Protein 6IIU (pdb70)

Organism: Homo sapiens (NCBI:txid9606)

Nearest PDB structures (foldseek):
  6iiu-assembly1_A  TM=1.002E+00  e=4.767E-64  Escherichia coli
  6iiv-assembly1_A  TM=9.973E-01  e=9.754E-60  Escherichia coli
  8xjo-assembly1_R  TM=8.765E-01  e=1.405E-29  synthetic construct
  4yay-assembly1_A  TM=6.661E-01  e=4.385E-17  Escherichia coli
  4zud-assembly1_A  TM=5.875E-01  e=6.750E-16  Escherichia coli

Solvent-accessible surface area: 21828 Å² total; per-residue (Å²): 94,104,12,41,86,8,15,71,49,3,18,76,12,16,116,65,2,110,169,10,125,70,22,72,70,0,95,80,0,0,71,96,0,81,62,6,0,80,60,0,32,91,18,89,0,52,38,23,106,89,31,61,96,123,18,114,41,9,52,104,1,84,96,0,0,77,56,0,14,33,44,0,50,95,0,28,128,42,5,97,68,46,43,48,165,40,0,32,57,13,1,92,106,1,28,104,24,36,30,49,54,0,10,98,20,0,59,2,28,17,26,65,124,31,77,89,80,54,54,67,88,39,17,44,36,208,150,13,26,65,52,18,95,82,0,28,55,6,0,99,79,0,40,73,35,23,90,75,73,134,126,10,21,0,30,7,14,0,29,0,0,0,57,4,0,38,80,3,11,72,35,20,8,76,14,38,33,45,0,9,67,23,96,4,79,9,65,68,55,40,54,2,4,187,38,2,72,100,0,0,18,18,26,0,32,22,1,1,0,4,4,32,0,11,8,15,1,1,34,33,4,69,101,28,26,42,48,44,95,92,76,65,42,84,54,34,49,145,172,3,97,64,47,0,33,127,21,71,56,48,0,85,54,29,0,67,37,19,100,139,60,55,14,95,10,1,20,4,19,3,5,4,2,0,3,2,1,1,4,57,56,101,23,5,36,52,1,0,37,68,0,6,95,51,0,23,126,7,10,33,83,5,115,117,30,1,63,73,0,46,63,34,16,79,74,20,46,114,70,78,60,6,50,13,0,66,88,54,14,46,43,0,10,0,115,80,6,11,78,145,89,70,8,104,81,41,38,46,16,158,89,3,83,141,127,15,74,3,60,128,56,40,42,20,41,124,73,20,42,87,32,96,116,68,97,58,18,75,52,29,6,36,2,4,58,6,5,20,80,19,11,32,97,5,13,59,48,1,4,76,18,0,16,115,7,8,109,114,100,106,85,13,10,46,106,12,3,64,7,58,79,98,2,9,110,72,4,14,101,65,24,120,52,1,40,108,2,16,5,60,2,0,82,9,5,17,91,87,52,35,51,41,99,154,206,85,111,118,85,110

Structure (mmCIF, N/CA/C/O backbone):
data_6IIU
#
_entry.id   6IIU
#
_cell.length_a   81.160
_cell.length_b   155.080
_cell.length_c   128.130
_cell.angle_alpha   90.00
_cell.angle_beta   90.00
_cell.angle_gamma   90.00
#
_symmetry.space_group_name_H-M   'C 2 2 21'
#
loop_
_entity.id
_entity.type
_entity.pdbx_description
1 polymer 'Soluble cytochrome b562,Thromboxane A2 receptor,Rubredoxin,Thromboxane A2 receptor'
2 non-polymer '3-[(3R)-3-[(4-fluorophenyl)sulfonylamino]-1,2,3,4-tetrahydrocarbazol-9-yl]propanoic acid'
3 non-polymer 'ZINC ION'
4 non-polymer CHOLESTEROL
5 non-polymer '(2R)-2,3-dihydroxypropyl (9Z)-octadec-9-enoate'
6 non-polymer GLYCEROL
7 water water
#
loop_
_atom_site.group_PDB
_atom_site.id
_atom_site.type_symbol
_atom_site.label_atom_id
_atom_site.label_alt_id
_atom_site.label_comp_id
_atom_site.label_asym_id
_atom_site.label_entity_id
_atom_site.label_seq_id
_atom_site.pdbx_PDB_ins_code
_atom_site.Cartn_x
_atom_site.Cartn_y
_atom_site.Cartn_z
_atom_site.occupancy
_atom_site.B_iso_or_equiv
_atom_site.auth_seq_id
_atom_site.auth_comp_id
_atom_site.auth_asym_id
_atom_site.auth_atom_id
_atom_site.pdbx_PDB_model_num
ATOM 1 N N . ALA A 1 11 ? 17.621 188.959 123.319 1.00 87.18 1001 ALA A N 1
ATOM 2 C CA . ALA A 1 11 ? 17.915 187.540 123.578 1.00 85.52 1001 ALA A CA 1
ATOM 3 C C . ALA A 1 11 ? 18.100 187.226 125.077 1.00 86.24 1001 ALA A C 1
ATOM 4 O O . ALA A 1 11 ? 18.131 188.148 125.911 1.00 86.98 1001 ALA A O 1
ATOM 6 N N . ASP A 1 12 ? 18.220 185.915 125.407 1.00 78.00 1002 ASP A N 1
ATOM 7 C CA . ASP A 1 12 ? 18.441 185.409 126.766 1.00 75.02 1002 ASP A CA 1
ATOM 8 C C . ASP A 1 12 ? 19.848 185.781 127.250 1.00 72.31 1002 ASP A C 1
ATOM 9 O O . ASP A 1 12 ? 20.759 185.929 126.418 1.00 71.54 1002 ASP A O 1
ATOM 14 N N . LEU A 1 13 ? 20.030 185.924 128.588 1.00 63.77 1003 LEU A N 1
ATOM 15 C CA . LEU A 1 13 ? 21.326 186.266 129.185 1.00 61.52 1003 LEU A CA 1
ATOM 16 C C . LEU A 1 13 ? 22.401 185.263 128.825 1.00 63.97 1003 LEU A C 1
ATOM 17 O O . LEU A 1 13 ? 23.506 185.654 128.467 1.00 63.73 1003 LEU A O 1
ATOM 22 N N . GLU A 1 14 ? 22.068 183.968 128.916 1.00 60.88 1004 GLU A N 1
ATOM 23 C CA . GLU A 1 14 ? 22.954 182.843 128.621 1.00 59.56 1004 GLU A CA 1
ATOM 24 C C . GLU A 1 14 ? 23.484 182.899 127.194 1.00 61.93 1004 GLU A C 1
ATOM 25 O O . GLU A 1 14 ? 24.665 182.659 126.966 1.00 59.60 1004 GLU A O 1
ATOM 31 N N . ASP A 1 15 ? 22.638 183.297 126.250 1.00 60.79 1005 ASP A N 1
ATOM 32 C CA . ASP A 1 15 ? 23.074 183.452 124.869 1.00 62.25 1005 ASP A CA 1
ATOM 33 C C . ASP A 1 15 ? 24.082 184.585 124.701 1.00 64.21 1005 ASP A C 1
ATOM 34 O O . ASP A 1 15 ? 25.093 184.387 124.022 1.00 62.42 1005 ASP A O 1
ATOM 39 N N . ASN A 1 16 ? 23.843 185.738 125.374 1.00 61.36 1006 ASN A N 1
ATOM 40 C CA . ASN A 1 16 ? 24.744 186.904 125.325 1.00 62.07 1006 ASN A CA 1
ATOM 41 C C . ASN A 1 16 ? 26.063 186.573 126.022 1.00 64.77 1006 ASN A C 1
ATOM 42 O O . ASN A 1 16 ? 27.132 186.946 125.536 1.00 64.56 1006 ASN A O 1
ATOM 47 N N . TRP A 1 17 ? 25.973 185.827 127.130 1.00 61.12 1007 TRP A N 1
ATOM 48 C CA . TRP A 1 17 ? 27.100 185.319 127.897 1.00 60.85 1007 TRP A CA 1
ATOM 49 C C . TRP A 1 17 ? 27.991 184.457 126.988 1.00 62.40 1007 TRP A C 1
ATOM 50 O O . TRP A 1 17 ? 29.191 184.698 126.919 1.00 61.01 1007 TRP A O 1
ATOM 61 N N . GLU A 1 18 ? 27.389 183.501 126.245 1.00 59.64 1008 GLU A N 1
ATOM 62 C CA . GLU A 1 18 ? 28.097 182.636 125.300 1.00 60.36 1008 GLU A CA 1
ATOM 63 C C . GLU A 1 18 ? 28.752 183.467 124.197 1.00 65.16 1008 GLU A C 1
ATOM 64 O O . GLU A 1 18 ? 29.955 183.309 123.977 1.00 65.15 1008 GLU A O 1
ATOM 70 N N . THR A 1 19 ? 27.983 184.400 123.566 1.00 62.40 1009 THR A N 1
ATOM 71 C CA . THR A 1 19 ? 28.481 185.336 122.547 1.00 64.35 1009 THR A CA 1
ATOM 72 C C . THR A 1 19 ? 29.718 186.067 123.091 1.00 70.78 1009 THR A C 1
ATOM 73 O O . THR A 1 19 ? 30.732 186.117 122.399 1.00 72.36 1009 THR A O 1
ATOM 77 N N . LEU A 1 20 ? 29.639 186.609 124.332 1.00 67.25 1010 LEU A N 1
ATOM 78 C CA . LEU A 1 20 ? 30.758 187.313 124.941 1.00 68.83 1010 LEU A CA 1
ATOM 79 C C . LEU A 1 20 ? 32.010 186.444 125.057 1.00 74.81 1010 LEU A C 1
ATOM 80 O O . LEU A 1 20 ? 33.071 186.864 124.577 1.00 76.15 1010 LEU A O 1
ATOM 85 N N . ASN A 1 21 ? 31.880 185.228 125.626 1.00 70.51 1011 ASN A N 1
ATOM 86 C CA . ASN A 1 21 ? 33.008 184.307 125.783 1.00 71.19 1011 ASN A CA 1
ATOM 87 C C . ASN A 1 21 ? 33.595 183.840 124.462 1.00 78.74 1011 ASN A C 1
ATOM 88 O O . ASN A 1 21 ? 34.823 183.814 124.325 1.00 79.21 1011 ASN A O 1
ATOM 93 N N . ASP A 1 22 ? 32.724 183.489 123.489 1.00 76.86 1012 ASP A N 1
ATOM 94 C CA . ASP A 1 22 ? 33.143 183.033 122.164 1.00 79.03 1012 ASP A CA 1
ATOM 95 C C . ASP A 1 22 ? 34.109 184.058 121.554 1.00 85.62 1012 ASP A C 1
ATOM 96 O O . ASP A 1 22 ? 35.207 183.695 121.132 1.00 87.20 1012 ASP A O 1
ATOM 101 N N . ASN A 1 23 ? 33.729 185.343 121.610 1.00 81.70 1013 ASN A N 1
ATOM 102 C CA . ASN A 1 23 ? 34.511 186.466 121.113 1.00 82.51 1013 ASN A CA 1
ATOM 103 C C . ASN A 1 23 ? 35.737 186.799 121.980 1.00 87.02 1013 ASN A C 1
ATOM 104 O O . ASN A 1 23 ? 36.672 187.435 121.484 1.00 88.58 1013 ASN A O 1
ATOM 109 N N . LEU A 1 24 ? 35.743 186.378 123.259 1.00 81.54 1014 LEU A N 1
ATOM 110 C CA . LEU A 1 24 ? 36.895 186.616 124.128 1.00 81.45 1014 LEU A CA 1
ATOM 111 C C . LEU A 1 24 ? 38.078 185.733 123.707 1.00 84.95 1014 LEU A C 1
ATOM 112 O O . LEU A 1 24 ? 39.208 186.228 123.621 1.00 85.45 1014 LEU A O 1
ATOM 117 N N . LYS A 1 25 ? 37.793 184.456 123.360 1.00 80.82 1015 LYS A N 1
ATOM 118 C CA . LYS A 1 25 ? 38.756 183.475 122.831 1.00 82.12 1015 LYS A CA 1
ATOM 119 C C . LYS A 1 25 ? 39.291 183.951 121.462 1.00 87.57 1015 LYS A C 1
ATOM 120 O O . LYS A 1 25 ? 40.460 183.730 121.158 1.00 88.52 1015 LYS A O 1
ATOM 126 N N . VAL A 1 26 ? 38.430 184.624 120.659 1.00 83.79 1016 VAL A N 1
ATOM 127 C CA . VAL A 1 26 ? 38.746 185.196 119.343 1.00 85.40 1016 VAL A CA 1
ATOM 128 C C . VAL A 1 26 ? 39.828 186.289 119.493 1.00 92.45 1016 VAL A C 1
ATOM 129 O O . VAL A 1 26 ? 40.833 186.231 118.780 1.00 94.59 1016 VAL A O 1
ATOM 133 N N . ILE A 1 27 ? 39.642 187.250 120.438 1.00 88.47 1017 ILE A N 1
ATOM 134 C CA . ILE A 1 27 ? 40.608 188.331 120.708 1.00 89.66 1017 ILE A CA 1
ATOM 135 C C . ILE A 1 27 ? 41.916 187.724 121.236 1.00 95.89 1017 ILE A C 1
ATOM 136 O O . ILE A 1 27 ? 42.998 188.204 120.892 1.00 97.68 1017 ILE A O 1
ATOM 141 N N . GLU A 1 28 ? 41.803 186.657 122.047 1.00 92.31 1018 GLU A N 1
ATOM 142 C CA . GLU A 1 28 ? 42.924 185.918 122.618 1.00 93.68 1018 GLU A CA 1
ATOM 143 C C . GLU A 1 28 ? 43.797 185.310 121.500 1.00 101.26 1018 GLU A C 1
ATOM 144 O O . GLU A 1 28 ? 44.995 185.590 121.471 1.00 103.48 1018 GLU A O 1
ATOM 150 N N . LYS A 1 29 ? 43.193 184.547 120.553 1.00 98.06 1019 LYS A N 1
ATOM 151 C CA . LYS A 1 29 ? 43.897 183.918 119.422 1.00 100.50 1019 LYS A CA 1
ATOM 152 C C . LYS A 1 29 ? 44.381 184.935 118.373 1.00 108.10 1019 LYS A C 1
ATOM 153 O O . LYS A 1 29 ? 45.437 184.730 117.770 1.00 110.54 1019 LYS A O 1
ATOM 159 N N . ALA A 1 30 ? 43.600 186.014 118.157 1.00 104.61 1020 ALA A N 1
ATOM 160 C CA . ALA A 1 30 ? 43.797 187.089 117.167 1.00 106.71 1020 ALA A CA 1
ATOM 161 C C . ALA A 1 30 ? 45.242 187.572 116.921 1.00 112.73 1020 ALA A C 1
ATOM 162 O O . ALA A 1 30 ? 46.050 187.654 117.849 1.00 112.96 1020 ALA A O 1
ATOM 164 N N . ASP A 1 31 ? 45.524 187.935 115.651 1.00 110.08 1021 ASP A N 1
ATOM 165 C CA . ASP A 1 31 ? 46.821 188.410 115.180 1.00 112.20 1021 ASP A CA 1
ATOM 166 C C . ASP A 1 31 ? 46.805 189.855 114.655 1.00 115.86 1021 ASP A C 1
ATOM 167 O O . ASP A 1 31 ? 47.871 190.454 114.539 1.00 117.87 1021 ASP A O 1
ATOM 172 N N . ASN A 1 32 ? 45.623 190.422 114.346 1.00 110.07 1022 ASN A N 1
ATOM 173 C CA . ASN A 1 32 ? 45.551 191.804 113.852 1.00 110.24 1022 ASN A CA 1
ATOM 174 C C . ASN A 1 32 ? 44.458 192.639 114.515 1.00 110.37 1022 ASN A C 1
ATO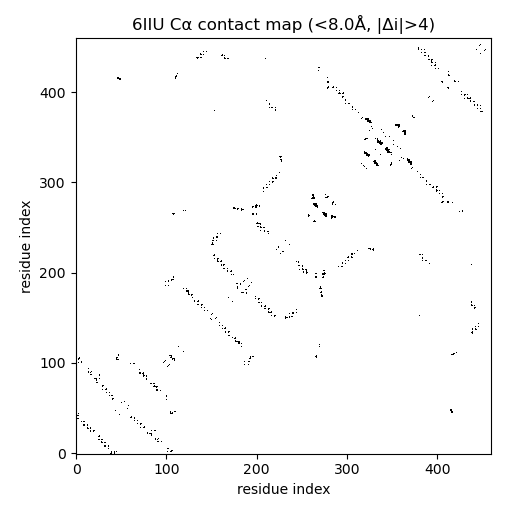M 175 O O . ASN A 1 32 ? 43.531 192.089 115.098 1.00 106.80 1022 ASN A O 1
ATOM 180 N N . ALA A 1 33 ? 44.579 193.978 114.408 1.00 108.33 1023 ALA A N 1
ATOM 181 C CA . ALA A 1 33 ? 43.646 194.966 114.958 1.00 106.10 1023 ALA A CA 1
ATOM 182 C C . ALA A 1 33 ? 42.221 194.840 114.385 1.00 109.22 1023 ALA A C 1
ATOM 183 O O . ALA A 1 33 ? 41.256 194.982 115.141 1.00 106.51 1023 ALA A O 1
ATOM 185 N N . ALA A 1 34 ? 42.097 194.557 113.061 1.00 107.21 1024 ALA A N 1
ATOM 186 C CA . ALA A 1 34 ? 40.824 194.415 112.345 1.00 106.15 1024 ALA A CA 1
ATOM 187 C C . ALA A 1 34 ? 39.984 193.237 112.827 1.00 107.48 1024 ALA A C 1
ATOM 188 O O . ALA A 1 34 ? 38.761 193.369 112.912 1.00 106.37 1024 ALA A O 1
ATOM 190 N N . GLN A 1 35 ? 40.632 192.092 113.134 1.00 102.78 1025 GLN A N 1
ATOM 191 C CA . GLN A 1 35 ? 39.955 190.886 113.611 1.00 100.70 1025 GLN A CA 1
ATOM 192 C C . GLN A 1 35 ? 39.600 190.965 115.115 1.00 101.41 1025 GLN A C 1
ATOM 193 O O . GLN A 1 35 ? 38.721 190.224 115.580 1.00 99.77 1025 GLN A O 1
ATOM 199 N N . VAL A 1 36 ? 40.294 191.863 115.860 1.00 95.99 1026 VAL A N 1
ATOM 200 C CA . VAL A 1 36 ? 40.072 192.158 117.278 1.00 92.91 1026 VAL A CA 1
ATOM 201 C C . VAL A 1 36 ? 38.889 193.135 117.337 1.00 95.71 1026 VAL A C 1
ATOM 202 O O . VAL A 1 36 ? 38.036 193.014 118.211 1.00 92.87 1026 VAL A O 1
ATOM 206 N N . LYS A 1 37 ? 38.818 194.061 116.360 1.00 95.46 1027 LYS A N 1
ATOM 207 C CA . LYS A 1 37 ? 37.752 195.056 116.201 1.00 95.18 1027 LYS A CA 1
ATOM 208 C C . LYS A 1 37 ? 36.390 194.360 115.978 1.00 99.31 1027 LYS A C 1
ATOM 209 O O . LYS A 1 37 ? 35.433 194.698 116.676 1.00 97.91 1027 LYS A O 1
ATOM 215 N N . ASP A 1 38 ? 36.312 193.382 115.038 1.00 97.28 1028 ASP A N 1
ATOM 216 C CA . ASP A 1 38 ? 35.068 192.653 114.748 1.00 97.05 1028 ASP A CA 1
ATOM 217 C C . ASP A 1 38 ? 34.567 191.883 115.968 1.00 95.90 1028 ASP A C 1
ATOM 218 O O . ASP A 1 38 ? 33.371 191.930 116.258 1.00 94.43 1028 ASP A O 1
ATOM 223 N N . ALA A 1 39 ? 35.487 191.225 116.707 1.00 89.76 1029 ALA A N 1
ATOM 224 C CA . ALA A 1 39 ? 35.179 190.497 117.945 1.00 86.31 1029 ALA A CA 1
ATOM 225 C C . ALA A 1 39 ? 34.664 191.479 119.016 1.00 88.72 1029 ALA A C 1
ATOM 226 O O . ALA A 1 39 ? 33.695 191.170 119.711 1.00 86.88 1029 ALA A O 1
ATOM 228 N N . LEU A 1 40 ? 35.277 192.678 119.100 1.00 85.60 1030 LEU A N 1
ATOM 229 C CA . LEU A 1 40 ? 34.878 193.711 120.050 1.00 84.52 1030 LEU A CA 1
ATOM 230 C C . LEU A 1 40 ? 33.549 194.358 119.697 1.00 88.02 1030 LEU A C 1
ATOM 231 O O . LEU A 1 40 ? 32.816 194.745 120.608 1.00 86.62 1030 LEU A O 1
ATOM 236 N N . THR A 1 41 ? 33.226 194.464 118.391 1.00 85.25 1031 THR A N 1
ATOM 237 C CA . THR A 1 41 ? 31.954 195.031 117.924 1.00 85.00 1031 THR A CA 1
ATOM 238 C C . THR A 1 41 ? 30.808 194.089 118.333 1.00 87.97 1031 THR A C 1
ATOM 239 O O . THR A 1 41 ? 29.790 194.565 118.842 1.00 88.34 1031 THR A O 1
ATOM 243 N N . LYS A 1 42 ? 30.996 192.763 118.136 1.00 82.32 1032 LYS A N 1
ATOM 244 C CA . LYS A 1 42 ? 30.023 191.718 118.476 1.00 80.80 1032 LYS A CA 1
ATOM 245 C C . LYS A 1 42 ? 29.744 191.717 119.975 1.00 81.89 1032 LYS A C 1
ATOM 246 O O . LYS A 1 42 ? 28.594 191.570 120.389 1.00 80.80 1032 LYS A O 1
ATOM 252 N N . MET A 1 43 ? 30.794 191.940 120.775 1.00 77.23 1033 MET A N 1
ATOM 253 C CA . MET A 1 43 ? 30.722 192.014 122.232 1.00 75.08 1033 MET A CA 1
ATOM 254 C C . MET A 1 43 ? 29.910 193.198 122.702 1.00 78.37 1033 MET A C 1
ATOM 255 O O . MET A 1 43 ? 29.150 193.046 123.652 1.00 77.49 1033 MET A O 1
ATOM 260 N N . ARG A 1 44 ? 30.045 194.370 122.032 1.00 75.73 1034 ARG A N 1
ATOM 261 C CA . 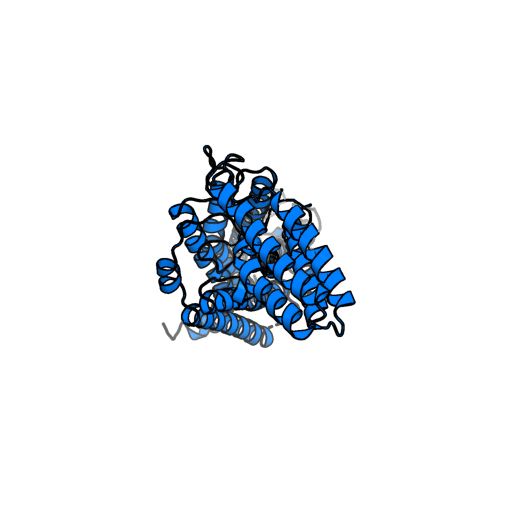ARG A 1 44 ? 29.288 195.586 122.359 1.00 74.54 1034 ARG A CA 1
ATOM 262 C C . ARG A 1 44 ? 27.795 195.376 122.095 1.00 76.39 1034 ARG A C 1
ATOM 263 O O . ARG A 1 44 ? 26.982 195.749 122.933 1.00 76.00 1034 ARG A O 1
ATOM 271 N N . ALA A 1 45 ? 27.439 194.753 120.959 1.00 71.71 1035 ALA A N 1
ATOM 272 C CA . ALA A 1 45 ? 26.047 194.462 120.635 1.00 71.28 1035 ALA A CA 1
ATOM 273 C C . ALA A 1 45 ? 25.471 193.475 121.662 1.00 72.18 1035 ALA A C 1
ATOM 274 O O . ALA A 1 45 ? 24.386 193.732 122.184 1.00 72.06 1035 ALA A O 1
ATOM 276 N N . ALA A 1 46 ? 26.238 192.410 122.015 1.00 65.96 1036 ALA A N 1
ATOM 277 C CA . ALA A 1 46 ? 25.845 191.395 123.013 1.00 63.76 1036 ALA A CA 1
ATOM 278 C C . ALA A 1 46 ? 25.661 192.012 124.413 1.00 66.84 1036 ALA A C 1
ATOM 279 O O . ALA A 1 46 ? 24.718 191.645 125.117 1.00 66.24 1036 ALA A O 1
ATOM 281 N N . ALA A 1 47 ? 26.526 192.979 124.791 1.00 62.89 1037 ALA A N 1
ATOM 282 C CA . ALA A 1 47 ? 26.436 193.684 126.070 1.00 62.61 1037 ALA A CA 1
ATOM 283 C C . ALA A 1 47 ? 25.224 194.608 126.122 1.00 67.18 1037 ALA A C 1
ATOM 284 O O . ALA A 1 47 ? 24.534 194.632 127.142 1.00 66.68 1037 ALA A O 1
ATOM 286 N N . LEU A 1 48 ? 24.936 195.333 125.014 1.00 64.97 1038 LEU A N 1
ATOM 287 C CA . LEU A 1 48 ? 23.778 196.232 124.934 1.00 65.86 1038 LEU A CA 1
ATOM 288 C C . LEU A 1 48 ? 22.505 195.417 124.913 1.00 72.31 1038 LEU A C 1
ATOM 289 O O . LEU A 1 48 ? 21.516 195.820 125.527 1.00 73.42 1038 LEU A O 1
ATOM 294 N N . ASP A 1 49 ? 22.544 194.250 124.242 1.00 69.31 1039 ASP A N 1
ATOM 295 C CA . ASP A 1 49 ? 21.438 193.297 124.183 1.00 69.92 1039 ASP A CA 1
ATOM 296 C C . ASP A 1 49 ? 21.148 192.778 125.625 1.00 71.15 1039 ASP A C 1
ATOM 297 O O . ASP A 1 49 ? 20.019 192.917 126.104 1.00 71.39 1039 ASP A O 1
ATOM 302 N N . ALA A 1 50 ? 22.186 192.262 126.328 1.00 64.99 1040 ALA A N 1
ATOM 303 C CA . ALA A 1 50 ? 22.083 191.733 127.701 1.00 63.52 1040 ALA A CA 1
ATOM 304 C C . ALA A 1 50 ? 21.582 192.768 128.722 1.00 68.43 1040 ALA A C 1
ATOM 305 O O . ALA A 1 50 ? 20.958 192.384 129.705 1.00 66.71 1040 ALA A O 1
ATOM 307 N N . GLN A 1 51 ? 21.831 194.076 128.474 1.00 67.08 1041 GLN A N 1
ATOM 308 C CA . GLN A 1 51 ? 21.411 195.185 129.340 1.00 67.96 1041 GLN A CA 1
ATOM 309 C C . GLN A 1 51 ? 19.882 195.315 129.436 1.00 76.21 1041 GLN A C 1
ATOM 310 O O . GLN A 1 51 ? 19.357 195.669 130.499 1.00 76.72 1041 GLN A O 1
ATOM 316 N N . LYS A 1 52 ? 19.182 195.004 128.328 1.00 75.63 1042 LYS A N 1
ATOM 317 C CA . LYS A 1 52 ? 17.723 195.041 128.200 1.00 77.84 1042 LYS A CA 1
ATOM 318 C C . LYS A 1 52 ? 17.045 193.842 128.868 1.00 82.32 1042 LYS A C 1
ATOM 319 O O . LYS A 1 52 ? 15.838 193.884 129.109 1.00 83.75 1042 LYS A O 1
ATOM 321 N N . ALA A 1 53 ? 17.813 192.777 129.163 1.00 77.81 1043 ALA A N 1
ATOM 322 C CA . ALA A 1 53 ? 17.309 191.548 129.787 1.00 76.51 1043 ALA A CA 1
ATOM 323 C C . ALA A 1 53 ? 16.785 191.745 131.211 1.00 80.71 1043 ALA A C 1
ATOM 324 O O . ALA A 1 53 ? 17.159 192.701 131.900 1.00 78.27 1043 ALA A O 1
ATOM 326 N N . THR A 1 54 ? 15.896 190.828 131.632 1.00 79.93 1044 THR A N 1
ATOM 327 C CA . THR A 1 54 ? 15.358 190.777 132.989 1.00 81.08 1044 THR A CA 1
ATOM 328 C C . THR A 1 54 ? 15.854 189.453 133.607 1.00 82.65 1044 THR A C 1
ATOM 329 O O . THR A 1 54 ? 15.407 188.371 133.198 1.00 81.09 1044 THR A O 1
ATOM 333 N N . PRO A 1 55 ? 16.841 189.518 134.527 1.00 78.16 1045 PRO A N 1
ATOM 334 C CA . PRO A 1 55 ? 17.336 188.277 135.134 1.00 76.38 1045 PRO A CA 1
ATOM 335 C C . PRO A 1 55 ? 16.298 187.679 136.082 1.00 80.90 1045 PRO A C 1
ATOM 336 O O . PRO A 1 55 ? 15.643 188.438 136.803 1.00 81.54 1045 PRO A O 1
ATOM 340 N N . PRO A 1 56 ? 16.100 186.333 136.069 1.00 77.19 1046 PRO A N 1
ATOM 341 C CA . PRO A 1 56 ? 15.097 185.723 136.959 1.00 77.57 1046 PRO A CA 1
ATOM 342 C C . PRO A 1 56 ? 15.237 186.070 138.442 1.00 82.58 1046 PRO A C 1
ATOM 343 O O . PRO A 1 56 ? 14.217 186.231 139.108 1.00 84.46 1046 PRO A O 1
ATOM 347 N N . LYS A 1 57 ? 16.475 186.258 138.947 1.00 77.74 1047 LYS A N 1
ATOM 348 C CA . LYS A 1 57 ? 16.685 186.602 140.356 1.00 78.31 1047 LYS A CA 1
ATOM 349 C C . LYS A 1 57 ? 16.313 188.069 140.681 1.00 86.62 1047 LYS A C 1
ATOM 350 O O . LYS A 1 57 ? 16.470 188.485 141.835 1.00 88.40 1047 LYS A O 1
ATOM 356 N N . LEU A 1 58 ? 15.782 188.827 139.679 1.00 84.11 1048 LEU A N 1
ATOM 357 C CA . LEU A 1 58 ? 15.316 190.218 139.821 1.00 85.86 1048 LEU A CA 1
ATOM 358 C C . LEU A 1 58 ? 13.888 190.403 139.231 1.00 93.64 1048 LEU A C 1
ATOM 359 O O . LEU A 1 58 ? 13.520 191.516 138.856 1.00 94.02 1048 LEU A O 1
ATOM 364 N N . GLU A 1 59 ? 13.090 189.308 139.163 1.00 92.95 1049 GLU A N 1
ATOM 365 C CA . GLU A 1 59 ? 11.725 189.291 138.617 1.00 95.39 1049 GLU A CA 1
ATOM 366 C C . GLU A 1 59 ? 10.726 190.163 139.389 1.00 104.38 1049 GLU A C 1
ATOM 367 O O . GLU A 1 59 ? 9.967 190.921 138.771 1.00 105.76 1049 GLU A O 1
ATOM 373 N N . ASP A 1 60 ? 10.715 190.046 140.732 1.00 102.93 1050 ASP A N 1
ATOM 374 C CA . ASP A 1 60 ? 9.825 190.815 141.604 1.00 106.23 1050 ASP A CA 1
ATOM 375 C C . ASP A 1 60 ? 10.185 192.313 141.675 1.00 112.68 1050 ASP A C 1
ATOM 376 O O . ASP A 1 60 ? 9.322 193.132 141.988 1.00 114.57 1050 ASP A O 1
ATOM 381 N N . LYS A 1 61 ? 11.447 192.662 141.372 1.00 108.87 1051 LYS A N 1
ATOM 382 C CA . LYS A 1 61 ? 11.958 194.029 141.377 1.00 110.26 1051 LYS A CA 1
ATOM 383 C C . LYS A 1 61 ? 11.403 194.824 140.187 1.00 117.39 1051 LYS A C 1
ATOM 384 O O . LYS A 1 61 ? 11.414 194.320 139.060 1.00 115.80 1051 LYS A O 1
ATOM 386 N N . SER A 1 62 ? 10.913 196.062 140.447 1.00 117.74 1052 SER A N 1
ATOM 387 C CA . SER A 1 62 ? 10.362 196.981 139.437 1.00 119.88 1052 SER A CA 1
ATOM 388 C C . SER A 1 62 ? 11.439 197.368 138.408 1.00 123.97 1052 SER A C 1
ATOM 389 O O . SER A 1 62 ? 12.615 197.388 138.779 1.00 122.66 1052 SER A O 1
ATOM 392 N N . PRO A 1 63 ? 11.085 197.745 137.149 1.00 121.30 1053 PRO A N 1
ATOM 393 C CA . PRO A 1 63 ? 12.131 198.116 136.171 1.00 119.87 1053 PRO A CA 1
ATOM 394 C C . PRO A 1 63 ? 13.093 199.229 136.597 1.00 124.88 1053 PRO A C 1
ATOM 395 O O . PRO A 1 63 ? 14.227 199.257 136.116 1.00 123.17 1053 PRO A O 1
ATOM 399 N N . ASP A 1 64 ? 12.649 200.123 137.511 1.00 123.63 1054 ASP A N 1
ATOM 400 C CA . ASP A 1 64 ? 13.406 201.280 138.002 1.00 123.72 1054 ASP A CA 1
ATOM 401 C C . ASP A 1 64 ? 13.915 201.136 139.463 1.00 125.44 1054 ASP A C 1
ATOM 402 O O . ASP A 1 64 ? 14.304 202.132 140.080 1.00 126.16 1054 ASP A O 1
ATOM 407 N N . SER A 1 65 ? 13.950 199.893 139.990 1.00 118.92 1055 SER A N 1
ATOM 408 C CA . SER A 1 65 ? 14.424 199.573 141.346 1.00 117.94 1055 SER A CA 1
ATOM 409 C C . SER A 1 65 ? 15.976 199.688 141.490 1.00 118.72 1055 SER A C 1
ATOM 410 O O . SER A 1 65 ? 16.657 199.701 140.458 1.00 116.73 1055 SER A O 1
ATOM 413 N N . PRO A 1 66 ? 16.561 199.760 142.730 1.00 114.13 1056 PRO A N 1
ATOM 414 C CA . PRO A 1 66 ? 18.035 199.849 142.852 1.00 111.60 1056 PRO A CA 1
ATOM 415 C C . PRO A 1 66 ? 18.776 198.663 142.234 1.00 109.19 1056 PRO A C 1
ATOM 416 O O . PRO A 1 66 ? 19.776 198.859 141.541 1.00 107.39 1056 PRO A O 1
ATOM 420 N N . GLU A 1 67 ? 18.266 197.441 142.473 1.00 102.35 1057 GLU A N 1
ATOM 421 C CA . GLU A 1 67 ? 18.806 196.187 141.955 1.00 98.69 1057 GLU A CA 1
ATOM 422 C C . GLU A 1 67 ? 18.854 196.157 140.406 1.00 97.72 1057 GLU A C 1
ATOM 423 O O . GLU A 1 67 ? 19.826 195.643 139.844 1.00 95.42 1057 GLU A O 1
ATOM 425 N N . MET A 1 68 ? 17.830 196.742 139.733 1.00 92.72 1058 MET A N 1
ATOM 426 C CA . MET A 1 68 ? 17.742 196.851 138.268 1.00 90.67 1058 MET A CA 1
ATOM 427 C C . MET A 1 68 ? 18.677 197.927 137.729 1.00 93.16 1058 MET A C 1
ATOM 428 O O . MET A 1 68 ? 19.213 197.771 136.630 1.00 91.39 1058 MET A O 1
ATOM 433 N N . LYS A 1 69 ? 18.859 199.027 138.493 1.00 90.22 1059 LYS A N 1
ATOM 434 C CA . LYS A 1 69 ? 19.762 200.122 138.128 1.00 89.31 1059 LYS A CA 1
ATOM 435 C C . LYS A 1 69 ? 21.204 199.598 138.151 1.00 87.99 1059 LYS A C 1
ATOM 436 O O . LYS A 1 69 ? 21.922 199.798 137.174 1.00 86.70 1059 LYS A O 1
ATOM 438 N N . ASP A 1 70 ? 21.595 198.867 139.226 1.00 81.81 1060 ASP A N 1
ATOM 439 C CA . ASP A 1 70 ? 22.921 198.237 139.354 1.00 79.99 1060 ASP A CA 1
ATOM 440 C C . ASP A 1 70 ? 23.145 197.170 138.248 1.00 79.02 1060 ASP A C 1
ATOM 441 O O . ASP A 1 70 ? 24.270 197.027 137.743 1.00 77.28 1060 ASP A O 1
ATOM 446 N N . PHE A 1 71 ? 22.058 196.457 137.850 1.00 72.34 1061 PHE A N 1
ATOM 447 C CA . PHE A 1 71 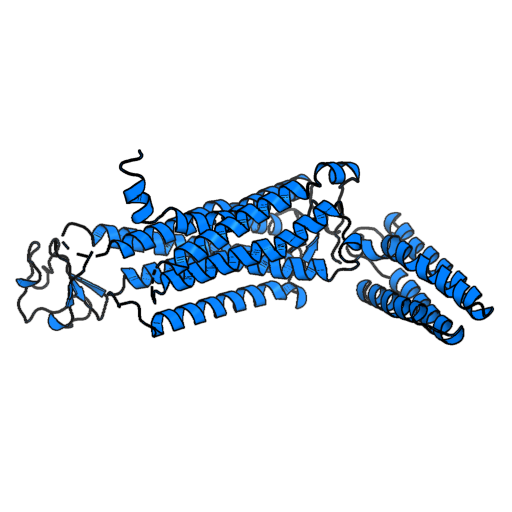? 22.104 195.467 136.787 1.00 69.55 1061 PHE A CA 1
ATOM 448 C C . PHE A 1 71 ? 22.468 196.140 135.465 1.00 71.62 1061 PHE A C 1
ATOM 449 O O . PHE A 1 71 ? 23.485 195.781 134.873 1.00 69.93 1061 PHE A O 1
ATOM 457 N N . ARG A 1 72 ? 21.666 197.136 135.030 1.00 68.95 1062 ARG A N 1
ATOM 458 C CA . ARG A 1 72 ? 21.890 197.885 133.788 1.00 68.95 1062 ARG A CA 1
ATOM 459 C C . ARG A 1 72 ? 23.206 198.658 133.818 1.00 72.29 1062 ARG A C 1
ATOM 460 O O . ARG A 1 72 ? 23.843 198.817 132.774 1.00 71.32 1062 ARG A O 1
ATOM 468 N N . HIS A 1 73 ? 23.632 199.102 135.010 1.00 70.48 1063 HIS A N 1
ATOM 469 C CA . HIS A 1 73 ? 24.887 199.830 135.153 1.00 71.60 1063 HIS A CA 1
ATOM 470 C C . HIS A 1 73 ? 26.100 198.962 134.846 1.00 73.57 1063 HIS A C 1
ATOM 471 O O . HIS A 1 73 ? 27.064 199.459 134.251 1.00 73.94 1063 HIS A O 1
ATOM 478 N N . GLY A 1 74 ? 26.031 197.684 135.236 1.00 66.88 1064 GLY A N 1
ATOM 479 C CA . GLY A 1 74 ? 27.073 196.701 134.967 1.00 64.32 1064 GLY A CA 1
ATOM 480 C C . GLY A 1 74 ? 27.435 196.619 133.497 1.00 65.14 1064 GLY A C 1
ATOM 481 O O . GLY A 1 74 ? 28.613 196.514 133.144 1.00 65.22 1064 GLY A O 1
ATOM 482 N N . PHE A 1 75 ? 26.430 196.728 132.632 1.00 60.19 1065 PHE A N 1
ATOM 483 C CA . PHE A 1 75 ? 26.634 196.702 131.191 1.00 60.11 1065 PHE A CA 1
ATOM 484 C C . PHE A 1 75 ? 27.180 198.023 130.668 1.00 67.01 1065 PHE A C 1
ATOM 485 O O . PHE A 1 75 ? 27.868 198.002 129.651 1.00 66.59 1065 PHE A O 1
ATOM 493 N N . ASP A 1 76 ? 26.966 199.158 131.389 1.00 65.16 1066 ASP A N 1
ATOM 494 C CA . ASP A 1 76 ? 27.560 200.443 130.990 1.00 65.70 1066 ASP A CA 1
ATOM 495 C C . ASP A 1 76 ? 29.058 200.332 131.247 1.00 69.58 1066 ASP A C 1
ATOM 496 O O . ASP A 1 76 ? 29.853 200.757 130.413 1.00 68.36 1066 ASP A O 1
ATOM 501 N N . ILE A 1 77 ? 29.436 199.656 132.361 1.00 67.52 1067 ILE A N 1
ATOM 502 C CA . ILE A 1 77 ? 30.834 199.392 132.730 1.00 68.03 1067 ILE A CA 1
ATOM 503 C C . ILE A 1 77 ? 31.488 198.454 131.690 1.00 71.52 1067 ILE A C 1
ATOM 504 O O . ILE A 1 77 ? 32.596 198.729 131.231 1.00 71.22 1067 ILE A O 1
ATOM 509 N N . LEU A 1 78 ? 30.767 197.397 131.276 1.00 67.99 1068 LEU A N 1
ATOM 510 C CA . LEU A 1 78 ? 31.217 196.446 130.258 1.00 67.21 1068 LEU A CA 1
ATOM 511 C C . LEU A 1 78 ? 31.379 197.132 128.892 1.00 69.82 1068 LEU A C 1
ATOM 512 O O . LEU A 1 78 ? 32.428 197.002 128.274 1.00 69.47 1068 LEU A O 1
ATOM 517 N N . VAL A 1 79 ? 30.366 197.899 128.449 1.00 66.33 1069 VAL A N 1
ATOM 518 C CA . VAL A 1 79 ? 30.394 198.644 127.180 1.00 66.71 1069 VAL A CA 1
ATOM 519 C C . VAL A 1 79 ? 31.515 199.690 127.222 1.00 73.47 1069 VAL A C 1
ATOM 520 O O . VAL A 1 79 ? 32.209 199.854 126.227 1.00 75.09 1069 VAL A O 1
ATOM 524 N N . GLY A 1 80 ? 31.731 200.315 128.381 1.00 69.52 1070 GLY A N 1
ATOM 525 C CA . GLY A 1 80 ? 32.808 201.280 128.572 1.00 69.52 1070 GLY A CA 1
ATOM 526 C C . GLY A 1 80 ? 34.170 200.618 128.450 1.00 72.43 1070 GLY A C 1
ATOM 527 O O . GLY A 1 80 ? 35.111 201.230 127.945 1.00 73.25 1070 GLY A O 1
ATOM 528 N N . GLN A 1 81 ? 34.276 199.348 128.894 1.00 66.60 1071 GLN A N 1
ATOM 529 C CA . GLN A 1 81 ? 35.506 198.565 128.817 1.00 66.32 1071 GLN A CA 1
ATOM 530 C C . GLN A 1 81 ? 35.715 198.063 127.386 1.00 72.23 1071 GLN A C 1
ATOM 531 O O . GLN A 1 81 ? 36.863 197.957 126.944 1.00 73.32 1071 GLN A O 1
ATOM 537 N N . ILE A 1 82 ? 34.602 197.771 126.663 1.00 68.30 1072 ILE A N 1
ATOM 538 C CA . ILE A 1 82 ? 34.601 197.326 125.263 1.00 68.72 1072 ILE A CA 1
ATOM 539 C C . ILE A 1 82 ? 35.054 198.491 124.398 1.00 75.95 1072 ILE A C 1
ATOM 540 O O . ILE A 1 82 ? 35.962 198.315 123.596 1.00 76.56 1072 ILE A O 1
ATOM 545 N N . ASP A 1 83 ? 34.466 199.684 124.610 1.00 75.04 1073 ASP A N 1
ATOM 546 C CA . ASP A 1 83 ? 34.807 200.937 123.926 1.00 76.86 1073 ASP A CA 1
ATOM 547 C C . ASP A 1 83 ? 36.254 201.354 124.195 1.00 84.93 1073 ASP A C 1
ATOM 548 O O . ASP A 1 83 ? 36.887 201.917 123.308 1.00 87.83 1073 ASP A O 1
ATOM 553 N N . ASP A 1 84 ? 36.786 201.057 125.391 1.00 81.78 1074 ASP A N 1
ATOM 554 C CA . ASP A 1 84 ? 38.177 201.341 125.731 1.00 83.11 1074 ASP A CA 1
ATOM 555 C C . ASP A 1 84 ? 39.123 200.428 124.953 1.00 88.87 1074 ASP A C 1
ATOM 556 O O . ASP A 1 84 ? 40.163 200.881 124.506 1.00 91.17 1074 ASP A O 1
ATOM 561 N N . ALA A 1 85 ? 38.732 199.176 124.725 1.00 85.48 1075 ALA A N 1
ATOM 562 C CA . ALA A 1 85 ? 39.507 198.216 123.937 1.00 85.98 1075 ALA A CA 1
ATOM 563 C C . ALA A 1 85 ? 39.310 198.454 122.416 1.00 90.78 1075 ALA A C 1
ATOM 564 O O . ALA A 1 85 ? 40.200 198.121 121.630 1.00 91.24 1075 ALA A O 1
ATOM 566 N N . LEU A 1 86 ? 38.138 199.016 122.015 1.00 86.88 1076 LEU A N 1
ATOM 567 C CA . LEU A 1 86 ? 37.781 199.338 120.626 1.00 87.65 1076 LEU A CA 1
ATOM 568 C C . LEU A 1 86 ? 38.593 200.524 120.150 1.00 92.01 1076 LEU A C 1
ATOM 569 O O . LEU A 1 86 ? 39.029 200.532 119.001 1.00 92.49 1076 LEU A O 1
ATOM 574 N N . LYS A 1 87 ? 38.789 201.524 121.038 1.00 88.70 1077 LYS A N 1
ATOM 575 C CA . LYS A 1 87 ? 39.614 202.713 120.809 1.00 90.06 1077 LYS A CA 1
ATOM 576 C C . LYS A 1 87 ? 41.060 202.237 120.575 1.00 98.08 1077 LYS A C 1
ATOM 577 O O . LYS A 1 87 ? 41.681 202.671 119.607 1.00 99.73 1077 LYS A O 1
ATOM 583 N N . LEU A 1 88 ? 41.551 201.293 121.416 1.00 95.80 1078 LEU A N 1
ATOM 584 C CA . LEU A 1 88 ? 42.879 200.675 121.325 1.00 97.65 1078 LEU A CA 1
ATOM 585 C C . LEU A 1 88 ? 43.077 199.905 120.023 1.00 104.47 1078 LEU A C 1
ATOM 586 O O . LEU A 1 88 ? 44.183 199.912 119.488 1.00 106.02 1078 LEU A O 1
ATOM 591 N N . ALA A 1 89 ? 42.022 199.231 119.520 1.00 102.05 1079 ALA A N 1
ATOM 592 C CA . ALA A 1 89 ? 42.096 198.466 118.270 1.00 103.90 1079 ALA A CA 1
ATOM 593 C C . ALA A 1 89 ? 42.043 199.395 117.049 1.00 110.89 1079 ALA A C 1
ATOM 594 O O . ALA A 1 89 ? 42.766 199.161 116.084 1.00 112.57 1079 ALA A O 1
ATOM 596 N N . ASN A 1 90 ? 41.216 200.464 117.109 1.00 107.85 1080 ASN A N 1
ATOM 597 C CA . ASN A 1 90 ? 41.089 201.470 116.045 1.00 109.74 1080 ASN A CA 1
ATOM 598 C C . ASN A 1 90 ? 42.311 202.406 115.963 1.00 115.80 1080 ASN A C 1
ATOM 599 O O . ASN A 1 90 ? 42.517 203.062 114.935 1.00 116.82 1080 ASN A O 1
ATOM 604 N N . GLU A 1 91 ? 43.126 202.443 117.044 1.00 111.96 1081 GLU A N 1
ATOM 605 C CA . GLU A 1 91 ? 44.385 203.184 117.132 1.00 112.70 1081 GLU A CA 1
ATOM 606 C C . GLU A 1 91 ? 45.551 202.229 116.768 1.00 117.96 1081 GLU A C 1
ATOM 607 O O . GLU A 1 91 ? 46.717 202.554 116.998 1.00 119.25 1081 GLU A O 1
ATOM 609 N N . GLY A 1 92 ? 45.202 201.062 116.211 1.00 113.83 1082 GLY A N 1
ATOM 610 C CA . GLY A 1 92 ? 46.122 200.041 115.718 1.00 114.96 1082 GLY A CA 1
ATOM 611 C C . GLY A 1 92 ? 46.885 199.196 116.715 1.00 118.75 1082 GLY A C 1
ATOM 612 O O . GLY A 1 92 ? 47.497 198.206 116.307 1.00 119.98 1082 GLY A O 1
ATOM 613 N N . LYS A 1 93 ? 46.875 199.562 118.016 1.00 114.05 1083 LYS A N 1
ATOM 614 C CA . LYS A 1 93 ? 47.581 198.806 119.065 1.00 113.77 1083 LYS A CA 1
ATOM 615 C C . LYS A 1 93 ? 46.917 197.432 119.350 1.00 115.56 1083 LYS A C 1
ATOM 616 O O . LYS A 1 93 ? 45.837 197.382 119.944 1.00 113.17 1083 LYS A O 1
ATOM 618 N N . VAL A 1 94 ? 47.573 196.328 118.907 1.00 112.91 1084 VAL A N 1
ATOM 619 C CA . VAL A 1 94 ? 47.087 194.935 119.009 1.00 111.50 1084 VAL A CA 1
ATOM 620 C C . VAL A 1 94 ? 47.149 194.367 120.442 1.00 113.37 1084 VAL A C 1
ATOM 621 O O . VAL A 1 94 ? 46.114 193.936 120.953 1.00 110.88 1084 VAL A O 1
ATOM 625 N N . LYS A 1 95 ? 48.343 194.322 121.063 1.00 111.31 1085 LYS A N 1
ATOM 626 C CA . LYS A 1 95 ? 48.522 193.766 122.416 1.00 110.53 1085 LYS A CA 1
ATOM 627 C C . LYS A 1 95 ? 47.811 194.602 123.511 1.00 111.54 1085 LYS A C 1
ATOM 628 O O . LYS A 1 95 ? 47.414 194.056 124.542 1.00 109.13 1085 LYS A O 1
ATOM 634 N N . GLU A 1 96 ? 47.629 195.911 123.260 1.00 108.06 1086 GLU A N 1
ATOM 635 C CA . GLU A 1 96 ? 46.948 196.833 124.172 1.00 106.20 1086 GLU A CA 1
ATOM 636 C C . GLU A 1 96 ? 45.438 196.536 124.236 1.00 105.85 1086 GLU A C 1
ATOM 637 O O . GLU A 1 96 ? 44.866 196.551 125.327 1.00 103.30 1086 GLU A O 1
ATOM 639 N N . ALA A 1 97 ? 44.811 196.246 123.070 1.00 101.47 1087 ALA A N 1
ATOM 640 C CA . ALA A 1 97 ? 43.390 195.899 122.956 1.00 98.98 1087 ALA A CA 1
ATOM 641 C C . ALA A 1 97 ? 43.124 194.483 123.491 1.00 101.69 1087 ALA A C 1
ATOM 642 O O . ALA A 1 97 ? 42.041 194.227 124.011 1.00 99.26 1087 ALA A O 1
ATOM 644 N N . GLN A 1 98 ? 44.121 193.580 123.398 1.00 99.43 1088 GLN A N 1
ATOM 645 C CA . GLN A 1 98 ? 44.032 192.218 123.923 1.00 98.93 1088 GLN A CA 1
ATOM 646 C C . GLN A 1 98 ? 44.126 192.238 125.452 1.00 103.68 1088 GLN A C 1
ATOM 647 O O . GLN A 1 98 ? 43.611 191.333 126.119 1.00 103.07 1088 GLN A O 1
ATOM 653 N N . ALA A 1 99 ? 44.811 193.262 126.001 1.00 101.12 1089 ALA A N 1
ATOM 654 C CA . ALA A 1 99 ? 45.003 193.454 127.438 1.00 100.28 1089 ALA A CA 1
ATOM 655 C C . ALA A 1 99 ? 43.703 193.933 128.069 1.00 100.97 1089 ALA A C 1
ATOM 656 O O . ALA A 1 99 ? 43.257 193.348 129.057 1.00 99.54 1089 ALA A O 1
ATOM 658 N N . ALA A 1 100 ? 43.079 194.965 127.464 1.00 96.77 1090 ALA A N 1
ATOM 659 C CA . ALA A 1 100 ? 41.817 195.559 127.900 1.00 95.56 1090 ALA A CA 1
ATOM 660 C C . ALA A 1 100 ? 40.637 194.602 127.730 1.00 100.13 1090 ALA A C 1
ATOM 661 O O . ALA A 1 100 ? 39.681 194.678 128.508 1.00 99.43 1090 ALA A O 1
ATOM 663 N N . ALA A 1 101 ? 40.709 193.696 126.730 1.00 96.78 1091 ALA A N 1
ATOM 664 C CA . ALA A 1 101 ? 39.677 192.700 126.476 1.00 95.34 1091 ALA A CA 1
ATOM 665 C C . ALA A 1 101 ? 39.715 191.599 127.519 1.00 99.37 1091 ALA A C 1
ATOM 666 O O . ALA A 1 101 ? 38.655 191.099 127.881 1.00 97.71 1091 ALA A O 1
ATOM 668 N N . GLU A 1 102 ? 40.922 191.227 128.014 1.00 97.65 1092 GLU A N 1
ATOM 669 C CA . GLU A 1 102 ? 41.102 190.177 129.030 1.00 97.16 1092 GLU A CA 1
ATOM 670 C C . GLU A 1 102 ? 40.566 190.607 130.406 1.00 98.08 1092 GLU A C 1
ATOM 671 O O . GLU A 1 102 ? 40.255 189.749 131.233 1.00 96.91 1092 GLU A O 1
ATOM 677 N N . GLN A 1 103 ? 40.417 191.932 130.626 1.00 93.29 1093 GLN A N 1
ATOM 678 C CA . GLN A 1 103 ? 39.838 192.509 131.846 1.00 91.68 1093 GLN A CA 1
ATOM 679 C C . GLN A 1 103 ? 38.334 192.162 131.951 1.00 92.33 1093 GLN A C 1
ATOM 680 O O . GLN A 1 103 ? 37.808 192.019 133.058 1.00 91.89 1093 GLN A O 1
ATOM 686 N N . LEU A 1 104 ? 37.667 191.979 130.789 1.00 86.14 1094 LEU A N 1
ATOM 687 C CA . LEU A 1 104 ? 36.253 191.618 130.682 1.00 83.26 1094 LEU A CA 1
ATOM 688 C C . LEU A 1 104 ? 35.962 190.221 131.209 1.00 83.78 1094 LEU A C 1
ATOM 689 O O . LEU A 1 104 ? 34.810 189.927 131.518 1.00 81.59 1094 LEU A O 1
ATOM 694 N N . LYS A 1 105 ? 36.996 189.365 131.330 1.00 79.99 1095 LYS A N 1
ATOM 695 C CA . LYS A 1 105 ? 36.844 188.018 131.876 1.00 78.75 1095 LYS A CA 1
ATOM 696 C C . LYS A 1 105 ? 36.519 188.112 133.370 1.00 81.09 1095 LYS A C 1
ATOM 697 O O . LYS A 1 105 ? 35.788 187.273 133.892 1.00 80.56 1095 LYS A O 1
ATOM 699 N N . THR A 1 106 ? 37.020 189.159 134.040 1.00 76.97 1096 THR A N 1
ATOM 700 C CA . THR A 1 106 ? 36.753 189.402 135.457 1.00 76.32 1096 THR A CA 1
ATOM 701 C C . THR A 1 106 ? 35.412 190.134 135.642 1.00 76.92 1096 THR A C 1
ATOM 702 O O . THR A 1 106 ? 34.627 189.733 136.505 1.00 77.37 1096 THR A O 1
ATOM 706 N N . THR A 1 107 ? 35.142 191.182 134.836 1.00 69.99 1097 THR A N 1
ATOM 707 C CA . THR A 1 107 ? 33.892 191.941 134.944 1.00 68.58 1097 THR A CA 1
ATOM 708 C C . THR A 1 107 ? 32.657 191.152 134.470 1.00 71.23 1097 THR A C 1
ATOM 709 O O . THR A 1 107 ? 31.579 191.376 135.019 1.00 70.78 1097 THR A O 1
ATOM 713 N N . ARG A 1 108 ? 32.812 190.188 133.524 1.00 67.34 1098 ARG A N 1
ATOM 714 C CA . ARG A 1 108 ? 31.711 189.325 133.074 1.00 65.28 1098 ARG A CA 1
ATOM 715 C C . ARG A 1 108 ? 31.211 188.484 134.244 1.00 65.44 1098 ARG A C 1
ATOM 716 O O . ARG A 1 108 ? 30.035 188.159 134.287 1.00 64.68 1098 ARG A O 1
ATOM 724 N N . ASN A 1 109 ? 32.105 188.142 135.193 1.00 60.59 1099 ASN A N 1
ATOM 725 C CA . ASN A 1 109 ? 31.748 187.384 136.388 1.00 59.88 1099 ASN A CA 1
ATOM 726 C C . ASN A 1 109 ? 30.976 188.241 137.374 1.00 62.75 1099 ASN A C 1
ATOM 727 O O . ASN A 1 109 ? 30.032 187.757 138.010 1.00 63.99 1099 ASN A O 1
ATOM 732 N N . ALA A 1 110 ? 31.356 189.512 137.489 1.00 56.70 1100 ALA A N 1
ATOM 733 C CA . ALA A 1 110 ? 30.683 190.433 138.378 1.00 56.34 1100 ALA A CA 1
ATOM 734 C C . ALA A 1 110 ? 29.305 190.830 137.868 1.00 59.59 1100 ALA A C 1
ATOM 735 O O . ALA A 1 110 ? 28.370 190.920 138.657 1.00 59.46 1100 ALA A O 1
ATOM 737 N N . TYR A 1 111 ? 29.177 191.065 136.550 1.00 55.64 1101 TYR A N 1
ATOM 738 C CA . TYR A 1 111 ? 27.972 191.609 135.943 1.00 54.96 1101 TYR A CA 1
ATOM 739 C C . TYR A 1 111 ? 27.094 190.619 135.166 1.00 57.56 1101 TYR A C 1
ATOM 740 O O . TYR A 1 111 ? 25.935 190.941 134.892 1.00 57.25 1101 TYR A O 1
ATOM 749 N N . ILE A 1 112 ? 27.614 189.467 134.762 1.00 53.24 1102 ILE A N 1
ATOM 750 C CA . ILE A 1 112 ? 26.761 188.549 133.998 1.00 52.17 1102 ILE A CA 1
ATOM 751 C C . ILE A 1 112 ? 26.565 187.257 134.704 1.00 56.60 1102 ILE A C 1
ATOM 752 O O . ILE A 1 112 ? 25.411 186.876 134.931 1.00 56.54 1102 ILE A O 1
ATOM 757 N N . GLN A 1 113 ? 27.684 186.588 135.066 1.00 54.39 1103 GLN A N 1
ATOM 758 C CA . GLN A 1 113 ? 27.709 185.263 135.689 1.00 54.05 1103 GLN A CA 1
ATOM 759 C C . GLN A 1 113 ? 26.659 185.092 136.795 1.00 59.91 1103 GLN A C 1
ATOM 760 O O . GLN A 1 113 ? 25.858 184.163 136.698 1.00 61.28 1103 GLN A O 1
ATOM 766 N N . LYS A 1 114 ? 26.614 185.984 137.795 1.00 56.64 1104 LYS A N 1
ATOM 767 C CA . LYS A 1 114 ? 25.682 185.824 138.926 1.00 56.41 1104 LYS A CA 1
ATOM 768 C C . LYS A 1 114 ? 24.213 185.911 138.561 1.00 59.89 1104 LYS A C 1
ATOM 769 O O . LYS A 1 114 ? 23.387 185.560 139.386 1.00 60.27 1104 LYS A O 1
ATOM 775 N N . TYR A 1 115 ? 23.887 186.377 137.359 1.00 56.52 1105 TYR A N 1
ATOM 776 C CA . TYR A 1 115 ? 22.502 186.566 136.907 1.00 56.72 1105 TYR A CA 1
ATOM 777 C C . TYR A 1 115 ? 22.009 185.453 136.008 1.00 61.23 1105 TYR A C 1
ATOM 778 O O . TYR A 1 115 ? 20.859 185.490 135.547 1.00 62.02 1105 TYR A O 1
ATOM 787 N N . LEU A 1 116 ? 22.871 184.451 135.784 1.00 56.89 1106 LEU A N 1
ATOM 788 C CA . LEU A 1 116 ? 22.579 183.307 134.947 1.00 56.26 1106 LEU A CA 1
ATOM 789 C C . LEU A 1 116 ? 21.497 182.406 135.574 1.00 60.59 1106 LEU A C 1
ATOM 790 O O . LEU A 1 116 ? 21.399 182.363 136.800 1.00 60.08 1106 LEU A O 1
ATOM 795 N N . PRO A 1 117 ? 20.648 181.728 134.751 1.00 57.71 10 PRO A N 1
ATOM 796 C CA . PRO A 1 117 ? 19.521 180.947 135.316 1.00 58.39 10 PRO A CA 1
ATOM 797 C C . PRO A 1 117 ? 19.822 179.953 136.481 1.00 64.79 10 PRO A C 1
ATOM 798 O O . PRO A 1 117 ? 18.901 179.702 137.250 1.00 65.24 10 PRO A O 1
ATOM 802 N N . CYS A 1 118 ? 21.071 179.447 136.657 1.00 63.17 11 CYS A N 1
ATOM 803 C CA . CYS A 1 118 ? 21.555 178.594 137.784 1.00 63.86 11 CYS A CA 1
ATOM 804 C C . CYS A 1 118 ? 21.258 179.162 139.125 1.00 60.86 11 CYS A C 1
ATOM 805 O O . CYS A 1 118 ? 21.186 178.409 140.100 1.00 57.77 11 CYS A O 1
ATOM 808 N N . PHE A 1 119 ? 21.519 180.482 139.218 1.00 54.25 12 PHE A N 1
ATOM 809 C CA . PHE A 1 119 ? 21.636 181.184 140.468 1.00 53.97 12 PHE A CA 1
ATOM 810 C C . PHE A 1 119 ? 20.391 181.879 140.884 1.00 59.55 12 PHE A C 1
ATOM 811 O O . PHE A 1 119 ? 19.917 182.815 140.221 1.00 61.00 12 PHE A O 1
ATOM 819 N N . ARG A 1 120 ? 19.867 181.414 142.013 1.00 55.52 13 ARG A N 1
ATOM 820 C CA . ARG A 1 120 ? 18.703 182.007 142.638 1.00 56.55 13 ARG A CA 1
ATOM 821 C C . ARG A 1 120 ? 19.226 182.986 143.710 1.00 63.50 13 ARG A C 1
ATOM 822 O O . ARG A 1 120 ? 20.414 182.902 144.053 1.00 61.47 13 ARG A O 1
ATOM 830 N N . PRO A 1 121 ? 18.424 183.957 144.211 1.00 64.32 14 PRO A N 1
ATOM 831 C CA . PRO A 1 121 ? 18.962 184.841 145.252 1.00 67.04 14 PRO A CA 1
ATOM 832 C C . PRO A 1 121 ? 19.106 184.097 146.594 1.00 77.59 14 PRO A C 1
ATOM 833 O O . PRO A 1 121 ? 18.283 183.240 146.917 1.00 76.43 14 PRO A O 1
ATOM 837 N N . THR A 1 122 ? 20.190 184.399 147.338 1.00 79.59 15 THR A N 1
ATOM 838 C CA . THR A 1 122 ? 20.517 183.854 148.660 1.00 82.42 15 THR A CA 1
ATOM 839 C C . THR A 1 122 ? 20.952 184.981 149.605 1.00 92.42 15 THR A C 1
ATOM 840 O O . THR A 1 122 ? 21.402 186.051 149.154 1.00 91.66 15 THR A O 1
ATOM 844 N N . ASN A 1 123 ? 20.817 184.725 150.923 1.00 93.07 16 ASN A N 1
ATOM 845 C CA . ASN A 1 123 ? 21.227 185.643 151.983 1.00 95.91 16 ASN A CA 1
ATOM 846 C C . ASN A 1 123 ? 22.397 185.003 152.767 1.00 99.09 16 ASN A C 1
ATOM 847 O O . ASN A 1 123 ? 22.468 185.089 154.005 1.00 103.03 16 ASN A O 1
ATOM 852 N N . ILE A 1 124 ? 23.311 184.343 152.019 1.00 89.13 17 ILE A N 1
ATOM 853 C CA . ILE A 1 124 ? 24.541 183.762 152.554 1.00 87.06 17 ILE A CA 1
ATOM 854 C C . ILE A 1 124 ? 25.640 184.832 152.469 1.00 88.35 17 ILE A C 1
ATOM 855 O O . ILE A 1 124 ? 25.730 185.566 151.475 1.00 86.91 17 ILE A O 1
ATOM 860 N N . THR A 1 125 ? 26.441 184.934 153.527 1.00 84.12 18 THR A N 1
ATOM 861 C CA . THR A 1 125 ? 27.538 185.886 153.612 1.00 84.26 18 THR A CA 1
ATOM 862 C C . THR A 1 125 ? 28.845 185.171 153.311 1.00 86.43 18 THR A C 1
ATOM 863 O O . THR A 1 125 ? 28.880 183.942 153.325 1.00 85.08 18 THR A O 1
ATOM 867 N N . LEU A 1 126 ? 29.921 185.936 153.039 1.00 83.61 19 LEU A N 1
ATOM 868 C CA . LEU A 1 126 ? 31.250 185.386 152.783 1.00 83.03 19 LEU A CA 1
ATOM 869 C C . LEU A 1 126 ? 31.751 184.622 154.031 1.00 87.66 19 LEU A C 1
ATOM 870 O O . LEU A 1 126 ? 32.318 183.532 153.888 1.00 87.01 19 LEU A O 1
ATOM 872 N N . GLU A 1 127 ? 31.465 185.155 155.244 1.00 85.04 20 GLU A N 1
ATOM 873 C CA . GLU A 1 127 ? 31.838 184.540 156.527 1.00 86.68 20 GLU A CA 1
ATOM 874 C C . GLU A 1 127 ? 31.156 183.198 156.746 1.00 88.39 20 GLU A C 1
ATOM 875 O O . GLU A 1 127 ? 31.848 182.251 157.113 1.00 89.33 20 GLU A O 1
ATOM 877 N N . GLU A 1 128 ? 29.816 183.098 156.500 1.00 82.28 21 GLU A N 1
ATOM 878 C CA . GLU A 1 128 ? 29.033 181.847 156.637 1.00 80.48 21 GLU A CA 1
ATOM 879 C C . GLU A 1 128 ? 29.610 180.755 155.729 1.00 81.37 21 GLU A C 1
ATOM 880 O O . GLU A 1 128 ? 29.641 179.591 156.117 1.00 80.72 21 GLU A O 1
ATOM 886 N N . ARG A 1 129 ? 30.078 181.156 154.525 1.00 75.66 22 ARG A N 1
ATOM 887 C CA . ARG A 1 129 ? 30.685 180.292 153.519 1.00 73.15 22 ARG A CA 1
ATOM 888 C C . ARG A 1 129 ? 32.006 179.716 153.996 1.00 78.85 22 ARG A C 1
ATOM 889 O O . ARG A 1 129 ? 32.236 178.529 153.802 1.00 78.66 22 ARG A O 1
ATOM 897 N N . ARG A 1 130 ? 32.871 180.546 154.607 1.00 77.33 23 ARG A N 1
ATOM 898 C CA . ARG A 1 130 ? 34.179 180.132 155.113 1.00 79.43 23 ARG A CA 1
ATOM 899 C C . ARG A 1 130 ? 34.011 179.109 156.236 1.00 86.12 23 ARG A C 1
ATOM 900 O O . ARG A 1 130 ? 34.822 178.186 156.346 1.00 86.68 23 ARG A O 1
ATOM 902 N N . LEU A 1 131 ? 32.925 179.247 157.029 1.00 83.97 24 LEU A N 1
ATOM 903 C CA . LEU A 1 131 ? 32.586 178.350 158.133 1.00 85.98 24 LEU A CA 1
ATOM 904 C C . LEU A 1 131 ? 32.098 176.984 157.657 1.00 87.71 24 LEU A C 1
ATOM 905 O O . LEU A 1 131 ? 32.548 175.976 158.213 1.00 89.25 24 LEU A O 1
ATOM 907 N N . ILE A 1 132 ? 31.179 176.944 156.648 1.00 80.01 25 ILE A N 1
ATOM 908 C CA . ILE A 1 132 ? 30.608 175.704 156.094 1.00 76.94 25 ILE A CA 1
ATOM 909 C C . ILE A 1 132 ? 31.640 174.950 155.253 1.00 78.69 25 ILE A C 1
ATOM 910 O O . ILE A 1 132 ? 31.634 173.709 155.266 1.00 77.86 25 ILE A O 1
ATOM 915 N N . ALA A 1 133 ? 32.463 175.685 154.462 1.00 73.87 26 ALA A N 1
ATOM 916 C CA . ALA A 1 133 ? 33.466 175.091 153.563 1.00 72.93 26 ALA A CA 1
ATOM 917 C C . ALA A 1 133 ? 34.427 174.146 154.284 1.00 80.31 26 ALA A C 1
ATOM 918 O O . ALA A 1 133 ? 35.238 174.589 155.109 1.00 83.76 26 ALA A O 1
ATOM 920 N N . SER A 1 134 ? 34.281 172.836 154.008 1.00 75.14 27 SER A N 1
ATOM 921 C CA . SER A 1 134 ? 35.096 171.767 154.588 1.00 76.85 27 SER A CA 1
ATOM 922 C C . SER A 1 134 ? 35.403 170.688 153.518 1.00 76.35 27 SER A C 1
ATOM 923 O O . SER A 1 134 ? 34.787 169.613 153.514 1.00 71.99 27 SER A O 1
ATOM 926 N N . PRO A 1 135 ? 36.344 170.989 152.580 1.00 72.35 28 PRO A N 1
ATOM 927 C CA . PRO A 1 135 ? 36.653 170.021 151.507 1.00 71.38 28 PRO A CA 1
ATOM 928 C C . PRO A 1 135 ? 37.247 168.690 151.975 1.00 78.69 28 PRO A C 1
ATOM 929 O O . PRO A 1 135 ? 36.987 167.658 151.358 1.00 76.96 28 PRO A O 1
ATOM 933 N N . TRP A 1 136 ? 38.029 168.710 153.062 1.00 80.34 29 TRP A N 1
ATOM 934 C CA . TRP A 1 136 ? 38.661 167.511 153.604 1.00 83.20 29 TRP A CA 1
ATOM 935 C C . TRP A 1 136 ? 37.683 166.572 154.265 1.00 88.36 29 TRP A C 1
ATOM 936 O O . TRP A 1 136 ? 37.856 165.370 154.130 1.00 88.58 29 TRP A O 1
ATOM 947 N N . PHE A 1 137 ? 36.650 167.105 154.944 1.00 85.93 30 PHE A N 1
ATOM 948 C CA . PHE A 1 137 ? 35.601 166.328 155.605 1.00 86.19 30 PHE A CA 1
ATOM 949 C C . PHE A 1 137 ? 34.797 165.580 154.541 1.00 87.02 30 PHE A C 1
ATOM 950 O O . PHE A 1 137 ? 34.560 164.372 154.675 1.00 87.36 30 PHE A O 1
ATOM 958 N N . ALA A 1 138 ? 34.392 166.310 153.488 1.00 80.10 31 ALA A N 1
ATOM 959 C CA . ALA A 1 138 ? 33.610 165.812 152.362 1.00 76.62 31 ALA A CA 1
ATOM 960 C C . ALA A 1 138 ? 34.352 164.720 151.592 1.00 79.56 31 ALA A C 1
ATOM 961 O O . ALA A 1 138 ? 33.776 163.647 151.381 1.00 78.74 31 ALA A O 1
ATOM 963 N N . ALA A 1 139 ? 35.642 164.964 151.236 1.00 75.27 32 ALA A N 1
ATOM 964 C CA . ALA A 1 139 ? 36.492 164.010 150.516 1.00 74.37 32 ALA A CA 1
ATOM 965 C C . ALA A 1 139 ? 36.644 162.699 151.279 1.00 77.48 32 ALA A C 1
ATOM 966 O O . ALA A 1 139 ? 36.382 161.635 150.721 1.00 76.70 32 ALA A O 1
ATOM 968 N N . SER A 1 140 ? 36.988 162.782 152.569 1.00 74.80 33 SER A N 1
ATOM 969 C CA . SER A 1 140 ? 37.153 161.640 153.469 1.00 75.61 33 SER A CA 1
ATOM 970 C C . SER A 1 140 ? 35.877 160.787 153.479 1.00 80.40 33 SER A C 1
ATOM 971 O O . SER A 1 140 ? 35.918 159.555 153.339 1.00 79.29 33 SER A O 1
ATOM 974 N N . PHE A 1 141 ? 34.744 161.477 153.598 1.00 78.14 34 PHE A N 1
ATOM 975 C CA . PHE A 1 141 ? 33.422 160.896 153.624 1.00 77.63 34 PHE A CA 1
ATOM 976 C C . PHE A 1 141 ? 33.034 160.178 152.292 1.00 78.70 34 PHE A C 1
ATOM 977 O O . PHE A 1 141 ? 32.323 159.175 152.347 1.00 78.11 34 PHE A O 1
ATOM 985 N N . CYS A 1 142 ? 33.530 160.665 151.124 1.00 72.68 35 CYS A N 1
ATOM 986 C CA . CYS A 1 142 ? 33.317 160.058 149.807 1.00 70.30 35 CYS A CA 1
ATOM 987 C C . CYS A 1 142 ? 34.171 158.830 149.692 1.00 74.08 35 CYS A C 1
ATOM 988 O O . CYS A 1 142 ? 33.707 157.799 149.196 1.00 71.90 35 CYS A O 1
ATOM 991 N N . VAL A 1 143 ? 35.433 158.944 150.146 1.00 72.86 36 VAL A N 1
ATOM 992 C CA . VAL A 1 143 ? 36.402 157.853 150.138 1.00 74.29 36 VAL A CA 1
ATOM 993 C C . VAL A 1 143 ? 35.836 156.645 150.907 1.00 79.47 36 VAL A C 1
ATOM 994 O O . VAL A 1 143 ? 35.888 155.528 150.391 1.00 79.46 36 VAL A O 1
ATOM 998 N N . VAL A 1 144 ? 35.209 156.896 152.082 1.00 75.80 37 VAL A N 1
ATOM 999 C CA . VAL A 1 144 ? 34.561 155.878 152.924 1.00 75.05 37 VAL A CA 1
ATOM 1000 C C . VAL A 1 144 ? 33.426 155.188 152.138 1.00 76.03 37 VAL A C 1
ATOM 1001 O O . VAL A 1 144 ? 33.294 153.964 152.198 1.00 76.11 37 VAL A O 1
ATOM 1005 N N . GLY A 1 145 ? 32.648 155.982 151.401 1.00 69.11 38 GLY A N 1
ATOM 1006 C CA . GLY A 1 145 ? 31.537 155.491 150.594 1.00 65.86 38 GLY A CA 1
ATOM 1007 C C . GLY A 1 145 ? 31.977 154.646 149.415 1.00 66.50 38 GLY A C 1
ATOM 1008 O O . GLY A 1 145 ? 31.355 153.629 149.116 1.00 64.85 38 GLY A O 1
ATOM 1009 N N . LEU A 1 146 ? 33.052 155.072 148.741 1.00 62.57 39 LEU A N 1
ATOM 1010 C CA . LEU A 1 146 ? 33.648 154.396 147.590 1.00 60.95 39 LEU A CA 1
ATOM 1011 C C . LEU A 1 146 ? 34.318 153.105 148.044 1.00 63.96 39 LEU A C 1
ATOM 1012 O O . LEU A 1 146 ? 34.095 152.076 147.419 1.00 64.04 39 LEU A O 1
ATOM 1017 N N . ALA A 1 147 ? 35.093 153.149 149.149 1.00 60.68 40 ALA A N 1
ATOM 1018 C CA . ALA A 1 147 ? 35.741 151.983 149.756 1.00 62.17 40 ALA A CA 1
ATOM 1019 C C . ALA A 1 147 ? 34.692 150.926 150.146 1.00 67.42 40 ALA A C 1
ATOM 1020 O O . ALA A 1 147 ? 34.909 149.744 149.890 1.00 68.74 40 ALA A O 1
ATOM 1022 N N . SER A 1 148 ? 33.541 151.351 150.715 1.00 63.85 41 SER A N 1
ATOM 1023 C CA . SER A 1 148 ? 32.434 150.465 151.095 1.00 63.61 41 SER A CA 1
ATOM 1024 C C . SER A 1 148 ? 31.845 149.759 149.870 1.00 68.77 41 SER A C 1
ATOM 1025 O O . SER A 1 148 ? 31.610 148.542 149.892 1.00 69.05 41 SER A O 1
ATOM 1028 N N . ASN A 1 149 ? 31.636 150.521 148.794 1.00 64.10 42 ASN A N 1
ATOM 1029 C CA . ASN A 1 149 ? 31.093 149.967 147.565 1.00 62.16 42 ASN A CA 1
ATOM 1030 C C . ASN A 1 149 ? 32.120 149.066 146.845 1.00 67.99 42 ASN A C 1
ATOM 1031 O O . ASN A 1 149 ? 31.729 148.018 146.324 1.00 66.58 42 ASN A O 1
ATOM 1036 N N . LEU A 1 150 ? 33.436 149.410 146.909 1.00 66.41 43 LEU A N 1
ATOM 1037 C CA . LEU A 1 150 ? 34.478 148.556 146.333 1.00 68.44 43 LEU A CA 1
ATOM 1038 C C . LEU A 1 150 ? 34.567 147.237 147.107 1.00 71.70 43 LEU A C 1
ATOM 1039 O O . LEU A 1 150 ? 34.715 146.185 146.488 1.00 71.20 43 LEU A O 1
ATOM 1044 N N . LEU A 1 151 ? 34.389 147.295 148.444 1.00 67.74 44 LEU A N 1
ATOM 1045 C CA . LEU A 1 151 ? 34.373 146.124 149.318 1.00 68.71 44 LEU A CA 1
ATOM 1046 C C . LEU A 1 151 ? 33.186 145.210 148.962 1.00 72.25 44 LEU A C 1
ATOM 1047 O O . LEU A 1 151 ? 33.388 144.007 148.818 1.00 72.18 44 LEU A O 1
ATOM 1052 N N . ALA A 1 152 ? 31.971 145.778 148.772 1.00 66.94 45 ALA A N 1
ATOM 1053 C CA . ALA A 1 152 ? 30.805 144.968 148.423 1.00 65.24 45 ALA A CA 1
ATOM 1054 C C . ALA A 1 152 ? 31.043 144.250 147.092 1.00 71.82 45 ALA A C 1
ATOM 1055 O O . ALA A 1 152 ? 30.881 143.033 147.026 1.00 71.30 45 ALA A O 1
ATOM 1057 N N . LEU A 1 153 ? 31.525 144.985 146.066 1.00 70.50 46 LEU A N 1
ATOM 1058 C CA . LEU A 1 153 ? 31.844 144.429 144.743 1.00 71.05 46 LEU A CA 1
ATOM 1059 C C . LEU A 1 153 ? 32.879 143.312 144.838 1.00 77.45 46 LEU A C 1
ATOM 1060 O O . LEU A 1 153 ? 32.738 142.294 144.160 1.00 77.52 46 LEU A O 1
ATOM 1065 N N . SER A 1 154 ? 33.878 143.483 145.717 1.00 75.84 47 SER A N 1
ATOM 1066 C CA . SER A 1 154 ? 34.923 142.496 145.957 1.00 78.66 47 SER A CA 1
ATOM 1067 C C . SER A 1 154 ? 34.341 141.203 146.571 1.00 83.96 47 SER A C 1
ATOM 1068 O O . SER A 1 154 ? 34.592 140.123 146.039 1.00 84.62 47 SER A O 1
ATOM 1071 N N . VAL A 1 155 ? 33.530 141.312 147.647 1.00 80.62 48 VAL A N 1
ATOM 1072 C CA . VAL A 1 155 ? 32.908 140.148 148.295 1.00 81.21 48 VAL A CA 1
ATOM 1073 C C . VAL A 1 155 ? 31.780 139.544 147.391 1.00 85.20 48 VAL A C 1
ATOM 1074 O O . VAL A 1 155 ? 31.428 138.380 147.548 1.00 85.14 48 VAL A O 1
ATOM 1078 N N . LEU A 1 156 ? 31.269 140.314 146.418 1.00 82.03 49 LEU A N 1
ATOM 1079 C CA . LEU A 1 156 ? 30.259 139.845 145.464 1.00 80.58 49 LEU A CA 1
ATOM 1080 C C . LEU A 1 156 ? 30.948 139.050 144.350 1.00 88.38 49 LEU A C 1
ATOM 1081 O O . LEU A 1 156 ? 30.352 138.129 143.794 1.00 87.66 49 LEU A O 1
ATOM 1086 N N . ALA A 1 157 ? 32.213 139.395 144.049 1.00 88.72 50 ALA A N 1
ATOM 1087 C CA . ALA A 1 157 ? 33.025 138.725 143.034 1.00 90.99 50 ALA A CA 1
ATOM 1088 C C . ALA A 1 157 ? 33.400 137.316 143.488 1.00 99.23 50 ALA A C 1
ATOM 1089 O O . ALA A 1 157 ? 33.434 136.401 142.665 1.00 100.32 50 ALA A O 1
ATOM 1091 N N . GLY A 1 158 ? 33.624 137.152 144.793 1.00 97.69 51 GLY A N 1
ATOM 1092 C CA . GLY A 1 158 ? 33.938 135.870 145.415 1.00 99.65 51 GLY A CA 1
ATOM 1093 C C . GLY A 1 158 ? 32.716 135.125 145.924 1.00 103.11 51 GLY A C 1
ATOM 1094 O O . GLY A 1 158 ? 32.825 134.324 146.857 1.00 104.49 51 GLY A O 1
ATOM 1095 N N . ALA A 1 159 ? 31.542 135.374 145.309 1.00 97.49 52 ALA A N 1
ATOM 1096 C CA . ALA A 1 159 ? 30.273 134.736 145.669 1.00 130.74 52 ALA A CA 1
ATOM 1097 C C . ALA A 1 159 ? 29.467 134.387 144.422 1.00 159.03 52 ALA A C 1
ATOM 1098 O O . ALA A 1 159 ? 29.968 133.695 143.538 1.00 122.94 52 ALA A O 1
ATOM 1100 N N . THR A 1 166 ? 25.376 132.304 141.505 1.00 104.17 59 THR A N 1
ATOM 1101 C CA . THR A 1 166 ? 26.323 132.851 140.531 1.00 104.58 59 THR A CA 1
ATOM 1102 C C . THR A 1 166 ? 25.533 133.675 139.499 1.00 103.99 59 THR A C 1
ATOM 1103 O O . THR A 1 166 ? 25.710 134.895 139.420 1.00 103.26 59 THR A O 1
ATOM 1107 N N . ARG A 1 167 ? 24.628 132.997 138.749 1.00 97.06 60 ARG A N 1
ATOM 1108 C CA . ARG A 1 167 ? 23.749 133.552 137.708 1.00 93.68 60 ARG A CA 1
ATOM 1109 C C . ARG A 1 167 ? 22.378 134.033 138.282 1.00 90.41 60 ARG A C 1
ATOM 1110 O O . ARG A 1 167 ? 21.379 134.106 137.550 1.00 89.98 60 ARG A O 1
ATOM 1118 N N . SER A 1 168 ? 22.345 134.370 139.592 1.00 80.94 61 SER A N 1
ATOM 1119 C CA . SER A 1 168 ? 21.146 134.835 140.296 1.00 76.15 61 SER A CA 1
ATOM 1120 C C . SER A 1 168 ? 20.700 136.230 139.845 1.00 72.61 61 SER A C 1
ATOM 1121 O O . SER A 1 168 ? 21.535 137.100 139.598 1.00 72.80 61 SER A O 1
ATOM 1124 N N . SER A 1 169 ? 19.376 136.428 139.765 1.00 63.17 62 SER A N 1
ATOM 1125 C CA . SER A 1 169 ? 18.723 137.674 139.410 1.00 60.72 62 SER A CA 1
ATOM 1126 C C . SER A 1 169 ? 18.876 138.695 140.537 1.00 63.51 62 SER A C 1
ATOM 1127 O O . SER A 1 169 ? 19.081 139.874 140.266 1.00 63.94 62 SER A O 1
ATOM 1130 N N . PHE A 1 170 ? 18.796 138.236 141.793 1.00 57.41 63 PHE A N 1
ATOM 1131 C CA . PHE A 1 170 ? 18.905 139.063 142.982 1.00 55.52 63 PHE A CA 1
ATOM 1132 C C . PHE A 1 170 ? 20.290 139.696 143.059 1.00 59.31 63 PHE A C 1
ATOM 1133 O O . PHE A 1 170 ? 20.405 140.894 143.360 1.00 56.51 63 PHE A O 1
ATOM 1141 N N . LEU A 1 171 ? 21.346 138.885 142.808 1.00 57.16 64 LEU A N 1
ATOM 1142 C CA . LEU A 1 171 ? 22.707 139.415 142.847 1.00 57.71 64 LEU A CA 1
ATOM 1143 C C . LEU A 1 171 ? 22.978 140.346 141.683 1.00 62.66 64 LEU A C 1
ATOM 1144 O O . LEU A 1 171 ? 23.813 141.243 141.806 1.00 63.21 64 LEU A O 1
ATOM 1149 N N . THR A 1 172 ? 22.236 140.168 140.567 1.00 58.48 65 THR A N 1
ATOM 1150 C CA . THR A 1 172 ? 22.358 141.033 139.400 1.00 57.11 65 THR A CA 1
ATOM 1151 C C . THR A 1 172 ? 21.874 142.429 139.779 1.00 56.74 65 THR A C 1
ATOM 1152 O O . THR A 1 172 ? 22.601 143.392 139.558 1.00 56.81 65 THR A O 1
ATOM 1156 N N . PHE A 1 173 ? 20.679 142.522 140.395 1.00 50.38 66 PHE A N 1
ATOM 1157 C CA . PHE A 1 173 ? 20.105 143.785 140.864 1.00 49.08 66 PHE A CA 1
ATOM 1158 C C . PHE A 1 173 ? 20.991 144.435 141.931 1.00 56.56 66 PHE A C 1
ATOM 1159 O O . PHE A 1 173 ? 21.281 145.636 141.845 1.00 56.34 66 PHE A O 1
ATOM 1167 N N . LEU A 1 174 ? 21.482 143.615 142.874 1.00 54.89 67 LEU A N 1
ATOM 1168 C CA . LEU A 1 174 ? 22.403 144.008 143.936 1.00 55.68 67 LEU A CA 1
ATOM 1169 C C . LEU A 1 174 ? 23.710 144.578 143.355 1.00 59.19 67 LEU A C 1
ATOM 1170 O O . LEU A 1 174 ? 24.171 145.609 143.836 1.00 59.01 67 LEU A O 1
ATOM 1175 N N . CYS A 1 175 ? 24.251 143.959 142.285 1.00 56.46 68 CYS A N 1
ATOM 1176 C CA . CYS A 1 175 ? 25.455 144.424 141.582 1.00 57.96 68 CYS A CA 1
ATOM 1177 C C . CYS A 1 175 ? 25.183 145.779 140.868 1.00 60.22 68 CYS A C 1
ATOM 1178 O O . CYS A 1 175 ? 26.045 146.672 140.856 1.00 59.93 68 CYS A O 1
ATOM 1181 N N . GLY A 1 176 ? 23.967 145.923 140.329 1.00 54.35 69 GLY A N 1
ATOM 1182 C CA . GLY A 1 176 ? 23.503 147.166 139.730 1.00 53.02 69 GLY A CA 1
ATOM 1183 C C . GLY A 1 176 ? 23.482 148.299 140.749 1.00 55.16 69 GLY A C 1
ATOM 1184 O O . GLY A 1 176 ? 23.953 149.401 140.462 1.00 53.37 69 GLY A O 1
ATOM 1185 N N . LEU A 1 177 ? 22.977 148.003 141.970 1.00 52.25 70 LEU A N 1
ATOM 1186 C CA . LEU A 1 177 ? 22.824 148.921 143.111 1.00 52.28 70 LEU A CA 1
ATOM 1187 C C . LEU A 1 177 ? 24.159 149.391 143.637 1.00 58.46 70 LEU A C 1
ATOM 1188 O O . LEU A 1 177 ? 24.314 150.578 143.886 1.00 58.52 70 LEU A O 1
ATOM 1193 N N . VAL A 1 178 ? 25.135 148.479 143.762 1.00 55.92 71 VAL A N 1
ATOM 1194 C CA . VAL A 1 178 ? 26.472 148.807 144.250 1.00 55.65 71 VAL A CA 1
ATOM 1195 C C . VAL A 1 178 ? 27.240 149.665 143.239 1.00 58.08 71 VAL A C 1
ATOM 1196 O O . VAL A 1 178 ? 27.896 150.624 143.648 1.00 58.36 71 VAL A O 1
ATOM 1200 N N . LEU A 1 179 ? 27.143 149.342 141.933 1.00 54.41 72 LEU A N 1
ATOM 1201 C CA . LEU A 1 179 ? 27.785 150.111 140.857 1.00 54.67 72 LEU A CA 1
ATOM 1202 C C . LEU A 1 179 ? 27.180 151.505 140.747 1.00 54.12 72 LEU A C 1
ATOM 1203 O O . LEU A 1 179 ? 27.919 152.458 140.522 1.00 53.27 72 LEU A O 1
ATOM 1208 N N . THR A 1 180 ? 25.844 151.622 140.928 1.00 48.72 73 THR A N 1
ATOM 1209 C CA . THR A 1 180 ? 25.140 152.897 140.932 1.00 47.89 73 THR A CA 1
ATOM 1210 C C . THR A 1 180 ? 25.575 153.747 142.134 1.00 53.75 73 THR A C 1
ATOM 1211 O O . THR A 1 180 ? 25.915 154.918 141.937 1.00 54.16 73 THR A O 1
ATOM 1215 N N . ASP A 1 181 ? 25.615 153.163 143.356 1.00 50.93 74 ASP A N 1
ATOM 1216 C CA . ASP A 1 181 ? 26.053 153.875 144.568 1.00 52.35 74 ASP A CA 1
ATOM 1217 C C . ASP A 1 181 ? 27.494 154.347 144.450 1.00 58.84 74 ASP A C 1
ATOM 1218 O O . ASP A 1 181 ? 27.753 155.521 144.709 1.00 60.42 74 ASP A O 1
ATOM 1223 N N . PHE A 1 182 ? 28.415 153.459 144.004 1.00 54.87 75 PHE A N 1
ATOM 1224 C CA . PHE A 1 182 ? 29.827 153.788 143.796 1.00 55.24 75 PHE A CA 1
ATOM 1225 C C . PHE A 1 182 ? 29.947 154.974 142.853 1.00 59.82 75 PHE A C 1
ATOM 1226 O O . PHE A 1 182 ? 30.511 155.988 143.235 1.00 60.36 75 PHE A O 1
ATOM 1234 N N . LEU A 1 183 ? 29.395 154.859 141.638 1.00 57.07 76 LEU A N 1
ATOM 1235 C CA . LEU A 1 183 ? 29.457 155.912 140.625 1.00 56.91 76 LEU A CA 1
ATOM 1236 C C . LEU A 1 183 ? 28.826 157.208 141.038 1.00 58.81 76 LEU A C 1
ATOM 1237 O O . LEU A 1 183 ? 29.373 158.258 140.727 1.00 58.85 76 LEU A O 1
ATOM 1242 N N . GLY A 1 184 ? 27.704 157.123 141.745 1.00 54.23 77 GLY A N 1
ATOM 1243 C CA . GLY A 1 184 ? 26.988 158.280 142.262 1.00 52.94 77 GLY A CA 1
ATOM 1244 C C . GLY A 1 184 ? 27.890 159.109 143.138 1.00 57.82 77 GLY A C 1
ATOM 1245 O O . GLY A 1 184 ? 28.130 160.284 142.847 1.00 56.62 77 GLY A O 1
ATOM 1246 N N . LEU A 1 185 ? 28.469 158.454 144.165 1.00 55.63 78 LEU A N 1
ATOM 1247 C CA . LEU A 1 185 ? 29.399 159.083 145.107 1.00 57.07 78 LEU A CA 1
ATOM 1248 C C . LEU A 1 185 ? 30.610 159.708 144.414 1.00 60.27 78 LEU A C 1
ATOM 1249 O O . LEU A 1 185 ? 30.995 160.806 144.769 1.00 59.84 78 LEU A O 1
ATOM 1254 N N . LEU A 1 186 ? 31.169 159.034 143.406 1.00 57.09 79 LEU A N 1
ATOM 1255 C CA . LEU A 1 186 ? 32.326 159.504 142.656 1.00 57.70 79 LEU A CA 1
ATOM 1256 C C . LEU A 1 186 ? 32.035 160.748 141.818 1.00 61.29 79 LEU A C 1
ATOM 1257 O O . LEU A 1 186 ? 32.773 161.724 141.927 1.00 63.30 79 LEU A O 1
ATOM 1262 N N . VAL A 1 187 ? 30.955 160.740 141.023 1.00 55.19 80 VAL A N 1
ATOM 1263 C CA . VAL A 1 187 ? 30.594 161.866 140.152 1.00 53.73 80 VAL A CA 1
ATOM 1264 C C . VAL A 1 187 ? 30.148 163.104 140.959 1.00 57.33 80 VAL A C 1
ATOM 1265 O O . VAL A 1 187 ? 30.801 164.146 140.860 1.00 57.33 80 VAL A O 1
ATOM 1269 N N . THR A 1 188 ? 29.056 162.978 141.753 1.00 52.45 81 THR A N 1
ATOM 1270 C CA . THR A 1 188 ? 28.501 164.032 142.602 1.00 51.28 81 THR A CA 1
ATOM 1271 C C . THR A 1 188 ? 29.452 164.426 143.748 1.00 58.87 81 THR A C 1
ATOM 1272 O O . THR A 1 188 ? 29.501 165.592 144.117 1.00 60.37 81 THR A O 1
ATOM 1276 N N . GLY A 1 189 ? 30.174 163.459 144.310 1.00 56.68 82 GLY A N 1
ATOM 1277 C CA . GLY A 1 189 ? 31.116 163.691 145.399 1.00 57.62 82 GLY A CA 1
ATOM 1278 C C . GLY A 1 189 ? 32.251 164.606 144.997 1.00 63.19 82 GLY A C 1
ATOM 1279 O O . GLY A 1 189 ? 32.604 165.509 145.760 1.00 64.32 82 GLY A O 1
ATOM 1280 N N . THR A 1 190 ? 32.808 164.403 143.785 1.00 59.64 83 THR A N 1
ATOM 1281 C CA . THR A 1 190 ? 33.911 165.227 143.265 1.00 60.77 83 THR A CA 1
ATOM 1282 C C . THR A 1 190 ? 33.458 166.650 142.933 1.00 62.29 83 THR A C 1
ATOM 1283 O O . THR A 1 190 ? 34.287 167.555 142.957 1.00 64.28 83 THR A O 1
ATOM 1287 N N . ILE A 1 191 ? 32.158 166.862 142.659 1.00 53.77 84 ILE A N 1
ATOM 1288 C CA . ILE A 1 191 ? 31.636 168.206 142.402 1.00 51.36 84 ILE A CA 1
ATOM 1289 C C . ILE A 1 191 ? 31.457 168.908 143.742 1.00 55.33 84 ILE A C 1
ATOM 1290 O O . ILE A 1 191 ? 31.854 170.063 143.888 1.00 57.95 84 ILE A O 1
ATOM 1295 N N . VAL A 1 192 ? 30.907 168.196 144.723 1.00 49.03 85 VAL A N 1
ATOM 1296 C CA . VAL A 1 192 ? 30.708 168.673 146.083 1.00 49.29 85 VAL A CA 1
ATOM 1297 C C . VAL A 1 192 ? 32.060 169.101 146.710 1.00 59.11 85 VAL A C 1
ATOM 1298 O O . VAL A 1 192 ? 32.182 170.230 147.173 1.00 60.29 85 VAL A O 1
ATOM 1302 N N . VAL A 1 193 ? 33.080 168.227 146.649 1.00 58.98 86 VAL A N 1
ATOM 1303 C CA . VAL A 1 193 ? 34.430 168.470 147.181 1.00 60.96 86 VAL A CA 1
ATOM 1304 C C . VAL A 1 193 ? 35.083 169.664 146.480 1.00 65.58 86 VAL A C 1
ATOM 1305 O O . VAL A 1 193 ? 35.660 170.518 147.169 1.00 67.52 86 VAL A O 1
ATOM 1309 N N . SER A 1 194 ? 34.951 169.756 145.128 1.00 59.17 87 SER A N 1
ATOM 1310 C CA . SER A 1 194 ? 35.521 170.888 144.384 1.00 58.93 87 SER A CA 1
ATOM 1311 C C . SER A 1 194 ? 34.910 172.218 144.841 1.00 61.01 87 SER A C 1
ATOM 1312 O O . SER A 1 194 ? 35.650 173.172 145.052 1.00 61.45 87 SER A O 1
ATOM 1315 N N . GLN A 1 195 ? 33.569 172.253 145.032 1.00 55.33 88 GLN A N 1
ATOM 1316 C CA . GLN A 1 195 ? 32.845 173.438 145.470 1.00 54.92 88 GLN A CA 1
ATOM 1317 C C . GLN A 1 195 ? 33.192 173.877 146.867 1.00 62.50 88 GLN A C 1
ATOM 1318 O O . GLN A 1 195 ? 33.208 175.078 147.103 1.00 64.26 88 GLN A O 1
ATOM 1324 N N . HIS A 1 196 ? 33.491 172.934 147.789 1.00 59.43 89 HIS A N 1
ATOM 1325 C CA . HIS A 1 196 ? 33.901 173.252 149.163 1.00 61.19 89 HIS A CA 1
ATOM 1326 C C . HIS A 1 196 ? 35.310 173.840 149.114 1.00 68.91 89 HIS A C 1
ATOM 1327 O O . HIS A 1 196 ? 35.550 174.888 149.715 1.00 70.70 89 HIS A O 1
ATOM 1334 N N . ALA A 1 197 ? 36.209 173.216 148.310 1.00 65.77 90 ALA A N 1
ATOM 1335 C CA . ALA A 1 197 ? 37.591 173.660 148.080 1.00 66.44 90 ALA A CA 1
ATOM 1336 C C . ALA A 1 197 ? 37.663 175.033 147.400 1.00 69.34 90 ALA A C 1
ATOM 1337 O O . ALA A 1 197 ? 38.674 175.724 147.527 1.00 71.23 90 ALA A O 1
ATOM 1339 N N . ALA A 1 198 ? 36.596 175.437 146.694 1.00 63.85 91 ALA A N 1
ATOM 1340 C CA . ALA A 1 198 ? 36.535 176.734 146.014 1.00 62.84 91 ALA A CA 1
ATOM 1341 C C . ALA A 1 198 ? 35.702 177.757 146.793 1.00 68.65 91 ALA A C 1
ATOM 1342 O O . ALA A 1 198 ? 35.410 178.842 146.273 1.00 69.05 91 ALA A O 1
ATOM 1344 N N . LEU A 1 199 ? 35.321 177.420 148.039 1.00 65.71 92 LEU A N 1
ATOM 1345 C CA . LEU A 1 199 ? 34.507 178.277 148.912 1.00 66.00 92 LEU A CA 1
ATOM 1346 C C . LEU A 1 199 ? 33.161 178.673 148.272 1.00 71.10 92 LEU A C 1
ATOM 1347 O O . LEU A 1 199 ? 32.671 179.788 148.460 1.00 71.11 92 LEU A O 1
ATOM 1352 N N . PHE A 1 200 ? 32.581 177.729 147.510 1.00 67.41 93 PHE A N 1
ATOM 1353 C CA . PHE A 1 200 ? 31.284 177.786 146.849 1.00 66.78 93 PHE A CA 1
ATOM 1354 C C . PHE A 1 200 ? 31.197 178.848 145.743 1.00 73.92 93 PHE A C 1
ATOM 1355 O O . PHE A 1 200 ? 30.084 179.187 145.324 1.00 74.77 93 PHE A O 1
ATOM 1363 N N . GLU A 1 201 ? 32.360 179.313 145.219 1.00 70.83 94 GLU A N 1
ATOM 1364 C CA . GLU A 1 201 ? 32.425 180.261 144.097 1.00 69.33 94 GLU A CA 1
ATOM 1365 C C . GLU A 1 201 ? 32.413 179.429 142.801 1.00 71.87 94 GLU A C 1
ATOM 1366 O O . GLU A 1 201 ? 33.479 179.037 142.324 1.00 71.23 94 GLU A O 1
ATOM 1372 N N . TRP A 1 202 ? 31.203 179.141 142.255 1.00 68.04 95 TRP A N 1
ATOM 1373 C CA . TRP A 1 202 ? 30.992 178.319 141.056 1.00 68.00 95 TRP A CA 1
ATOM 1374 C C . TRP A 1 202 ? 31.882 178.684 139.864 1.00 72.58 95 TRP A C 1
ATOM 1375 O O . TRP A 1 202 ? 32.384 177.769 139.206 1.00 73.01 95 TRP A O 1
ATOM 1386 N N . HIS A 1 203 ? 32.097 179.998 139.595 1.00 67.68 96 HIS A N 1
ATOM 1387 C CA . HIS A 1 203 ? 32.935 180.468 138.476 1.00 67.23 96 HIS A CA 1
ATOM 1388 C C . HIS A 1 203 ? 34.391 179.954 138.547 1.00 72.86 96 HIS A C 1
ATOM 1389 O O . HIS A 1 203 ? 35.034 179.815 137.501 1.00 73.56 96 HIS A O 1
ATOM 1396 N N . ALA A 1 204 ? 34.899 179.674 139.778 1.00 69.14 97 ALA A N 1
ATOM 1397 C CA . ALA A 1 204 ? 36.252 179.168 140.020 1.00 70.02 97 ALA A CA 1
ATOM 1398 C C . ALA A 1 204 ? 36.379 177.740 139.493 1.00 75.73 97 ALA A C 1
ATOM 1399 O O . ALA A 1 204 ? 37.416 177.391 138.927 1.00 78.07 97 ALA A O 1
ATOM 1401 N N . VAL A 1 205 ? 35.319 176.925 139.670 1.00 69.78 98 VAL A N 1
ATOM 1402 C CA . VAL A 1 205 ? 35.254 175.539 139.208 1.00 68.53 98 VAL A CA 1
ATOM 1403 C C . VAL A 1 205 ? 34.872 175.535 137.710 1.00 73.46 98 VAL A C 1
ATOM 1404 O O . VAL A 1 205 ? 35.672 175.095 136.880 1.00 73.99 98 VAL A O 1
ATOM 1408 N N . ASP A 1 206 ? 33.676 176.064 137.369 1.00 69.76 99 ASP A N 1
ATOM 1409 C CA . ASP A 1 206 ? 33.201 176.160 135.989 1.00 69.60 99 ASP A CA 1
ATOM 1410 C C . ASP A 1 206 ? 32.428 177.471 135.772 1.00 72.60 99 ASP A C 1
ATOM 1411 O O . ASP A 1 206 ? 31.335 177.615 136.324 1.00 71.27 99 ASP A O 1
ATOM 1416 N N . PRO A 1 207 ? 32.941 178.441 134.973 1.00 69.74 100 PRO A N 1
ATOM 1417 C CA . PRO A 1 207 ? 32.154 179.667 134.728 1.00 68.55 100 PRO A CA 1
ATOM 1418 C C . PRO A 1 207 ? 30.970 179.310 133.834 1.00 68.84 100 PRO A C 1
ATOM 1419 O O . PRO A 1 207 ? 31.086 178.439 132.972 1.00 70.02 100 PRO A O 1
ATOM 1423 N N . GLY A 1 208 ? 29.824 179.894 134.131 1.00 62.72 101 GLY A N 1
ATOM 1424 C CA . GLY A 1 208 ? 28.584 179.614 133.427 1.00 62.25 101 GLY A CA 1
ATOM 1425 C C . GLY A 1 208 ? 27.654 178.667 134.156 1.00 67.92 101 GLY A C 1
ATOM 1426 O O . GLY A 1 208 ? 27.736 178.503 135.378 1.00 68.52 101 GLY A O 1
ATOM 1427 N N . CYS A 1 209 ? 26.803 177.989 133.395 1.00 65.09 102 CYS A N 1
ATOM 1428 C CA . CYS A 1 209 ? 25.773 177.142 133.959 1.00 65.19 102 CYS A CA 1
ATOM 1429 C C . CYS A 1 209 ? 25.830 175.624 133.636 1.00 63.64 102 CYS A C 1
ATOM 1430 O O . CYS A 1 209 ? 25.040 174.877 134.220 1.00 61.95 102 CYS A O 1
ATOM 1433 N N . ARG A 1 210 ? 26.756 175.181 132.756 1.00 57.71 103 ARG A N 1
ATOM 1434 C CA . ARG A 1 210 ? 26.897 173.804 132.282 1.00 56.31 103 ARG A CA 1
ATOM 1435 C C . ARG A 1 210 ? 27.111 172.783 133.398 1.00 60.13 103 ARG A C 1
ATOM 1436 O O . ARG A 1 210 ? 26.396 171.780 133.430 1.00 59.99 103 ARG A O 1
ATOM 1444 N N . LEU A 1 211 ? 28.091 173.016 134.296 1.00 55.53 104 LEU A N 1
ATOM 1445 C CA . LEU A 1 211 ? 28.391 172.089 135.390 1.00 54.37 104 LEU A CA 1
ATOM 1446 C C . LEU A 1 211 ? 27.227 171.921 136.332 1.00 57.82 104 LEU A C 1
ATOM 1447 O O . LEU A 1 211 ? 26.952 170.792 136.745 1.00 57.98 104 LEU A O 1
ATOM 1452 N N . CYS A 1 212 ? 26.522 173.023 136.638 1.00 54.04 105 CYS A N 1
ATOM 1453 C CA . CYS A 1 212 ? 25.335 172.988 137.465 1.00 54.08 105 CYS A CA 1
ATOM 1454 C C . CYS A 1 212 ? 24.266 172.075 136.893 1.00 54.26 105 CYS A C 1
ATOM 1455 O O . CYS A 1 212 ? 23.708 171.266 137.626 1.00 53.34 105 CYS A O 1
ATOM 1458 N N . ARG A 1 213 ? 23.964 172.212 135.590 1.00 50.64 106 ARG A N 1
ATOM 1459 C CA . ARG A 1 213 ? 22.951 171.388 134.922 1.00 49.30 106 ARG A CA 1
ATOM 1460 C C . ARG A 1 213 ? 23.369 169.961 134.829 1.00 50.96 106 ARG A C 1
ATOM 1461 O O . ARG A 1 213 ? 22.526 169.086 135.002 1.00 51.88 106 ARG A O 1
ATOM 1469 N N . PHE A 1 214 ? 24.675 169.704 134.630 1.00 45.64 107 PHE A N 1
ATOM 1470 C CA . PHE A 1 214 ? 25.197 168.337 134.595 1.00 44.60 107 PHE A CA 1
ATOM 1471 C C . PHE A 1 214 ? 24.965 167.716 136.004 1.00 51.78 107 PHE A C 1
ATOM 1472 O O . PHE A 1 214 ? 24.401 166.629 136.106 1.00 51.25 107 PHE A O 1
ATOM 1480 N N . MET A 1 215 ? 25.341 168.458 137.067 1.00 51.19 108 MET A N 1
ATOM 1481 C CA . MET A 1 215 ? 25.180 168.103 138.481 1.00 52.57 108 MET A CA 1
ATOM 1482 C C . MET A 1 215 ? 23.723 167.715 138.765 1.00 54.56 108 MET A C 1
ATOM 1483 O O . MET A 1 215 ? 23.498 166.637 139.291 1.00 55.47 108 MET A O 1
ATOM 1488 N N . GLY A 1 216 ? 22.762 168.532 138.334 1.00 48.54 109 GLY A N 1
ATOM 1489 C CA . GLY A 1 216 ? 21.338 168.283 138.535 1.00 46.93 109 GLY A CA 1
ATOM 1490 C C . GLY A 1 216 ? 20.849 166.989 137.917 1.00 49.17 109 GLY A C 1
ATOM 1491 O O . GLY A 1 216 ? 20.242 166.173 138.608 1.00 48.38 109 GLY A O 1
ATOM 1492 N N . VAL A 1 217 ? 21.145 166.769 136.621 1.00 46.22 110 VAL A N 1
ATOM 1493 C CA . VAL A 1 217 ? 20.795 165.544 135.866 1.00 45.86 110 VAL A CA 1
ATOM 1494 C C . VAL A 1 217 ? 21.286 164.297 136.614 1.00 50.31 110 VAL A C 1
ATOM 1495 O O . VAL A 1 217 ? 20.521 163.352 136.892 1.00 50.11 110 VAL A O 1
ATOM 1499 N N . VAL A 1 218 ? 22.559 164.354 136.997 1.00 47.42 111 VAL A N 1
ATOM 1500 C CA . VAL A 1 218 ? 23.314 163.292 137.665 1.00 46.76 111 VAL A CA 1
ATOM 1501 C C . VAL A 1 218 ? 22.839 163.099 139.125 1.00 51.35 111 VAL A C 1
ATOM 1502 O O . VAL A 1 218 ? 22.868 161.975 139.610 1.00 53.91 111 VAL A O 1
ATOM 1506 N N . MET A 1 219 ? 22.292 164.142 139.766 1.00 46.57 112 MET A N 1
ATOM 1507 C CA . MET A 1 219 ? 21.720 164.058 141.111 1.00 46.49 112 MET A CA 1
ATOM 1508 C C . MET A 1 219 ? 20.400 163.259 141.068 1.00 51.28 112 MET A C 1
ATOM 1509 O O . MET A 1 219 ? 20.133 162.452 141.971 1.00 50.44 112 MET A O 1
ATOM 1514 N N . ILE A 1 220 ? 19.553 163.534 140.037 1.00 48.23 113 ILE A N 1
ATOM 1515 C CA . ILE A 1 220 ? 18.257 162.869 139.828 1.00 47.39 113 ILE A CA 1
ATOM 1516 C C . ILE A 1 220 ? 18.541 161.405 139.458 1.00 52.64 113 ILE A C 1
ATOM 1517 O O . ILE A 1 220 ? 17.988 160.502 140.075 1.00 51.32 113 ILE A O 1
ATOM 1522 N N . PHE A 1 221 ? 19.432 161.189 138.463 1.00 49.57 114 PHE A N 1
ATOM 1523 C CA . PHE A 1 221 ? 19.832 159.871 137.999 1.00 48.11 114 PHE A CA 1
ATOM 1524 C C . PHE A 1 221 ? 20.254 158.963 139.173 1.00 54.57 114 PHE A C 1
ATOM 1525 O O . PHE A 1 221 ? 19.667 157.894 139.351 1.00 53.76 114 PHE A O 1
ATOM 1533 N N . PHE A 1 222 ? 21.237 159.416 139.990 1.00 52.34 115 PHE A N 1
ATOM 1534 C CA . PHE A 1 222 ? 21.775 158.673 141.143 1.00 51.59 115 PHE A CA 1
ATOM 1535 C C . PHE A 1 222 ? 20.890 158.761 142.413 1.00 57.47 115 PHE A C 1
ATOM 1536 O O . PHE A 1 222 ? 21.230 158.205 143.459 1.00 59.20 115 PHE A O 1
ATOM 1544 N N . GLY A 1 223 ? 19.766 159.444 142.303 1.00 53.69 116 GLY A N 1
ATOM 1545 C CA . GLY A 1 223 ? 18.806 159.567 143.386 1.00 54.55 116 GLY A CA 1
ATOM 1546 C C . GLY A 1 223 ? 17.679 158.582 143.159 1.00 60.62 116 GLY A C 1
ATOM 1547 O O . GLY A 1 223 ? 17.299 157.815 144.050 1.00 60.84 116 GLY A O 1
ATOM 1548 N N . LEU A 1 224 ? 17.193 158.551 141.932 1.00 57.32 117 LEU A N 1
ATOM 1549 C CA . LEU A 1 224 ? 16.131 157.667 141.553 1.00 58.00 117 LEU A CA 1
ATOM 1550 C C . LEU A 1 224 ? 16.604 156.220 141.306 1.00 61.53 117 LEU A C 1
ATOM 1551 O O . LEU A 1 224 ? 15.908 155.289 141.719 1.00 62.19 117 LEU A O 1
ATOM 1556 N N . SER A 1 225 ? 17.782 156.024 140.662 1.00 55.55 118 SER A N 1
ATOM 1557 C CA . SER A 1 225 ? 18.301 154.685 140.348 1.00 53.61 118 SER A CA 1
ATOM 1558 C C . SER A 1 225 ? 18.415 153.728 141.543 1.00 57.78 118 SER A C 1
ATOM 1559 O O . SER A 1 225 ? 17.936 152.602 141.399 1.00 55.25 118 SER A O 1
ATOM 1562 N N . PRO A 1 226 ? 19.037 154.099 142.708 1.00 55.52 119 PRO A N 1
ATOM 1563 C CA . PRO A 1 226 ? 19.124 153.126 143.820 1.00 55.22 119 PRO A CA 1
ATOM 1564 C C . PRO A 1 226 ? 17.733 152.729 144.333 1.00 57.98 119 PRO A C 1
ATOM 1565 O O . PRO A 1 226 ? 17.500 151.561 144.642 1.00 58.84 119 PRO A O 1
ATOM 1569 N N . LEU A 1 227 ? 16.793 153.695 144.347 1.00 52.18 120 LEU A N 1
ATOM 1570 C CA . LEU A 1 227 ? 15.415 153.494 144.778 1.00 51.38 120 LEU A CA 1
ATOM 1571 C C . LEU A 1 227 ? 14.650 152.543 143.840 1.00 56.54 120 LEU A C 1
ATOM 1572 O O . LEU A 1 227 ? 14.045 151.558 144.291 1.00 56.58 120 LEU A O 1
ATOM 1577 N N . LEU A 1 228 ? 14.748 152.795 142.537 1.00 52.15 121 LEU A N 1
ATOM 1578 C CA . LEU A 1 228 ? 14.125 151.929 141.548 1.00 51.35 121 LEU A CA 1
ATOM 1579 C C . LEU A 1 228 ? 14.739 150.522 141.581 1.00 55.79 121 LEU A C 1
ATOM 1580 O O . LEU A 1 228 ? 13.991 149.551 141.473 1.00 57.07 121 LEU A O 1
ATOM 1585 N N . LEU A 1 229 ? 16.078 150.413 141.804 1.00 49.92 122 LEU A N 1
ATOM 1586 C CA . LEU A 1 229 ? 16.779 149.130 141.890 1.00 49.20 122 LEU A CA 1
ATOM 1587 C C . LEU A 1 229 ? 16.390 148.350 143.150 1.00 55.42 122 LEU A C 1
ATOM 1588 O O . LEU A 1 229 ? 16.351 147.116 143.117 1.00 52.55 122 LEU A O 1
ATOM 1593 N N . GLY A 1 230 ? 16.074 149.083 144.230 1.00 54.28 123 GLY A N 1
ATOM 1594 C CA . GLY A 1 230 ? 15.587 148.497 145.473 1.00 54.62 123 GLY A CA 1
ATOM 1595 C C . GLY A 1 230 ? 14.216 147.864 145.284 1.00 58.86 123 GLY A C 1
ATOM 1596 O O . GLY A 1 230 ? 13.950 146.784 145.809 1.00 60.23 123 GLY A O 1
ATOM 1597 N N . ALA A 1 231 ? 13.342 148.522 144.506 1.00 54.94 124 ALA A N 1
ATOM 1598 C CA . ALA A 1 231 ? 12.007 148.035 144.159 1.00 54.67 124 ALA A CA 1
ATOM 1599 C C . ALA A 1 231 ? 12.142 146.820 143.230 1.00 58.58 124 ALA A C 1
ATOM 1600 O O . ALA A 1 231 ? 11.346 145.877 143.339 1.00 58.57 124 ALA A O 1
ATOM 1602 N N . ALA A 1 232 ? 13.155 146.835 142.326 1.00 53.60 125 ALA A N 1
ATOM 1603 C CA . ALA A 1 232 ? 13.408 145.717 141.420 1.00 53.16 125 ALA A CA 1
ATOM 1604 C C . ALA A 1 232 ? 13.771 144.449 142.250 1.00 58.42 125 ALA A C 1
ATOM 1605 O O . ALA A 1 232 ? 13.271 143.360 141.945 1.00 58.06 125 ALA A O 1
ATOM 1607 N N . MET A 1 233 ? 14.591 144.620 143.325 1.00 55.28 126 MET A N 1
ATOM 1608 C CA . MET A 1 233 ? 15.017 143.569 144.253 1.00 57.07 126 MET A CA 1
ATOM 1609 C C . MET A 1 233 ? 13.842 142.978 145.028 1.00 61.45 126 MET A C 1
ATOM 1610 O O . MET A 1 233 ? 13.773 141.761 145.177 1.00 63.21 126 MET A O 1
ATOM 1615 N N . ALA A 1 234 ? 12.927 143.832 145.530 1.00 56.07 127 ALA A N 1
ATOM 1616 C CA . ALA A 1 234 ? 11.720 143.404 146.235 1.00 55.31 127 ALA A CA 1
ATOM 1617 C C . ALA A 1 234 ? 10.806 142.573 145.298 1.00 59.94 127 ALA A C 1
ATOM 1618 O O . ALA A 1 234 ? 10.230 141.572 145.739 1.00 62.12 127 ALA A O 1
ATOM 1620 N N . SER A 1 235 ? 10.730 142.967 144.001 1.00 54.53 128 SER A N 1
ATOM 1621 C CA . SER A 1 235 ? 9.960 142.312 142.927 1.00 53.61 128 SER A CA 1
ATOM 1622 C C . SER A 1 235 ? 10.514 140.930 142.597 1.00 57.74 128 SER A C 1
ATOM 1623 O O . SER A 1 235 ? 9.736 139.985 142.454 1.00 57.64 128 SER A O 1
ATOM 1626 N N . GLU A 1 236 ? 11.854 140.807 142.496 1.00 54.93 129 GLU A N 1
ATOM 1627 C CA . GLU A 1 236 ? 12.539 139.536 142.237 1.00 55.29 129 GLU A CA 1
ATOM 1628 C C . GLU A 1 236 ? 12.237 138.557 143.386 1.00 60.74 129 GLU A C 1
ATOM 1629 O O . GLU A 1 236 ? 11.894 137.412 143.110 1.00 61.21 129 GLU A O 1
ATOM 1635 N N . ARG A 1 237 ? 12.337 139.025 144.659 1.00 57.89 130 ARG A N 1
ATOM 1636 C CA . ARG A 1 237 ? 12.040 138.246 145.868 1.00 58.49 130 ARG A CA 1
ATOM 1637 C C . ARG A 1 237 ? 10.601 137.758 145.868 1.00 63.37 130 ARG A C 1
ATOM 1638 O O . ARG A 1 237 ? 10.374 136.569 146.064 1.00 64.54 130 ARG A O 1
ATOM 1646 N N . TYR A 1 238 ? 9.639 138.673 145.634 1.00 59.02 131 TYR A N 1
ATOM 1647 C CA . TYR A 1 238 ? 8.225 138.372 145.595 1.00 59.47 131 TYR A CA 1
ATOM 1648 C C . TYR A 1 238 ? 7.923 137.303 144.543 1.00 65.99 131 TYR A C 1
ATOM 1649 O O . TYR A 1 238 ? 7.374 136.270 144.901 1.00 66.78 131 TYR A O 1
ATOM 1658 N N . LEU A 1 239 ? 8.324 137.506 143.270 1.00 63.04 132 LEU A N 1
ATOM 1659 C CA . LEU A 1 239 ? 8.078 136.518 142.211 1.00 62.34 132 LEU A CA 1
ATOM 1660 C C . LEU A 1 239 ? 8.795 135.220 142.492 1.00 66.93 132 LEU A C 1
ATOM 1661 O O . LEU A 1 239 ? 8.200 134.164 142.319 1.00 67.71 132 LEU A O 1
ATOM 1666 N N . GLY A 1 240 ? 10.032 135.309 142.981 1.00 63.20 133 GLY A N 1
ATOM 1667 C CA . GLY A 1 240 ? 10.872 134.161 143.314 1.00 62.95 133 GLY A CA 1
ATOM 1668 C C . GLY A 1 240 ? 10.354 133.279 144.430 1.00 68.49 133 GLY A C 1
ATOM 1669 O O . GLY A 1 240 ? 10.464 132.057 144.339 1.00 69.68 133 GLY A O 1
ATOM 1670 N N . ILE A 1 241 ? 9.806 133.885 145.498 1.00 65.78 134 ILE A N 1
ATOM 1671 C CA . ILE A 1 241 ? 9.265 133.186 146.679 1.00 66.54 134 ILE A CA 1
ATOM 1672 C C . ILE A 1 241 ? 7.812 132.734 146.463 1.00 73.72 134 ILE A C 1
ATOM 1673 O O . ILE A 1 241 ? 7.445 131.624 146.873 1.00 73.23 134 ILE A O 1
ATOM 1678 N N . THR A 1 242 ? 6.983 133.595 145.837 1.00 71.90 135 THR A N 1
ATOM 1679 C CA . THR A 1 242 ? 5.578 133.266 145.634 1.00 72.75 135 THR A CA 1
ATOM 1680 C C . THR A 1 242 ? 5.394 132.270 144.503 1.00 80.27 135 THR A C 1
ATOM 1681 O O . THR A 1 242 ? 4.651 131.317 144.682 1.00 82.24 135 THR A O 1
ATOM 1685 N N . ARG A 1 243 ? 6.045 132.466 143.353 1.00 78.48 136 ARG A N 1
ATOM 1686 C CA . ARG A 1 243 ? 5.915 131.505 142.254 1.00 79.91 136 ARG A CA 1
ATOM 1687 C C . ARG A 1 243 ? 6.872 130.315 142.503 1.00 88.43 136 ARG A C 1
ATOM 1688 O O . ARG A 1 243 ? 7.810 130.472 143.289 1.00 86.39 136 ARG A O 1
ATOM 1690 N N . PRO A 1 244 ? 6.653 129.098 141.922 1.00 91.43 137 PRO A N 1
ATOM 1691 C CA . PRO A 1 244 ? 7.583 127.979 142.211 1.00 93.05 137 PRO A CA 1
ATOM 1692 C C . PRO A 1 244 ? 9.058 128.289 141.912 1.00 99.63 137 PRO A C 1
ATOM 1693 O O . PRO A 1 244 ? 9.374 129.255 141.197 1.00 99.39 137 PRO A O 1
ATOM 1697 N N . PHE A 1 245 ? 9.959 127.489 142.496 1.00 97.32 138 PHE A N 1
ATOM 1698 C CA . PHE A 1 245 ? 11.390 127.685 142.320 1.00 97.56 138 PHE A CA 1
ATOM 1699 C C . PHE A 1 245 ? 11.873 127.414 140.892 1.00 102.11 138 PHE A C 1
ATOM 1700 O O . PHE A 1 245 ? 11.308 126.584 140.171 1.00 101.59 138 PHE A O 1
ATOM 1708 N N . SER A 1 246 ? 12.894 128.184 140.485 1.00 99.31 139 SER A N 1
ATOM 1709 C CA . SER A 1 246 ? 13.606 128.072 139.217 1.00 99.96 139 SER A CA 1
ATOM 1710 C C . SER A 1 246 ? 15.082 128.328 139.516 1.00 102.94 139 SER A C 1
ATOM 1711 O O . SER A 1 246 ? 15.426 129.367 140.101 1.00 101.55 139 SER A O 1
ATOM 1714 N N . ARG A 1 247 ? 15.940 127.337 139.183 1.00 99.66 140 ARG A N 1
ATOM 1715 C CA . ARG A 1 247 ? 17.393 127.401 139.384 1.00 99.05 140 ARG A CA 1
ATOM 1716 C C . ARG A 1 247 ? 17.989 128.597 138.597 1.00 99.33 140 ARG A C 1
ATOM 1717 O O . ARG A 1 247 ? 17.694 128.725 137.398 1.00 98.55 140 ARG A O 1
ATOM 1719 N N . PRO A 1 248 ? 18.756 129.509 139.265 1.00 92.77 141 PRO A N 1
ATOM 1720 C CA . PRO A 1 248 ? 19.336 130.661 138.552 1.00 90.97 141 PRO A CA 1
ATOM 1721 C C . PRO A 1 248 ? 19.910 130.292 137.182 1.00 91.13 141 PRO A C 1
ATOM 1722 O O . PRO A 1 248 ? 20.891 129.551 137.063 1.00 93.45 141 PRO A O 1
ATOM 1726 N N . ALA A 1 249 ? 19.203 130.747 136.144 1.00 80.47 142 ALA A N 1
ATOM 1727 C CA . ALA A 1 249 ? 19.507 130.493 134.755 1.00 77.18 142 ALA A CA 1
ATOM 1728 C C . ALA A 1 249 ? 20.238 131.694 134.140 1.00 75.36 142 ALA A C 1
ATOM 1729 O O . ALA A 1 249 ? 20.190 132.805 134.673 1.00 73.61 142 ALA A O 1
ATOM 1731 N N . VAL A 1 250 ? 20.935 131.454 133.023 1.00 68.65 143 VAL A N 1
ATOM 1732 C CA . VAL A 1 250 ? 21.678 132.457 132.261 1.00 66.41 143 VAL A CA 1
ATOM 1733 C C . VAL A 1 250 ? 20.693 133.492 131.681 1.00 64.83 143 VAL A C 1
ATOM 1734 O O . VAL A 1 250 ? 21.022 134.676 131.595 1.00 63.18 143 VAL A O 1
ATOM 1738 N N . ALA A 1 251 ? 19.472 133.026 131.333 1.00 59.24 144 ALA A N 1
ATOM 1739 C CA . ALA A 1 251 ? 18.361 133.802 130.787 1.00 57.57 144 ALA A CA 1
ATOM 1740 C C . ALA A 1 251 ? 17.794 134.758 131.834 1.00 60.28 144 ALA A C 1
ATOM 1741 O O . ALA A 1 251 ? 17.505 135.919 131.521 1.00 60.03 144 ALA A O 1
ATOM 1743 N N . SER A 1 252 ? 17.661 134.275 133.078 1.00 55.85 145 SER A N 1
ATOM 1744 C CA . SER A 1 252 ? 17.149 135.078 134.178 1.00 54.24 145 SER A CA 1
ATOM 1745 C C . SER A 1 252 ? 18.142 136.208 134.543 1.00 56.24 145 SER A C 1
ATOM 1746 O O . SER A 1 252 ? 17.703 137.321 134.855 1.00 54.85 145 SER A O 1
ATOM 1749 N N . GLN A 1 253 ? 19.470 135.924 134.454 1.00 52.00 146 GLN A N 1
ATOM 1750 C CA . GLN A 1 253 ? 20.544 136.870 134.735 1.00 51.72 146 GLN A CA 1
ATOM 1751 C C . GLN A 1 253 ? 20.563 137.943 133.617 1.00 56.85 146 GLN A C 1
ATOM 1752 O O . GLN A 1 253 ? 20.696 139.146 133.894 1.00 55.78 146 GLN A O 1
ATOM 1758 N N . ARG A 1 254 ? 20.362 137.490 132.372 1.00 52.76 147 ARG A N 1
ATOM 1759 C CA . ARG A 1 254 ? 20.267 138.294 131.159 1.00 51.94 147 ARG A CA 1
ATOM 1760 C C . ARG A 1 254 ? 19.072 139.248 131.310 1.00 54.59 147 ARG A C 1
ATOM 1761 O O . ARG A 1 254 ? 19.253 140.463 131.214 1.00 54.31 147 ARG A O 1
ATOM 1769 N N . ARG A 1 255 ? 17.880 138.703 131.651 1.00 50.75 148 ARG A N 1
ATOM 1770 C CA . ARG A 1 255 ? 16.647 139.460 131.904 1.00 49.98 148 ARG A CA 1
ATOM 1771 C C . ARG A 1 255 ? 16.828 140.504 133.013 1.00 52.10 148 ARG A C 1
ATOM 1772 O O . ARG A 1 255 ? 16.363 141.627 132.862 1.00 50.67 148 ARG A O 1
ATOM 1780 N N . ALA A 1 256 ? 17.528 140.149 134.101 1.00 49.91 149 ALA A N 1
ATOM 1781 C CA . ALA A 1 256 ? 17.795 141.052 135.229 1.00 48.75 149 ALA A CA 1
ATOM 1782 C C . ALA A 1 256 ? 18.726 142.198 134.822 1.00 53.29 149 ALA A C 1
ATOM 1783 O O . ALA A 1 256 ? 18.454 143.343 135.176 1.00 53.57 149 ALA A O 1
ATOM 1785 N N . TRP A 1 257 ? 19.759 141.920 134.007 1.00 49.70 150 TRP A N 1
ATOM 1786 C CA . TRP A 1 257 ? 20.655 142.968 133.514 1.00 49.40 150 TRP A CA 1
ATOM 1787 C C . TRP A 1 257 ? 19.947 143.921 132.527 1.00 52.54 150 TRP A C 1
ATOM 1788 O O . TRP A 1 257 ? 20.192 145.123 132.559 1.00 51.13 150 TRP A O 1
ATOM 1799 N N . ALA A 1 258 ? 19.064 143.390 131.670 1.00 50.18 151 ALA A N 1
ATOM 1800 C CA . ALA A 1 258 ? 18.275 144.182 130.728 1.00 49.82 151 ALA A CA 1
ATOM 1801 C C . ALA A 1 258 ? 17.387 145.154 131.539 1.00 54.04 151 ALA A C 1
ATOM 1802 O O . ALA A 1 258 ? 17.345 146.356 131.233 1.00 55.25 151 ALA A O 1
ATOM 1804 N N . THR A 1 259 ? 16.785 144.658 132.636 1.00 48.47 152 THR A N 1
ATOM 1805 C CA . THR A 1 259 ? 15.946 145.443 133.553 1.00 47.78 152 THR A CA 1
ATOM 1806 C C . THR A 1 259 ? 16.735 146.581 134.230 1.00 53.01 152 THR A C 1
ATOM 1807 O O . THR A 1 259 ? 16.188 147.665 134.375 1.00 54.11 152 THR A O 1
ATOM 1811 N N . VAL A 1 260 ? 17.994 146.331 134.670 1.00 48.77 153 VAL A N 1
ATOM 1812 C CA . VAL A 1 260 ? 18.874 147.340 135.294 1.00 47.05 153 VAL A CA 1
ATOM 1813 C C . VAL A 1 260 ? 19.146 148.471 134.268 1.00 51.55 153 VAL A C 1
ATOM 1814 O O . VAL A 1 260 ? 19.199 149.633 134.646 1.00 50.15 153 VAL A O 1
ATOM 1818 N N . GLY A 1 261 ? 19.307 148.100 132.996 1.00 49.59 154 GLY A N 1
ATOM 1819 C CA . GLY A 1 261 ? 19.523 149.026 131.893 1.00 49.83 154 GLY A CA 1
ATOM 1820 C C . GLY A 1 261 ? 18.297 149.887 131.635 1.00 53.82 154 GLY A C 1
ATOM 1821 O O . GLY A 1 261 ? 18.437 151.083 131.380 1.00 53.01 154 GLY A O 1
ATOM 1822 N N . LEU A 1 262 ? 17.080 149.287 131.728 1.00 50.49 155 LEU A N 1
ATOM 1823 C CA . LEU A 1 262 ? 15.807 149.995 131.545 1.00 49.17 155 LEU A CA 1
ATOM 1824 C C . LEU A 1 262 ? 15.610 150.949 132.706 1.00 50.59 155 LEU A C 1
ATOM 1825 O O . LEU A 1 262 ? 15.204 152.090 132.484 1.00 50.27 155 LEU A O 1
ATOM 1830 N N . VAL A 1 263 ? 15.974 150.519 133.929 1.00 45.29 156 VAL A N 1
ATOM 1831 C CA . VAL A 1 263 ? 15.917 151.385 135.110 1.00 44.62 156 VAL A CA 1
ATOM 1832 C C . VAL A 1 263 ? 16.858 152.601 134.935 1.00 50.89 156 VAL A C 1
ATOM 1833 O O . VAL A 1 263 ? 16.411 153.736 135.122 1.00 53.01 156 VAL A O 1
ATOM 1837 N N . TRP A 1 264 ? 18.121 152.370 134.526 1.00 46.78 157 TRP A N 1
ATOM 1838 C CA . TRP A 1 264 ? 19.087 153.444 134.285 1.00 47.38 157 TRP A CA 1
ATOM 1839 C C . TRP A 1 264 ? 18.600 154.437 133.205 1.00 51.36 157 TRP A C 1
ATOM 1840 O O . TRP A 1 264 ? 18.730 155.634 133.398 1.00 49.92 157 TRP A O 1
ATOM 1851 N N . ALA A 1 265 ? 18.009 153.925 132.107 1.00 49.55 158 ALA A N 1
ATOM 1852 C CA . ALA A 1 265 ? 17.467 154.702 130.990 1.00 49.87 158 ALA A CA 1
ATOM 1853 C C . ALA A 1 265 ? 16.281 155.549 131.456 1.00 55.93 158 ALA A C 1
ATOM 1854 O O . ALA A 1 265 ? 16.166 156.702 131.045 1.00 57.87 158 ALA A O 1
ATOM 1856 N N . ALA A 1 266 ? 15.433 154.999 132.340 1.00 50.83 159 ALA A N 1
ATOM 1857 C CA . ALA A 1 266 ? 14.272 155.695 132.874 1.00 50.04 159 ALA A CA 1
ATOM 1858 C C . ALA A 1 266 ? 14.740 156.816 133.819 1.00 54.74 159 ALA A C 1
ATOM 1859 O O . ALA A 1 266 ? 14.184 157.921 133.788 1.00 54.80 159 ALA A O 1
ATOM 1861 N N . ALA A 1 267 ? 15.761 156.528 134.655 1.00 50.92 160 ALA A N 1
ATOM 1862 C CA . ALA A 1 267 ? 16.310 157.508 135.601 1.00 49.87 160 ALA A CA 1
ATOM 1863 C C . ALA A 1 267 ? 17.018 158.652 134.829 1.00 53.59 160 ALA A C 1
ATOM 1864 O O . ALA A 1 267 ? 16.853 159.812 135.182 1.00 50.68 160 ALA A O 1
ATOM 1866 N N . LEU A 1 268 ? 17.738 158.321 133.737 1.00 52.38 161 LEU A N 1
ATOM 1867 C CA . LEU A 1 268 ? 18.387 159.308 132.881 1.00 53.05 161 LEU A CA 1
ATOM 1868 C C . LEU A 1 268 ? 17.322 160.201 132.185 1.00 55.82 161 LEU A C 1
ATOM 1869 O O . LEU A 1 268 ? 17.398 161.419 132.326 1.00 55.99 161 LEU A O 1
ATOM 1874 N N . ALA A 1 269 ? 16.300 159.595 131.518 1.00 50.84 162 ALA A N 1
ATOM 1875 C CA . ALA A 1 269 ? 15.199 160.311 130.849 1.00 50.89 162 ALA A CA 1
ATOM 1876 C C . ALA A 1 269 ? 14.528 161.323 131.776 1.00 55.48 162 ALA A C 1
ATOM 1877 O O . ALA A 1 269 ? 14.249 162.463 131.381 1.00 55.58 162 ALA A O 1
ATOM 1879 N N . LEU A 1 270 ? 14.304 160.909 133.019 1.00 52.06 163 LEU A N 1
ATOM 1880 C CA . LEU A 1 270 ? 13.712 161.734 134.050 1.00 52.51 163 LEU A CA 1
ATOM 1881 C C . LEU A 1 270 ? 14.580 162.951 134.381 1.00 55.27 163 LEU A C 1
ATOM 1882 O O . LEU A 1 270 ? 14.030 164.054 134.477 1.00 57.71 163 LEU A O 1
ATOM 1887 N N . GLY A 1 271 ? 15.908 162.750 134.499 1.00 46.61 164 GLY A N 1
ATOM 1888 C CA . GLY A 1 271 ? 16.884 163.795 134.780 1.00 45.04 164 GLY A CA 1
ATOM 1889 C C . GLY A 1 271 ? 17.013 164.832 133.669 1.00 49.43 164 GLY A C 1
ATOM 1890 O O . GLY A 1 271 ? 17.459 165.949 133.907 1.00 49.39 164 GLY A O 1
ATOM 1891 N N . LEU A 1 272 ? 16.636 164.467 132.445 1.00 44.77 165 LEU A N 1
ATOM 1892 C CA . LEU A 1 272 ? 16.708 165.305 131.262 1.00 44.08 165 LEU A CA 1
ATOM 1893 C C . LEU A 1 272 ? 15.467 166.173 131.131 1.00 52.94 165 LEU A C 1
ATOM 1894 O O . LEU A 1 272 ? 15.487 167.099 130.323 1.00 54.62 165 LEU A O 1
ATOM 1899 N N . LEU A 1 273 ? 14.386 165.905 131.915 1.00 50.11 166 LEU A N 1
ATOM 1900 C CA . LEU A 1 273 ? 13.167 166.729 131.829 1.00 50.45 166 LEU A CA 1
ATOM 1901 C C . LEU A 1 273 ? 13.441 168.248 131.944 1.00 54.13 166 LEU A C 1
ATOM 1902 O O . LEU A 1 273 ? 12.928 168.937 131.074 1.00 55.39 166 LEU A O 1
ATOM 1907 N N . PRO A 1 274 ? 14.283 168.817 132.867 1.00 48.50 167 PRO A N 1
ATOM 1908 C CA . PRO A 1 274 ? 14.491 170.289 132.858 1.00 48.16 167 PRO A CA 1
ATOM 1909 C C . PRO A 1 274 ? 15.141 170.825 131.592 1.00 55.67 167 PRO A C 1
ATOM 1910 O O . PRO A 1 274 ? 14.897 171.976 131.223 1.00 59.37 167 PRO A O 1
ATOM 1914 N N . LEU A 1 275 ? 15.897 169.979 130.879 1.00 50.98 168 LEU A N 1
ATOM 1915 C CA . LEU A 1 275 ? 16.541 170.347 129.615 1.00 50.08 168 LEU A CA 1
ATOM 1916 C C . LEU A 1 275 ? 15.510 170.429 128.520 1.00 55.33 168 LEU A C 1
ATOM 1917 O O . LEU A 1 275 ? 15.699 171.131 127.546 1.00 54.81 168 LEU A O 1
ATOM 1922 N N . LEU A 1 276 ? 14.408 169.712 128.695 1.00 56.30 169 LEU A N 1
ATOM 1923 C CA . LEU A 1 276 ? 13.262 169.694 127.801 1.00 59.04 169 LEU A CA 1
ATOM 1924 C C . LEU A 1 276 ? 12.240 170.750 128.228 1.00 66.15 169 LEU A C 1
ATOM 1925 O O . LEU A 1 276 ? 11.280 170.982 127.502 1.00 68.69 169 LEU A O 1
ATOM 1930 N N . GLY A 1 277 ? 12.462 171.383 129.381 1.00 62.34 170 GLY A N 1
ATOM 1931 C CA . GLY A 1 277 ? 11.599 172.441 129.885 1.00 63.63 170 GLY A CA 1
ATOM 1932 C C . GLY A 1 277 ? 10.554 172.063 130.915 1.00 68.24 170 GLY A C 1
ATOM 1933 O O . GLY A 1 277 ? 9.535 172.755 131.046 1.00 70.67 170 GLY A O 1
ATOM 1934 N N . VAL A 1 278 ? 10.779 170.975 131.645 1.00 61.49 171 VAL A N 1
ATOM 1935 C CA . VAL A 1 278 ? 9.893 170.579 132.726 1.00 61.27 171 VAL A CA 1
ATOM 1936 C C . VAL A 1 278 ? 10.805 170.606 133.939 1.00 62.69 171 VAL A C 1
ATOM 1937 O O . VAL A 1 278 ? 11.592 169.684 134.142 1.00 62.54 171 VAL A O 1
ATOM 1941 N N . GLY A 1 279 ? 10.734 171.689 134.696 1.00 56.68 172 GLY A N 1
ATOM 1942 C CA . GLY A 1 279 ? 11.571 171.867 135.870 1.00 54.36 172 GLY A CA 1
ATOM 1943 C C . GLY A 1 279 ? 12.801 172.675 135.531 1.00 55.56 172 GLY A C 1
ATOM 1944 O O . GLY A 1 279 ? 12.934 173.173 134.405 1.00 56.28 172 GLY A O 1
ATOM 1945 N N . ARG A 1 280 ? 13.705 172.819 136.507 1.00 49.18 173 ARG A N 1
ATOM 1946 C CA . ARG A 1 280 ? 14.929 173.603 136.339 1.00 48.04 173 ARG A CA 1
ATOM 1947 C C . ARG A 1 280 ? 15.900 173.303 137.433 1.00 52.02 173 ARG A C 1
ATOM 1948 O O . ARG A 1 280 ? 15.508 173.128 138.582 1.00 53.76 173 ARG A O 1
ATOM 1956 N N . TYR A 1 281 ? 17.170 173.230 137.067 1.00 47.11 174 TYR A N 1
ATOM 1957 C CA . TYR A 1 281 ? 18.255 172.970 137.980 1.00 45.56 174 TYR A CA 1
ATOM 1958 C C . TYR A 1 281 ? 18.890 174.278 138.405 1.00 50.80 174 TYR A C 1
ATOM 1959 O O . TYR A 1 281 ? 19.256 175.109 137.570 1.00 51.63 174 TYR A O 1
ATOM 1968 N N . THR A 1 282 ? 18.988 174.469 139.717 1.00 47.06 175 THR A N 1
ATOM 1969 C CA . THR A 1 282 ? 19.614 175.640 140.306 1.00 46.70 175 THR A CA 1
ATOM 1970 C C . THR A 1 282 ? 20.541 175.186 141.407 1.00 49.50 175 THR A C 1
ATOM 1971 O O . THR A 1 282 ? 20.330 174.119 141.988 1.00 47.50 175 THR A O 1
ATOM 1975 N N . VAL A 1 283 ? 21.550 176.021 141.703 1.00 47.72 176 VAL A N 1
ATOM 1976 C CA . VAL A 1 283 ? 22.522 175.895 142.802 1.00 47.69 176 VAL A CA 1
ATOM 1977 C C . VAL A 1 283 ? 21.729 175.982 144.123 1.00 54.15 176 VAL A C 1
ATOM 1978 O O . VAL A 1 283 ? 20.751 176.727 144.221 1.00 55.17 176 VAL A O 1
ATOM 1982 N N . GLN A 1 284 ? 22.103 175.162 145.093 1.00 50.96 177 GLN A N 1
ATOM 1983 C CA . GLN A 1 284 ? 21.396 175.035 146.352 1.00 51.83 177 GLN A CA 1
ATOM 1984 C C . GLN A 1 284 ? 22.338 175.324 147.495 1.00 56.14 177 GLN A C 1
ATOM 1985 O O . GLN A 1 284 ? 23.519 175.023 147.395 1.00 54.39 177 GLN A O 1
ATOM 1991 N N . TYR A 1 285 ? 21.807 175.839 148.605 1.00 55.21 178 TYR A N 1
ATOM 1992 C CA . TYR A 1 285 ? 22.603 176.117 149.800 1.00 57.68 178 TYR A CA 1
ATOM 1993 C C . TYR A 1 285 ? 23.296 174.795 150.259 1.00 62.19 178 TYR A C 1
ATOM 1994 O O . TYR A 1 285 ? 22.644 173.752 150.233 1.00 61.12 178 TYR A O 1
ATOM 2003 N N . PRO A 1 286 ? 24.608 174.792 150.601 1.00 60.35 179 PRO A N 1
ATOM 2004 C CA . PRO A 1 286 ? 25.526 175.953 150.751 1.00 61.49 179 PRO A CA 1
ATOM 2005 C C . PRO A 1 286 ? 26.138 176.517 149.456 1.00 64.85 179 PRO A C 1
ATOM 2006 O O . PRO A 1 286 ? 26.799 177.556 149.491 1.00 67.26 179 PRO A O 1
ATOM 2010 N N . GLY A 1 287 ? 25.908 175.848 148.338 1.00 57.15 180 GLY A N 1
ATOM 2011 C CA . GLY A 1 287 ? 26.438 176.266 147.049 1.00 55.36 180 GLY A CA 1
ATOM 2012 C C . GLY A 1 287 ? 27.358 175.205 146.491 1.00 58.54 180 GLY A C 1
ATOM 2013 O O . GLY A 1 287 ? 28.156 175.480 145.590 1.00 59.74 180 GLY A O 1
ATOM 2014 N N . SER A 1 288 ? 27.234 173.981 147.031 1.00 51.56 181 SER A N 1
ATOM 2015 C CA . SER A 1 288 ? 28.031 172.815 146.678 1.00 51.17 181 SER A CA 1
ATOM 2016 C C . SER A 1 288 ? 27.291 171.858 145.751 1.00 55.10 181 SER A C 1
ATOM 2017 O O . SER A 1 288 ? 27.886 170.878 145.299 1.00 54.65 181 SER A O 1
ATOM 2020 N N . TRP A 1 289 ? 25.993 172.096 145.508 1.00 50.80 182 TRP A N 1
ATOM 2021 C CA . TRP A 1 289 ? 25.188 171.182 144.712 1.00 49.34 182 TRP A CA 1
ATOM 2022 C C . TRP A 1 289 ? 24.041 171.837 144.000 1.00 55.35 182 TRP A C 1
ATOM 2023 O O . TRP A 1 289 ? 23.501 172.849 144.459 1.00 55.45 182 TRP A O 1
ATOM 2034 N N . CYS A 1 290 ? 23.657 171.228 142.882 1.00 53.51 183 CYS A N 1
ATOM 2035 C CA . CYS A 1 290 ? 22.518 171.635 142.073 1.00 54.57 183 CYS A CA 1
ATOM 2036 C C . CYS A 1 290 ? 21.446 170.549 142.171 1.00 53.17 183 CYS A C 1
ATOM 2037 O O . CYS A 1 290 ? 21.756 169.381 142.422 1.00 51.90 183 CYS A O 1
ATOM 2040 N N . PHE A 1 291 ? 20.188 170.945 142.015 1.00 47.26 184 PHE A N 1
ATOM 2041 C CA . PHE A 1 291 ? 19.053 170.040 142.114 1.00 47.34 184 PHE A CA 1
ATOM 2042 C C . PHE A 1 291 ? 17.821 170.719 141.516 1.00 53.13 184 PHE A C 1
ATOM 2043 O O . PHE A 1 291 ? 17.905 171.889 141.116 1.00 52.72 184 PHE A O 1
ATOM 2051 N N . LEU A 1 292 ? 16.675 169.975 141.443 1.00 49.94 185 LEU A N 1
ATOM 2052 C CA . LEU A 1 292 ? 15.383 170.517 141.008 1.00 49.39 185 LEU A CA 1
ATOM 2053 C C . LEU A 1 292 ? 15.042 171.711 141.898 1.00 54.05 185 LEU A C 1
ATOM 2054 O O . LEU A 1 292 ? 15.454 171.754 143.062 1.00 55.03 185 LEU A O 1
ATOM 2059 N N . THR A 1 293 ? 14.384 172.716 141.336 1.00 51.07 186 THR A N 1
ATOM 2060 C CA . THR A 1 293 ? 14.070 173.930 142.074 1.00 51.60 186 THR A CA 1
ATOM 2061 C C . THR A 1 293 ? 12.753 173.774 142.827 1.00 58.60 186 THR A C 1
ATOM 2062 O O . THR A 1 293 ? 11.713 173.543 142.214 1.00 59.54 186 THR A O 1
ATOM 2066 N N . LEU A 1 294 ? 12.788 173.920 144.153 1.00 57.21 187 LEU A N 1
ATOM 2067 C CA . LEU A 1 294 ? 11.589 173.818 144.987 1.00 59.05 187 LEU A CA 1
ATOM 2068 C C . LEU A 1 294 ? 10.758 175.102 144.891 1.00 69.29 187 LEU A C 1
ATOM 2069 O O . LEU A 1 294 ? 10.711 175.894 145.829 1.00 71.28 187 LEU A O 1
ATOM 2074 N N . GLY A 1 295 ? 10.179 175.323 143.711 1.00 68.84 188 GLY A N 1
ATOM 2075 C CA . GLY A 1 295 ? 9.368 176.492 143.376 1.00 70.77 188 GLY A CA 1
ATOM 2076 C C . GLY A 1 295 ? 7.896 176.151 143.288 1.00 78.74 188 GLY A C 1
ATOM 2077 O O . GLY A 1 295 ? 7.510 174.991 143.470 1.00 78.41 188 GLY A O 1
ATOM 2078 N N . ALA A 1 296 ? 7.061 177.157 143.034 1.00 79.20 189 ALA A N 1
ATOM 2079 C CA . ALA A 1 296 ? 5.611 176.962 142.943 1.00 81.78 189 ALA A CA 1
ATOM 2080 C C . ALA A 1 296 ? 5.118 177.008 141.490 1.00 85.63 189 ALA A C 1
ATOM 2081 O O . ALA A 1 296 ? 3.915 176.832 141.241 1.00 87.20 189 ALA A O 1
ATOM 2083 N N . GLU A 1 297 ? 6.057 177.208 140.534 1.00 79.52 190 GLU A N 1
ATOM 2084 C CA . GLU A 1 297 ? 5.784 177.188 139.097 1.00 78.96 190 GLU A CA 1
ATOM 2085 C C . GLU A 1 297 ? 5.353 175.764 138.696 1.00 81.80 190 GLU A C 1
ATOM 2086 O O . GLU A 1 297 ? 5.825 174.779 139.286 1.00 80.10 190 GLU A O 1
ATOM 2088 N N . SER A 1 298 ? 4.426 175.676 137.719 1.00 77.80 191 SER A N 1
ATOM 2089 C CA . SER A 1 298 ? 3.850 174.459 137.150 1.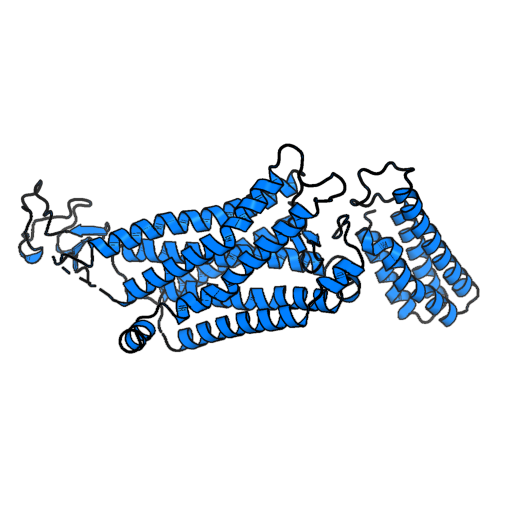00 76.35 191 SER A CA 1
ATOM 2090 C C . SER A 1 298 ? 4.899 173.343 136.977 1.00 74.11 191 SER A C 1
ATOM 2091 O O . SER A 1 298 ? 4.708 172.245 137.488 1.00 74.26 191 SER A O 1
ATOM 2094 N N . GLY A 1 299 ? 6.007 173.669 136.315 1.00 66.26 192 GLY A N 1
ATOM 2095 C CA . GLY A 1 299 ? 7.126 172.776 136.036 1.00 63.24 192 GLY A CA 1
ATOM 2096 C C . GLY A 1 299 ? 7.888 172.310 137.259 1.00 66.69 192 GLY A C 1
ATOM 2097 O O . GLY A 1 299 ? 8.314 171.148 137.301 1.00 67.25 192 GLY A O 1
ATOM 2098 N N . ASP A 1 300 ? 8.059 173.206 138.266 1.00 61.20 193 ASP A N 1
ATOM 2099 C CA . ASP A 1 300 ? 8.716 172.912 139.549 1.00 59.01 193 ASP A CA 1
ATOM 2100 C C . ASP A 1 300 ? 7.850 171.952 140.359 1.00 61.30 193 ASP A C 1
ATOM 2101 O O . ASP A 1 300 ? 8.370 171.022 140.966 1.00 59.91 193 ASP A O 1
ATOM 2106 N N . VAL A 1 301 ? 6.524 172.162 140.336 1.00 58.89 194 VAL A N 1
ATOM 2107 C CA . VAL A 1 301 ? 5.557 171.311 141.029 1.00 59.07 194 VAL A CA 1
ATOM 2108 C C . VAL A 1 301 ? 5.538 169.922 140.362 1.00 63.96 194 VAL A C 1
ATOM 2109 O O . VAL A 1 301 ? 5.748 168.922 141.047 1.00 63.87 194 VAL A O 1
ATOM 2113 N N . ALA A 1 302 ? 5.344 169.871 139.030 1.00 59.98 195 ALA A N 1
ATOM 2114 C CA . ALA A 1 302 ? 5.295 168.628 138.259 1.00 58.54 195 ALA A CA 1
ATOM 2115 C C . ALA A 1 302 ? 6.574 167.766 138.386 1.00 59.69 195 ALA A C 1
ATOM 2116 O O . ALA A 1 302 ? 6.485 166.557 138.596 1.00 58.67 195 ALA A O 1
ATOM 2118 N N . PHE A 1 303 ? 7.750 168.391 138.275 1.00 54.95 196 PHE A N 1
ATOM 2119 C CA . PHE A 1 303 ? 9.010 167.678 138.363 1.00 52.70 196 PHE A CA 1
ATOM 2120 C C . PHE A 1 303 ? 9.323 167.287 139.790 1.00 56.47 196 PHE A C 1
ATOM 2121 O O . PHE A 1 303 ? 9.816 166.190 140.003 1.00 56.00 196 PHE A O 1
ATOM 2129 N N . GLY A 1 304 ? 9.052 168.178 140.748 1.00 53.44 197 GLY A N 1
ATOM 2130 C CA . GLY A 1 304 ? 9.256 167.914 142.168 1.00 53.46 197 GLY A CA 1
ATOM 2131 C C . GLY A 1 304 ? 8.408 166.749 142.655 1.00 58.79 197 GLY A C 1
ATOM 2132 O O . GLY A 1 304 ? 8.895 165.897 143.394 1.00 57.85 197 GLY A O 1
ATOM 2133 N N . LEU A 1 305 ? 7.136 166.690 142.221 1.00 57.37 198 LEU A N 1
ATOM 2134 C CA . LEU A 1 305 ? 6.221 165.619 142.588 1.00 57.97 198 LEU A CA 1
ATOM 2135 C C . LEU A 1 305 ? 6.565 164.368 141.822 1.00 64.00 198 LEU A C 1
ATOM 2136 O O . LEU A 1 305 ? 6.477 163.288 142.382 1.00 63.19 198 LEU A O 1
ATOM 2141 N N . LEU A 1 306 ? 6.991 164.495 140.549 1.00 61.65 199 LEU A N 1
ATOM 2142 C CA . LEU A 1 306 ? 7.386 163.321 139.760 1.00 60.38 199 LEU A CA 1
ATOM 2143 C C . LEU A 1 306 ? 8.541 162.594 140.430 1.00 61.31 199 LEU A C 1
ATOM 2144 O O . LEU A 1 306 ? 8.495 161.375 140.571 1.00 61.22 199 LEU A O 1
ATOM 2149 N N . PHE A 1 307 ? 9.533 163.346 140.907 1.00 56.06 200 PHE A N 1
ATOM 2150 C CA . PHE A 1 307 ? 10.674 162.779 141.603 1.00 54.36 200 PHE A CA 1
ATOM 2151 C C . PHE A 1 307 ? 10.288 162.111 142.940 1.00 60.62 200 PHE A C 1
ATOM 2152 O O . PHE A 1 307 ? 10.688 160.970 143.184 1.00 59.69 200 PHE A O 1
ATOM 2160 N N . SER A 1 308 ? 9.514 162.820 143.788 1.00 59.70 201 SER A N 1
ATOM 2161 C CA . SER A 1 308 ? 9.092 162.337 145.099 1.00 60.93 201 SER A CA 1
ATOM 2162 C C . SER A 1 308 ? 8.058 161.195 145.033 1.00 67.07 201 SER A C 1
ATOM 2163 O O . SER A 1 308 ? 8.147 160.265 145.841 1.00 65.46 201 SER A O 1
ATOM 2166 N N . MET A 1 309 ? 7.109 161.244 144.067 1.00 66.82 202 MET A N 1
ATOM 2167 C CA . MET A 1 309 ? 6.122 160.178 143.870 1.00 69.10 202 MET A CA 1
ATOM 2168 C C . MET A 1 309 ? 6.834 158.916 143.387 1.00 68.48 202 MET A C 1
ATOM 2169 O O . MET A 1 309 ? 6.563 157.847 143.924 1.00 67.70 202 MET A O 1
ATOM 2174 N N . LEU A 1 310 ? 7.776 159.038 142.420 1.00 62.09 203 LEU A N 1
ATOM 2175 C CA . LEU A 1 310 ? 8.539 157.886 141.921 1.00 59.88 203 LEU A CA 1
ATOM 2176 C C . LEU A 1 310 ? 9.341 157.186 143.012 1.00 62.01 203 LEU A C 1
ATOM 2177 O O . LEU A 1 310 ? 9.262 155.963 143.109 1.00 60.63 203 LEU A O 1
ATOM 2182 N N . GLY A 1 311 ? 10.053 157.962 143.842 1.00 58.22 204 GLY A N 1
ATOM 2183 C CA . GLY A 1 311 ? 10.831 157.441 144.965 1.00 57.93 204 GLY A CA 1
ATOM 2184 C C . GLY A 1 311 ? 9.947 156.870 146.065 1.00 64.18 204 GLY A C 1
ATOM 2185 O O . GLY A 1 311 ? 10.228 155.789 146.581 1.00 64.19 204 GLY A O 1
ATOM 2186 N N . GLY A 1 312 ? 8.869 157.592 146.406 1.00 61.54 205 GLY A N 1
ATOM 2187 C CA . GLY A 1 312 ? 7.891 157.177 147.401 1.00 62.11 205 GLY A CA 1
ATOM 2188 C C . GLY A 1 312 ? 7.276 155.843 147.040 1.00 67.32 205 GLY A C 1
ATOM 2189 O O . GLY A 1 312 ? 7.345 154.897 147.827 1.00 67.41 205 GLY A O 1
ATOM 2190 N N . LEU A 1 313 ? 6.729 155.740 145.815 1.00 65.05 206 LEU A N 1
ATOM 2191 C CA . LEU A 1 313 ? 6.119 154.517 145.280 1.00 66.03 206 LEU A CA 1
ATOM 2192 C C . LEU A 1 313 ? 7.092 153.349 145.245 1.00 71.09 206 LEU A C 1
ATOM 2193 O O . LEU A 1 313 ? 6.665 152.220 145.467 1.00 71.75 206 LEU A O 1
ATOM 2198 N N . SER A 1 314 ? 8.395 153.610 144.984 1.00 66.65 207 SER A N 1
ATOM 2199 C CA . SER A 1 314 ? 9.430 152.569 144.956 1.00 64.82 207 SER A CA 1
ATOM 2200 C C . SER A 1 314 ? 9.600 151.946 146.338 1.00 67.78 207 SER A C 1
ATOM 2201 O O . SER A 1 314 ? 9.683 150.722 146.449 1.00 68.29 207 SER A O 1
ATOM 2204 N N . VAL A 1 315 ? 9.635 152.787 147.380 1.00 62.86 208 VAL A N 1
ATOM 2205 C CA . VAL A 1 315 ? 9.767 152.364 148.771 1.00 63.80 208 VAL A CA 1
ATOM 2206 C C . VAL A 1 315 ? 8.456 151.671 149.262 1.00 69.50 208 VAL A C 1
ATOM 2207 O O . VAL A 1 315 ? 8.526 150.639 149.931 1.00 69.35 208 VAL A O 1
ATOM 2211 N N . GLY A 1 316 ? 7.301 152.213 148.867 1.00 66.91 209 GLY A N 1
ATOM 2212 C CA . GLY A 1 316 ? 5.985 151.673 149.199 1.00 68.22 209 GLY A CA 1
ATOM 2213 C C . GLY A 1 316 ? 5.749 150.309 148.587 1.00 72.97 209 GLY A C 1
ATOM 2214 O O . GLY A 1 316 ? 5.272 149.390 149.263 1.00 74.72 209 GLY A O 1
ATOM 2215 N N . LEU A 1 317 ? 6.120 150.160 147.310 1.00 67.71 210 LEU A N 1
ATOM 2216 C CA . LEU A 1 317 ? 6.041 148.892 146.599 1.00 67.44 210 LEU A CA 1
ATOM 2217 C C . LEU A 1 317 ? 6.962 147.887 147.277 1.00 69.72 210 LEU A C 1
ATOM 2218 O O . LEU A 1 317 ? 6.558 146.748 147.463 1.00 69.87 210 LEU A O 1
ATOM 2223 N N . SER A 1 318 ? 8.187 148.309 147.661 1.00 65.29 211 SER A N 1
ATOM 2224 C CA . SER A 1 318 ? 9.161 147.453 148.334 1.00 65.09 211 SER A CA 1
ATOM 2225 C C . SER A 1 318 ? 8.601 146.930 149.649 1.00 73.89 211 SER A C 1
ATOM 2226 O O . SER A 1 318 ? 8.802 145.760 149.964 1.00 74.49 211 SER A O 1
ATOM 2229 N N . PHE A 1 319 ? 7.864 147.783 150.396 1.00 72.97 212 PHE A N 1
ATOM 2230 C CA . PHE A 1 319 ? 7.227 147.416 151.652 1.00 74.31 212 PHE A CA 1
ATOM 2231 C C . PHE A 1 319 ? 6.155 146.333 151.451 1.00 76.58 212 PHE A C 1
ATOM 2232 O O . PHE A 1 319 ? 6.230 145.291 152.095 1.00 77.19 212 PHE A O 1
ATOM 2240 N N . LEU A 1 320 ? 5.191 146.570 150.545 1.00 71.97 213 LEU A N 1
ATOM 2241 C CA . LEU A 1 320 ? 4.109 145.645 150.196 1.00 72.10 213 LEU A CA 1
ATOM 2242 C C . LEU A 1 320 ? 4.612 144.267 149.793 1.00 73.56 213 LEU A C 1
ATOM 2243 O O . LEU A 1 320 ? 4.182 143.262 150.372 1.00 73.73 213 LEU A O 1
ATOM 2248 N N . LEU A 1 321 ? 5.513 144.216 148.794 1.00 67.24 214 LEU A N 1
ATOM 2249 C CA . LEU A 1 321 ? 6.054 142.956 148.279 1.00 65.24 214 LEU A CA 1
ATOM 2250 C C . LEU A 1 321 ? 6.894 142.193 149.308 1.00 69.84 214 LEU A C 1
ATOM 2251 O O . LEU A 1 321 ? 6.848 140.964 149.343 1.00 71.27 214 LEU A O 1
ATOM 2256 N N . ASN A 1 322 ? 7.654 142.912 150.135 1.00 64.77 215 ASN A N 1
ATOM 2257 C CA . ASN A 1 322 ? 8.524 142.297 151.125 1.00 64.31 215 ASN A CA 1
ATOM 2258 C C . ASN A 1 322 ? 7.774 141.692 152.274 1.00 69.26 215 ASN A C 1
ATOM 2259 O O . ASN A 1 322 ? 8.197 140.657 152.770 1.00 69.48 215 ASN A O 1
ATOM 2264 N N . THR A 1 323 ? 6.664 142.323 152.707 1.00 66.71 216 THR A N 1
ATOM 2265 C CA . THR A 1 323 ? 5.846 141.806 153.807 1.00 67.79 216 THR A CA 1
ATOM 2266 C C . THR A 1 323 ? 5.212 140.483 153.355 1.00 70.73 216 THR A C 1
ATOM 2267 O O . THR A 1 323 ? 5.359 139.474 154.058 1.00 71.54 216 THR A O 1
ATOM 2271 N N . VAL A 1 324 ? 4.652 140.449 152.118 1.00 64.22 217 VAL A N 1
ATOM 2272 C CA . VAL A 1 324 ? 4.081 139.232 151.526 1.00 62.58 217 VAL A CA 1
ATOM 2273 C C . VAL A 1 324 ? 5.146 138.121 151.400 1.00 65.69 217 VAL A C 1
ATOM 2274 O O . VAL A 1 324 ? 4.858 136.977 151.743 1.00 66.98 217 VAL A O 1
ATOM 2278 N N . SER A 1 325 ? 6.375 138.462 150.966 1.00 59.91 218 SER A N 1
ATOM 2279 C CA . SER A 1 325 ? 7.490 137.507 150.824 1.00 58.35 218 SER A CA 1
ATOM 2280 C C . SER A 1 325 ? 7.965 136.932 152.171 1.00 63.82 218 SER A C 1
ATOM 2281 O O . SER A 1 325 ? 8.212 135.723 152.268 1.00 61.79 218 SER A O 1
ATOM 2284 N N . VAL A 1 326 ? 8.129 137.803 153.196 1.00 61.86 219 VAL A N 1
ATOM 2285 C CA . VAL A 1 326 ? 8.556 137.351 154.520 1.00 63.09 219 VAL A CA 1
ATOM 2286 C C . VAL A 1 326 ? 7.494 136.408 155.080 1.00 67.98 219 VAL A C 1
ATOM 2287 O O . VAL A 1 326 ? 7.843 135.314 155.511 1.00 69.23 219 VAL A O 1
ATOM 2291 N N . ALA A 1 327 ? 6.204 136.809 155.015 1.00 63.72 220 ALA A N 1
ATOM 2292 C CA . ALA A 1 327 ? 5.079 136.014 155.492 1.00 64.44 220 ALA A CA 1
ATOM 2293 C C . ALA A 1 327 ? 5.011 134.653 154.770 1.00 69.82 220 ALA A C 1
ATOM 2294 O O . ALA A 1 327 ? 4.766 133.635 155.429 1.00 71.57 220 ALA A O 1
ATOM 2296 N N . THR A 1 328 ? 5.309 134.620 153.448 1.00 64.11 221 THR A N 1
ATOM 2297 C CA . THR A 1 328 ? 5.334 133.376 152.671 1.00 62.82 221 THR A CA 1
ATOM 2298 C C . THR A 1 328 ? 6.491 132.473 153.130 1.00 68.39 221 THR A C 1
ATOM 2299 O O . THR A 1 328 ? 6.292 131.266 153.259 1.00 68.36 221 THR A O 1
ATOM 2303 N N . LEU A 1 329 ? 7.681 133.054 153.385 1.00 65.78 222 LEU A N 1
ATOM 2304 C CA . LEU A 1 329 ? 8.862 132.314 153.830 1.00 66.86 222 LEU A CA 1
ATOM 2305 C C . LEU A 1 329 ? 8.661 131.724 155.198 1.00 75.18 222 LEU A C 1
ATOM 2306 O O . LEU A 1 329 ? 9.059 130.580 155.432 1.00 74.94 222 LEU A O 1
ATOM 2311 N N . CYS A 1 330 ? 8.048 132.498 156.105 1.00 75.05 223 CYS A N 1
ATOM 2312 C CA . CYS A 1 330 ? 7.785 132.040 157.461 1.00 78.32 223 CYS A CA 1
ATOM 2313 C C . CYS A 1 330 ? 6.852 130.837 157.488 1.00 83.21 223 CYS A C 1
ATOM 2314 O O . CYS A 1 330 ? 7.207 129.823 158.082 1.00 83.40 223 CYS A O 1
ATOM 2317 N N . HIS A 1 331 ? 5.708 130.936 156.779 1.00 80.24 224 HIS A N 1
ATOM 2318 C CA . HIS A 1 331 ? 4.678 129.910 156.648 1.00 81.18 224 HIS A CA 1
ATOM 2319 C C . HIS A 1 331 ? 5.181 128.637 155.967 1.00 85.14 224 HIS A C 1
ATOM 2320 O O . HIS A 1 331 ? 4.750 127.539 156.327 1.00 86.43 224 HIS A O 1
ATOM 2327 N N . VAL A 1 332 ? 6.083 128.792 154.998 1.00 80.27 225 VAL A N 1
ATOM 2328 C CA . VAL A 1 332 ? 6.628 127.736 154.149 1.00 80.04 225 VAL A CA 1
ATOM 2329 C C . VAL A 1 332 ? 7.875 127.027 154.758 1.00 86.39 225 VAL A C 1
ATOM 2330 O O . VAL A 1 332 ? 8.018 125.823 154.545 1.00 88.16 225 VAL A O 1
ATOM 2334 N N . TYR A 1 333 ? 8.744 127.738 155.510 1.00 83.61 226 TYR A N 1
ATOM 2335 C CA . TYR A 1 333 ? 9.959 127.154 156.116 1.00 84.97 226 TYR A CA 1
ATOM 2336 C C . TYR A 1 333 ? 9.727 126.627 157.556 1.00 91.43 226 TYR A C 1
ATOM 2337 O O . TYR A 1 333 ? 10.649 126.589 158.384 1.00 93.63 226 TYR A O 1
ATOM 2346 N N . HIS A 1 334 ? 8.489 126.214 157.842 1.00 86.06 227 HIS A N 1
ATOM 2347 C CA . HIS A 1 334 ? 8.089 125.662 159.127 1.00 86.57 227 HIS A CA 1
ATOM 2348 C C . HIS A 1 334 ? 6.935 124.672 158.911 1.00 83.56 227 HIS A C 1
ATOM 2349 O O . HIS A 1 334 ? 6.216 124.782 157.918 1.00 81.48 227 HIS A O 1
ATOM 2356 N N . GLY A 1 335 ? 6.782 123.718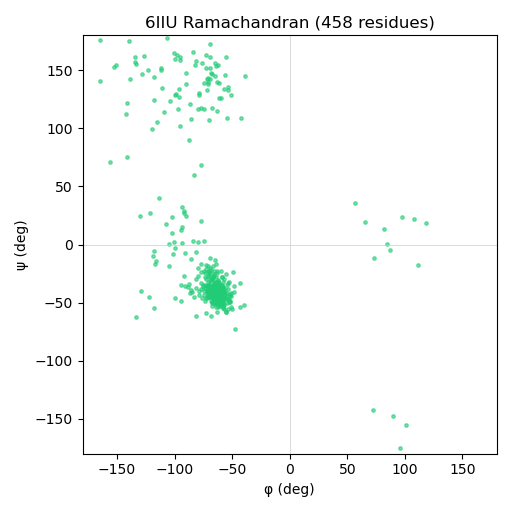 159.824 1.00 76.86 228 GLY A N 1
ATOM 2357 C CA . GLY A 1 335 ? 5.697 122.752 159.757 1.00 75.24 228 GLY A CA 1
ATOM 2358 C C . GLY A 1 335 ? 5.992 121.486 158.981 1.00 73.94 228 GLY A C 1
ATOM 2359 O O . GLY A 1 335 ? 7.124 121.004 158.985 1.00 73.51 228 GLY A O 1
ATOM 2360 N N . MET A 1 336 ? 4.959 120.929 158.332 1.00 66.86 2001 MET A N 1
ATOM 2361 C CA . MET A 1 336 ? 5.045 119.671 157.576 1.00 65.14 2001 MET A CA 1
ATOM 2362 C C . MET A 1 336 ? 5.565 119.903 156.161 1.00 68.71 2001 MET A C 1
ATOM 2363 O O . MET A 1 336 ? 5.610 121.043 155.709 1.00 67.00 2001 MET A O 1
ATOM 2368 N N . LYS A 1 337 ? 5.973 118.825 155.464 1.00 66.57 2002 LYS A N 1
ATOM 2369 C CA . LYS A 1 337 ? 6.522 118.908 154.107 1.00 64.67 2002 LYS A CA 1
ATOM 2370 C C . LYS A 1 337 ? 5.487 119.437 153.114 1.00 67.34 2002 LYS A C 1
ATOM 2371 O O . LYS A 1 337 ? 4.446 118.822 152.899 1.00 69.72 2002 LYS A O 1
ATOM 2373 N N . LYS A 1 338 ? 5.753 120.604 152.573 1.00 60.70 2003 LYS A N 1
ATOM 2374 C CA . LYS A 1 338 ? 4.881 121.277 151.616 1.00 59.10 2003 LYS A CA 1
ATOM 2375 C C . LYS A 1 338 ? 5.274 121.000 150.168 1.00 60.32 2003 LYS A C 1
ATOM 2376 O O . LYS A 1 338 ? 6.392 120.564 149.871 1.00 58.54 2003 LYS A O 1
ATOM 2382 N N . TYR A 1 339 ? 4.309 121.191 149.284 1.00 56.98 2004 TYR A N 1
ATOM 2383 C CA . TYR A 1 339 ? 4.429 120.959 147.857 1.00 56.38 2004 TYR A CA 1
ATOM 2384 C C . TYR A 1 339 ? 3.734 122.069 147.134 1.00 59.45 2004 TYR A C 1
ATOM 2385 O O . TYR A 1 339 ? 2.696 122.528 147.592 1.00 59.04 2004 TYR A O 1
ATOM 2394 N N . THR A 1 340 ? 4.284 122.506 146.010 1.00 56.94 2005 THR A N 1
ATOM 2395 C CA . THR A 1 340 ? 3.679 123.586 145.231 1.00 57.19 2005 THR A CA 1
ATOM 2396 C C . THR A 1 340 ? 3.279 123.097 143.854 1.00 63.02 2005 THR A C 1
ATOM 2397 O O . THR A 1 340 ? 3.966 122.253 143.273 1.00 63.75 2005 THR A O 1
ATOM 2401 N N . CYS A 1 341 ? 2.157 123.627 143.343 1.00 59.51 2006 CYS A N 1
ATOM 2402 C CA . CYS A 1 341 ? 1.692 123.385 141.992 1.00 60.01 2006 CYS A CA 1
ATOM 2403 C C . CYS A 1 341 ? 2.594 124.274 141.101 1.00 67.64 2006 CYS A C 1
ATOM 2404 O O . CYS A 1 341 ? 2.606 125.498 141.242 1.00 66.77 2006 CYS A O 1
ATOM 2407 N N . THR A 1 342 ? 3.368 123.650 140.213 1.00 67.47 2007 THR A N 1
ATOM 2408 C CA . THR A 1 342 ? 4.287 124.348 139.311 1.00 67.35 2007 THR A CA 1
ATOM 2409 C C . THR A 1 342 ? 3.558 125.006 138.135 1.00 74.50 2007 THR A C 1
ATOM 2410 O O . THR A 1 342 ? 4.192 125.289 137.127 1.00 76.42 2007 THR A O 1
ATOM 2414 N N . VAL A 1 343 ? 2.238 125.251 138.255 1.00 71.54 2008 VAL A N 1
ATOM 2415 C CA . VAL A 1 343 ? 1.399 125.847 137.204 1.00 71.81 2008 VAL A CA 1
ATOM 2416 C C . VAL A 1 343 ? 0.735 127.129 137.739 1.00 76.75 2008 VAL A C 1
ATOM 2417 O O . VAL A 1 343 ? 0.723 128.155 137.034 1.00 77.50 2008 VAL A O 1
ATOM 2421 N N . CYS A 1 344 ? 0.181 127.071 138.974 1.00 72.21 2009 CYS A N 1
ATOM 2422 C CA . CYS A 1 344 ? -0.488 128.225 139.582 1.00 71.58 2009 CYS A CA 1
ATOM 2423 C C . CYS A 1 344 ? 0.171 128.701 140.890 1.00 73.74 2009 CYS A C 1
ATOM 2424 O O . CYS A 1 344 ? -0.199 129.749 141.414 1.00 73.52 2009 CYS A O 1
ATOM 2427 N N . GLY A 1 345 ? 1.107 127.920 141.420 1.00 68.81 2010 GLY A N 1
ATOM 2428 C CA . GLY A 1 345 ? 1.775 128.258 142.669 1.00 66.66 2010 GLY A CA 1
ATOM 2429 C C . GLY A 1 345 ? 1.047 127.837 143.936 1.00 68.53 2010 GLY A C 1
ATOM 2430 O O . GLY A 1 345 ? 1.564 128.101 145.028 1.00 68.56 2010 GLY A O 1
ATOM 2431 N N . TYR A 1 346 ? -0.149 127.174 143.825 1.00 62.88 2011 TYR A N 1
ATOM 2432 C CA . TYR A 1 346 ? -0.925 126.692 144.988 1.00 61.58 2011 TYR A CA 1
ATOM 2433 C C . TYR A 1 346 ? -0.031 125.831 145.857 1.00 64.86 2011 TYR A C 1
ATOM 2434 O O . TYR A 1 346 ? 0.690 124.970 145.340 1.00 64.45 2011 TYR A O 1
ATOM 2443 N N . ILE A 1 347 ? -0.054 126.071 147.167 1.00 61.29 2012 ILE A N 1
ATOM 2444 C CA . ILE A 1 347 ? 0.781 125.281 148.047 1.00 60.34 2012 ILE A CA 1
ATOM 2445 C C . ILE A 1 347 ? -0.089 124.280 148.759 1.00 64.43 2012 ILE A C 1
ATOM 2446 O O . ILE A 1 347 ? -1.094 124.650 149.378 1.00 65.62 2012 ILE A O 1
ATOM 2451 N N . TYR A 1 348 ? 0.253 122.989 148.612 1.00 58.96 2013 TYR A N 1
ATOM 2452 C CA . TYR A 1 348 ? -0.450 121.964 149.339 1.00 57.24 2013 TYR A CA 1
ATOM 2453 C C . TYR A 1 348 ? 0.147 121.985 150.748 1.00 61.81 2013 TYR A C 1
ATOM 2454 O O . TYR A 1 348 ? 1.341 121.732 150.920 1.00 60.51 2013 TYR A O 1
ATOM 2463 N N . ASN A 1 349 ? -0.681 122.316 151.741 1.00 59.79 2014 ASN A N 1
ATOM 2464 C CA . ASN A 1 349 ? -0.260 122.362 153.123 1.00 60.20 2014 ASN A CA 1
ATOM 2465 C C . ASN A 1 349 ? -0.906 121.200 153.844 1.00 64.36 2014 ASN A C 1
ATOM 2466 O O . ASN A 1 349 ? -2.134 121.147 153.918 1.00 65.79 2014 ASN A O 1
ATOM 2471 N N . PRO A 1 350 ? -0.097 120.216 154.318 1.00 59.76 2015 PRO A N 1
ATOM 2472 C CA . PRO A 1 350 ? -0.674 119.031 155.005 1.00 59.94 2015 PRO A CA 1
ATOM 2473 C C . PRO A 1 350 ? -1.514 119.370 156.225 1.00 67.27 2015 PRO A C 1
ATOM 2474 O O . PRO A 1 350 ? -2.501 118.687 156.470 1.00 67.37 2015 PRO A O 1
ATOM 2478 N N . GLU A 1 351 ? -1.151 120.463 156.953 1.00 67.15 2016 GLU A N 1
ATOM 2479 C CA . GLU A 1 351 ? -1.864 121.020 158.116 1.00 69.18 2016 GLU A CA 1
ATOM 2480 C C . GLU A 1 351 ? -3.359 121.233 157.782 1.00 73.14 2016 GLU A C 1
ATOM 2481 O O . GLU A 1 351 ? -4.208 120.916 158.606 1.00 71.93 2016 GLU A O 1
ATOM 2487 N N . ASP A 1 352 ? -3.658 121.749 156.557 1.00 70.41 2017 ASP A N 1
ATOM 2488 C CA . ASP A 1 352 ? -5.008 122.051 156.080 1.00 72.05 2017 ASP A CA 1
ATOM 2489 C C . ASP A 1 352 ? -5.684 120.974 155.262 1.00 78.59 2017 ASP A C 1
ATOM 2490 O O . ASP A 1 352 ? -6.910 120.862 155.342 1.00 81.11 2017 ASP A O 1
ATOM 2495 N N . GLY A 1 353 ? -4.911 120.234 154.457 1.00 73.78 2018 GLY A N 1
ATOM 2496 C CA . GLY A 1 353 ? -5.427 119.225 153.537 1.00 73.18 2018 GLY A CA 1
ATOM 2497 C C . GLY A 1 353 ? -6.127 119.910 152.375 1.00 77.29 2018 GLY A C 1
ATOM 2498 O O . GLY A 1 353 ? -5.687 120.971 151.912 1.00 76.53 2018 GLY A O 1
ATOM 2499 N N . ASP A 1 354 ? -7.225 119.320 151.910 1.00 74.98 2019 ASP A N 1
ATOM 2500 C CA . ASP A 1 354 ? -8.123 119.830 150.858 1.00 75.15 2019 ASP A CA 1
ATOM 2501 C C . ASP A 1 354 ? -9.431 119.106 151.186 1.00 78.16 2019 ASP A C 1
ATOM 2502 O O . ASP A 1 354 ? -9.735 118.106 150.539 1.00 76.38 2019 ASP A O 1
ATOM 2507 N N . PRO A 1 355 ? -10.114 119.494 152.307 1.00 76.91 2020 PRO A N 1
ATOM 2508 C CA . PRO A 1 355 ? -11.254 118.686 152.800 1.00 79.57 2020 PRO A CA 1
ATOM 2509 C C . PRO A 1 355 ? -12.480 118.648 151.916 1.00 88.68 2020 PRO A C 1
ATOM 2510 O O . PRO A 1 355 ? -13.188 117.643 151.914 1.00 89.46 2020 PRO A O 1
ATOM 2514 N N . ASP A 1 356 ? -12.716 119.717 151.138 1.00 88.60 2021 ASP A N 1
ATOM 2515 C CA . ASP A 1 356 ? -13.844 119.768 150.207 1.00 90.78 2021 ASP A CA 1
ATOM 2516 C C . ASP A 1 356 ? -13.686 118.700 149.108 1.00 93.40 2021 ASP A C 1
ATOM 2517 O O . ASP A 1 356 ? -14.672 118.332 148.462 1.00 95.36 2021 ASP A O 1
ATOM 2522 N N . ASN A 1 357 ? -12.453 118.158 148.961 1.00 85.87 2022 ASN A N 1
ATOM 2523 C CA . ASN A 1 357 ? -12.121 117.144 147.973 1.00 84.19 2022 ASN A CA 1
ATOM 2524 C C . ASN A 1 357 ? -11.574 115.843 148.597 1.00 85.95 2022 ASN A C 1
ATOM 2525 O O . ASN A 1 357 ? -10.852 115.088 147.939 1.00 85.44 2022 ASN A O 1
ATOM 2530 N N . GLY A 1 358 ? -11.975 115.573 149.837 1.00 81.06 2023 GLY A N 1
ATOM 2531 C CA . GLY A 1 358 ? -11.655 114.336 150.546 1.00 80.30 2023 GLY A CA 1
ATOM 2532 C C . GLY A 1 358 ? -10.359 114.233 151.326 1.00 79.90 2023 GLY A C 1
ATOM 2533 O O . GLY A 1 358 ? -10.122 113.215 151.995 1.00 80.98 2023 GLY A O 1
ATOM 2534 N N . VAL A 1 359 ? -9.514 115.256 151.247 1.00 70.58 2024 VAL A N 1
ATOM 2535 C CA . VAL A 1 359 ? -8.229 115.259 151.933 1.00 67.89 2024 VAL A CA 1
ATOM 2536 C C . VAL A 1 359 ? -8.366 115.979 153.274 1.00 72.20 2024 VAL A C 1
ATOM 2537 O O . VAL A 1 359 ? -8.415 117.205 153.340 1.00 71.53 2024 VAL A O 1
ATOM 2541 N N . ASN A 1 360 ? -8.457 115.202 154.346 1.00 70.49 2025 ASN A N 1
ATOM 2542 C CA . ASN A 1 360 ? -8.574 115.720 155.699 1.00 71.04 2025 ASN A CA 1
ATOM 2543 C C . ASN A 1 360 ? -7.249 116.308 156.146 1.00 73.14 2025 ASN A C 1
ATOM 2544 O O . ASN A 1 360 ? -6.209 115.863 155.660 1.00 70.20 2025 ASN A O 1
ATOM 2549 N N . PRO A 1 361 ? -7.247 117.308 157.063 1.00 71.82 2026 PRO A N 1
ATOM 2550 C CA . PRO A 1 361 ? -5.972 117.856 157.540 1.00 70.35 2026 PRO A CA 1
ATOM 2551 C C . PRO A 1 361 ? -5.132 116.785 158.236 1.00 73.59 2026 PRO A C 1
ATOM 2552 O O . PRO A 1 361 ? -5.644 115.929 158.965 1.00 74.69 2026 PRO A O 1
ATOM 2556 N N . GLY A 1 362 ? -3.845 116.834 157.958 1.00 69.11 2027 GLY A N 1
ATOM 2557 C CA . GLY A 1 362 ? -2.862 115.909 158.490 1.00 69.51 2027 GLY A CA 1
ATOM 2558 C C . GLY A 1 362 ? -2.296 115.005 157.422 1.00 74.24 2027 GLY A C 1
ATOM 2559 O O . GLY A 1 362 ? -1.242 114.401 157.630 1.00 76.03 2027 GLY A O 1
ATOM 2560 N N . THR A 1 363 ? -2.992 114.906 156.272 1.00 68.72 2028 THR A N 1
ATOM 2561 C CA . THR A 1 363 ? -2.601 114.043 155.163 1.00 66.96 2028 THR A CA 1
ATOM 2562 C C . THR A 1 363 ? -1.312 114.519 154.501 1.00 67.46 2028 THR A C 1
ATOM 2563 O O . THR A 1 363 ? -1.251 115.604 153.922 1.00 64.74 2028 THR A O 1
ATOM 2567 N N . ASP A 1 364 ? -0.282 113.673 154.565 1.00 63.49 2029 ASP A N 1
ATOM 2568 C CA . ASP A 1 364 ? 0.963 113.985 153.891 1.00 61.24 2029 ASP A CA 1
ATOM 2569 C C . ASP A 1 364 ? 0.725 113.864 152.399 1.00 61.55 2029 ASP A C 1
ATOM 2570 O O . ASP A 1 364 ? -0.076 113.039 151.961 1.00 60.83 2029 ASP A O 1
ATOM 2575 N N . PHE A 1 365 ? 1.344 114.743 151.629 1.00 57.22 2030 PHE A N 1
ATOM 2576 C CA . PHE A 1 365 ? 1.197 114.784 150.177 1.00 56.22 2030 PHE A CA 1
ATOM 2577 C C . PHE A 1 365 ? 1.374 113.410 149.517 1.00 64.62 2030 PHE A C 1
ATOM 2578 O O . PHE A 1 365 ? 0.631 113.099 148.589 1.00 67.20 2030 PHE A O 1
ATOM 2586 N N . LYS A 1 366 ? 2.279 112.563 150.048 1.00 61.43 2031 LYS A N 1
ATOM 2587 C CA . LYS A 1 366 ? 2.533 111.212 149.547 1.00 61.95 2031 LYS A CA 1
ATOM 2588 C C . LYS A 1 366 ? 1.331 110.287 149.727 1.00 69.76 2031 LYS A C 1
ATOM 2589 O O . LYS A 1 366 ? 1.206 109.300 148.994 1.00 72.86 2031 LYS A O 1
ATOM 2595 N N . ASP A 1 367 ? 0.460 110.583 150.712 1.00 64.97 2032 ASP A N 1
ATOM 2596 C CA . ASP A 1 367 ? -0.723 109.767 151.002 1.00 64.14 2032 ASP A CA 1
ATOM 2597 C C . ASP A 1 367 ? -1.975 110.258 150.279 1.00 67.50 2032 ASP A C 1
ATOM 2598 O O . ASP A 1 367 ? -3.046 109.681 150.452 1.00 66.61 2032 ASP A O 1
ATOM 2603 N N . ILE A 1 368 ? -1.847 111.329 149.468 1.00 64.56 2033 ILE A N 1
ATOM 2604 C CA . ILE A 1 368 ? -2.964 111.843 148.676 1.00 64.91 2033 ILE A CA 1
ATOM 2605 C C . ILE A 1 368 ? -3.063 110.894 147.464 1.00 72.14 2033 ILE A C 1
ATOM 2606 O O . ILE A 1 368 ? -2.044 110.679 146.806 1.00 71.73 2033 ILE A O 1
ATOM 2611 N N . PRO A 1 369 ? -4.233 110.314 147.122 1.00 71.78 2034 PRO A N 1
ATOM 2612 C CA . PRO A 1 369 ? -4.263 109.426 145.944 1.00 72.83 2034 PRO A CA 1
ATOM 2613 C C . PRO A 1 369 ? -3.943 110.134 144.636 1.00 78.03 2034 PRO A C 1
ATOM 2614 O O . PRO A 1 369 ? -4.104 111.348 144.526 1.00 77.31 2034 PRO A O 1
ATOM 2618 N N . ASP A 1 370 ? -3.430 109.356 143.675 1.00 76.13 2035 ASP A N 1
ATOM 2619 C CA . ASP A 1 370 ? -3.062 109.675 142.284 1.00 76.48 2035 ASP A CA 1
ATOM 2620 C C . ASP A 1 370 ? -4.083 110.546 141.513 1.00 75.52 2035 ASP A C 1
ATOM 2621 O O . ASP A 1 370 ? -3.687 111.243 140.587 1.00 74.79 2035 ASP A O 1
ATOM 2626 N N . ASP A 1 371 ? -5.393 110.384 141.803 1.00 70.81 2036 ASP A N 1
ATOM 2627 C CA . ASP A 1 371 ? -6.516 111.018 141.115 1.00 71.30 2036 ASP A CA 1
ATOM 2628 C C . ASP A 1 371 ? -6.990 112.316 141.753 1.00 74.99 2036 ASP A C 1
ATOM 2629 O O . ASP A 1 371 ? -8.079 112.802 141.439 1.00 75.61 2036 ASP A O 1
ATOM 2634 N N . TRP A 1 372 ? -6.165 112.888 142.638 1.00 70.79 2037 TRP A N 1
ATOM 2635 C CA . TRP A 1 372 ? -6.420 114.187 143.248 1.00 69.63 2037 TRP A CA 1
ATOM 2636 C C . TRP A 1 372 ? -5.776 115.201 142.328 1.00 72.67 2037 TRP A C 1
ATOM 2637 O O . TRP A 1 372 ? -4.773 114.899 141.665 1.00 71.83 2037 TRP A O 1
ATOM 2648 N N . VAL A 1 373 ? -6.389 116.385 142.264 1.00 69.37 2038 VAL A N 1
ATOM 2649 C CA . VAL A 1 373 ? -5.962 117.531 141.449 1.00 68.31 2038 VAL A CA 1
ATOM 2650 C C . VAL A 1 373 ? -5.813 118.780 142.299 1.00 70.65 2038 VAL A C 1
ATOM 2651 O O . VAL A 1 373 ? -6.400 118.867 143.383 1.00 68.53 2038 VAL A O 1
ATOM 2655 N N . CYS A 1 374 ? -5.081 119.776 141.768 1.00 69.39 2039 CYS A N 1
ATOM 2656 C CA . CYS A 1 374 ? -4.887 121.071 142.415 1.00 68.80 2039 CYS A CA 1
ATOM 2657 C C . CYS A 1 374 ? -6.246 121.770 142.581 1.00 72.43 2039 CYS A C 1
ATOM 2658 O O . CYS A 1 374 ? -6.988 121.905 141.606 1.00 71.68 2039 CYS A O 1
ATOM 2661 N N . PRO A 1 375 ? -6.605 122.198 143.808 1.00 70.15 2040 PRO A N 1
ATOM 2662 C CA . PRO A 1 375 ? -7.920 122.840 143.993 1.00 72.80 2040 PRO A CA 1
ATOM 2663 C C . PRO A 1 375 ? -8.066 124.223 143.356 1.00 80.41 2040 PRO A C 1
ATOM 2664 O O . PRO A 1 375 ? -9.192 124.710 143.247 1.00 82.50 2040 PRO A O 1
ATOM 2668 N N . LEU A 1 376 ? -6.948 124.835 142.911 1.00 77.00 2041 LEU A N 1
ATOM 2669 C CA . LEU A 1 376 ? -6.930 126.160 142.286 1.00 77.79 2041 LEU A CA 1
ATOM 2670 C C . LEU A 1 376 ? -6.992 126.107 140.751 1.00 82.29 2041 LEU A C 1
ATOM 2671 O O . LEU A 1 376 ? -7.783 126.853 140.167 1.00 83.47 2041 LEU A O 1
ATOM 2676 N N . CYS A 1 377 ? -6.147 125.258 140.098 1.00 76.80 2042 CYS A N 1
ATOM 2677 C CA . CYS A 1 377 ? -6.099 125.162 138.630 1.00 75.65 2042 CYS A CA 1
ATOM 2678 C C . CYS A 1 377 ? -6.526 123.788 138.059 1.00 78.39 2042 CYS A C 1
ATOM 2679 O O . CYS A 1 377 ? -6.769 123.694 136.855 1.00 78.29 2042 CYS A O 1
ATOM 2682 N N . GLY A 1 378 ? -6.608 122.757 138.906 1.00 73.73 2043 GLY A N 1
ATOM 2683 C CA . GLY A 1 378 ? -7.072 121.429 138.510 1.00 73.61 2043 GLY A CA 1
ATOM 2684 C C . GLY A 1 378 ? -6.110 120.477 137.830 1.00 76.12 2043 GLY A C 1
ATOM 2685 O O . GLY A 1 378 ? -6.544 119.465 137.285 1.00 76.73 2043 GLY A O 1
ATOM 2686 N N . VAL A 1 379 ? -4.810 120.763 137.844 1.00 71.83 2044 VAL A N 1
ATOM 2687 C CA . VAL A 1 379 ? -3.818 119.843 137.267 1.00 71.34 2044 VAL A CA 1
ATOM 2688 C C . VAL A 1 379 ? -3.502 118.748 138.306 1.00 75.74 2044 VAL A C 1
ATOM 2689 O O . VAL A 1 379 ? -3.646 118.985 139.509 1.00 74.70 2044 VAL A O 1
ATOM 2693 N N . GLY A 1 380 ? -3.062 117.584 137.842 1.00 73.32 2045 GLY A N 1
ATOM 2694 C CA . GLY A 1 380 ? -2.752 116.447 138.708 1.00 73.01 2045 GLY A CA 1
ATOM 2695 C C . GLY A 1 380 ? -1.533 116.606 139.594 1.00 75.63 2045 GLY A C 1
ATOM 2696 O O . GLY A 1 380 ? -0.786 117.575 139.449 1.00 73.39 2045 GLY A O 1
ATOM 2697 N N . LYS A 1 381 ? -1.322 115.632 140.518 1.00 73.91 2046 LYS A N 1
ATOM 2698 C CA . LYS A 1 381 ? -0.200 115.571 141.478 1.00 73.48 2046 LYS A CA 1
ATOM 2699 C C . LYS A 1 381 ? 1.167 115.590 140.795 1.00 81.21 2046 LYS A C 1
ATOM 2700 O O . LYS A 1 381 ? 2.141 116.043 141.397 1.00 80.19 2046 LYS A O 1
ATOM 2706 N N . ASP A 1 382 ? 1.243 115.047 139.557 1.00 81.84 2047 ASP A N 1
ATOM 2707 C CA . ASP A 1 382 ? 2.447 114.978 138.719 1.00 82.34 2047 ASP A CA 1
ATOM 2708 C C . ASP A 1 382 ? 3.106 116.363 138.543 1.00 82.62 2047 ASP A C 1
ATOM 2709 O O . ASP A 1 382 ? 4.330 116.450 138.498 1.00 83.10 2047 ASP A O 1
ATOM 2714 N N . GLN A 1 383 ? 2.299 117.437 138.529 1.00 75.88 2048 GLN A N 1
ATOM 2715 C CA . GLN A 1 383 ? 2.751 118.828 138.382 1.00 73.59 2048 GLN A CA 1
ATOM 2716 C C . GLN A 1 383 ? 3.201 119.486 139.714 1.00 74.23 2048 GLN A C 1
ATOM 2717 O O . GLN A 1 383 ? 3.540 120.678 139.733 1.00 72.91 2048 GLN A O 1
ATOM 2723 N N . PHE A 1 384 ? 3.200 118.724 140.822 1.00 68.72 2049 PHE A N 1
ATOM 2724 C CA . PHE A 1 384 ? 3.587 119.248 142.125 1.00 66.35 2049 PHE A CA 1
ATOM 2725 C C . PHE A 1 384 ? 5.033 118.983 142.491 1.00 73.54 2049 PHE A C 1
ATOM 2726 O O . PHE A 1 384 ? 5.518 117.862 142.329 1.00 74.37 2049 PHE A O 1
ATOM 2734 N N . GLU A 1 385 ? 5.717 120.033 143.000 1.00 71.49 2050 GLU A N 1
ATOM 2735 C CA . GLU A 1 385 ? 7.122 120.003 143.413 1.00 71.45 2050 GLU A CA 1
ATOM 2736 C C . GLU A 1 385 ? 7.232 120.150 144.917 1.00 76.01 2050 GLU A C 1
ATOM 2737 O O . GLU A 1 385 ? 6.392 120.807 145.522 1.00 74.64 2050 GLU A O 1
ATOM 2739 N N . GLU A 1 386 ? 8.274 119.557 145.520 1.00 74.25 2051 GLU A N 1
ATOM 2740 C CA . GLU A 1 386 ? 8.518 119.674 146.954 1.00 74.36 2051 GLU A CA 1
ATOM 2741 C C . GLU A 1 386 ? 9.052 121.057 147.252 1.00 79.42 2051 GLU A C 1
ATOM 2742 O O . GLU A 1 386 ? 9.853 121.581 146.478 1.00 80.32 2051 GLU A O 1
ATOM 2748 N N . VAL A 1 387 ? 8.587 121.661 148.350 1.00 75.74 2052 VAL A N 1
ATOM 2749 C CA . VAL A 1 387 ? 9.033 122.977 148.810 1.00 74.39 2052 VAL A CA 1
ATOM 2750 C C . VAL A 1 387 ? 10.278 122.712 149.647 1.00 79.81 2052 VAL A C 1
ATOM 2751 O O . VAL A 1 387 ? 10.182 122.121 150.736 1.00 80.80 2052 VAL A O 1
ATOM 2755 N N . GLU A 1 388 ? 11.451 123.074 149.098 1.00 76.45 2053 GLU A N 1
ATOM 2756 C CA . GLU A 1 388 ? 12.733 122.855 149.768 1.00 77.48 2053 GLU A CA 1
ATOM 2757 C C . GLU A 1 388 ? 13.245 124.116 150.451 1.00 80.82 2053 GLU A C 1
ATOM 2758 O O . GLU A 1 388 ? 13.273 125.173 149.829 1.00 80.19 2053 GLU A O 1
ATOM 2764 N N . GLU A 1 389 ? 13.600 124.011 151.745 1.00 77.97 2054 GLU A N 1
ATOM 2765 C CA . GLU A 1 389 ? 14.125 125.114 152.553 1.00 77.47 2054 GLU A CA 1
ATOM 2766 C C . GLU A 1 389 ? 15.575 125.419 152.164 1.00 81.48 2054 GLU A C 1
ATOM 2767 O O . GLU A 1 389 ? 16.456 124.570 152.334 1.00 82.37 2054 GLU A O 1
ATOM 2773 N N . ARG A 1 390 ? 15.820 126.633 151.637 1.00 77.10 237 ARG A N 1
ATOM 2774 C CA . ARG A 1 390 ? 17.153 127.084 151.226 1.00 76.40 237 ARG A CA 1
ATOM 2775 C C . ARG A 1 390 ? 17.563 128.295 152.052 1.00 77.37 237 ARG A C 1
ATOM 2776 O O . ARG A 1 390 ? 16.832 129.288 152.096 1.00 75.65 237 ARG A O 1
ATOM 2784 N N . ASP A 1 391 ? 18.728 128.203 152.721 1.00 74.45 238 ASP A N 1
ATOM 2785 C CA . ASP A 1 391 ? 19.312 129.277 153.541 1.00 73.98 238 ASP A CA 1
ATOM 2786 C C . ASP A 1 391 ? 19.596 130.516 152.706 1.00 73.21 238 ASP A C 1
ATOM 2787 O O . ASP A 1 391 ? 19.429 131.636 153.190 1.00 72.72 238 ASP A O 1
ATOM 2792 N N . SER A 1 392 ? 19.988 130.307 151.439 1.00 66.49 239 SER A N 1
ATOM 2793 C CA . SER A 1 392 ? 20.273 131.359 150.476 1.00 64.22 239 SER A CA 1
ATOM 2794 C C . SER A 1 392 ? 19.055 132.280 150.257 1.00 66.94 239 SER A C 1
ATOM 2795 O O . SER A 1 392 ? 19.230 133.496 150.135 1.00 65.62 239 SER A O 1
ATOM 2798 N N . GLU A 1 393 ? 17.829 131.704 150.262 1.00 63.14 240 GLU A N 1
ATOM 2799 C CA . GLU A 1 393 ? 16.581 132.452 150.078 1.00 61.85 240 GLU A CA 1
ATOM 2800 C C . GLU A 1 393 ? 16.337 133.373 151.256 1.00 65.59 240 GLU A C 1
ATOM 2801 O O . GLU A 1 393 ? 15.819 134.474 151.072 1.00 64.84 240 GLU A O 1
ATOM 2807 N N . VAL A 1 394 ? 16.697 132.900 152.472 1.00 62.76 241 VAL A N 1
ATOM 2808 C CA . VAL A 1 394 ? 16.571 133.624 153.738 1.00 62.46 241 VAL A CA 1
ATOM 2809 C C . VAL A 1 394 ? 17.592 134.754 153.718 1.00 66.15 241 VAL A C 1
ATOM 2810 O O . VAL A 1 394 ? 17.249 135.884 154.066 1.00 64.36 241 VAL A O 1
ATOM 2814 N N . GLU A 1 395 ? 18.840 134.436 153.295 1.00 64.83 242 GLU A N 1
ATOM 2815 C CA . GLU A 1 395 ? 19.958 135.374 153.191 1.00 65.97 242 GLU A CA 1
ATOM 2816 C C . GLU A 1 395 ? 19.575 136.548 152.280 1.00 68.49 242 GLU A C 1
ATOM 2817 O O . GLU A 1 395 ? 19.766 137.696 152.672 1.00 69.42 242 GLU A O 1
ATOM 2823 N N . MET A 1 396 ? 18.970 136.251 151.108 1.00 62.80 243 MET A N 1
ATOM 2824 C CA . MET A 1 396 ? 18.513 137.227 150.120 1.00 60.48 243 MET A CA 1
ATOM 2825 C C . MET A 1 396 ? 17.322 138.027 150.636 1.00 63.20 243 MET A C 1
ATOM 2826 O O . MET A 1 396 ? 17.245 139.227 150.378 1.00 62.29 243 MET A O 1
ATOM 2831 N N . MET A 1 397 ? 16.387 137.375 151.351 1.00 59.37 244 MET A N 1
ATOM 2832 C CA . MET A 1 397 ? 15.239 138.079 151.913 1.00 59.22 244 MET A CA 1
ATOM 2833 C C . MET A 1 397 ? 15.731 139.092 152.977 1.00 63.43 244 MET A C 1
ATOM 2834 O O . MET A 1 397 ? 15.304 140.247 152.964 1.00 63.75 244 MET A O 1
ATOM 2839 N N . ALA A 1 398 ? 16.690 138.681 153.827 1.00 58.91 245 ALA A N 1
ATOM 2840 C CA . ALA A 1 398 ? 17.315 139.537 154.839 1.00 59.32 245 ALA A CA 1
ATOM 2841 C C . ALA A 1 398 ? 17.991 140.785 154.180 1.00 62.47 245 ALA A C 1
ATOM 2842 O O . ALA A 1 398 ? 17.857 141.913 154.681 1.00 61.23 245 ALA A O 1
ATOM 2844 N N . GLN A 1 399 ? 18.713 140.559 153.068 1.00 57.74 246 GLN A N 1
ATOM 2845 C CA . GLN A 1 399 ? 19.411 141.603 152.332 1.00 57.72 246 GLN A CA 1
ATOM 2846 C C . GLN A 1 399 ? 18.413 142.545 151.661 1.00 58.92 246 GLN A C 1
ATOM 2847 O O . GLN A 1 399 ? 18.591 143.749 151.768 1.00 58.01 246 GLN A O 1
ATOM 2853 N N . ALA A 1 400 ? 17.332 142.012 151.044 1.00 54.29 247 ALA A N 1
ATOM 2854 C CA . ALA A 1 400 ? 16.274 142.835 150.445 1.00 53.27 247 ALA A CA 1
ATOM 2855 C C . ALA A 1 400 ? 15.583 143.716 151.489 1.00 60.74 247 ALA A C 1
ATOM 2856 O O . ALA A 1 400 ? 15.235 144.851 151.175 1.00 62.82 247 ALA A O 1
ATOM 2858 N N . LEU A 1 401 ? 15.422 143.217 152.729 1.00 59.29 248 LEU A N 1
ATOM 2859 C CA . LEU A 1 401 ? 14.835 143.956 153.854 1.00 60.23 248 LEU A CA 1
ATOM 2860 C C . LEU A 1 401 ? 15.755 145.089 154.301 1.00 64.55 248 LEU A C 1
ATOM 2861 O O . LEU A 1 401 ? 15.279 146.199 154.548 1.00 64.36 248 LEU A O 1
ATOM 2866 N N . GLY A 1 402 ? 17.052 144.779 154.428 1.00 61.57 249 GLY A N 1
ATOM 2867 C CA . GLY A 1 402 ? 18.101 145.719 154.807 1.00 61.92 249 GLY A CA 1
ATOM 2868 C C . GLY A 1 402 ? 18.125 146.915 153.877 1.00 66.12 249 GLY A C 1
ATOM 2869 O O . GLY A 1 402 ? 18.115 148.060 154.340 1.00 68.67 249 GLY A O 1
ATOM 2870 N N . ILE A 1 403 ? 18.062 146.651 152.559 1.00 59.13 250 ILE A N 1
ATO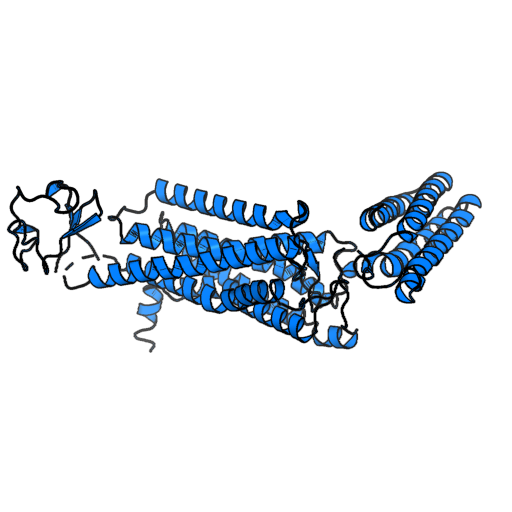M 2871 C CA . ILE A 1 403 ? 18.026 147.669 151.526 1.00 57.38 250 ILE A CA 1
ATOM 2872 C C . ILE A 1 403 ? 16.728 148.492 151.622 1.00 61.99 250 ILE A C 1
ATOM 2873 O O . ILE A 1 403 ? 16.779 149.716 151.535 1.00 62.22 250 ILE A O 1
ATOM 2878 N N . MET A 1 404 ? 15.598 147.845 151.877 1.00 59.67 251 MET A N 1
ATOM 2879 C CA . MET A 1 404 ? 14.328 148.556 152.018 1.00 60.28 251 MET A CA 1
ATOM 2880 C C . MET A 1 404 ? 14.304 149.440 153.275 1.00 65.16 251 MET A C 1
ATOM 2881 O O . MET A 1 404 ? 13.765 150.547 153.224 1.00 66.47 251 MET A O 1
ATOM 2886 N N . VAL A 1 405 ? 14.908 148.972 154.386 1.00 60.23 252 VAL A N 1
ATOM 2887 C CA . VAL A 1 405 ? 14.965 149.744 155.637 1.00 59.94 252 VAL A CA 1
ATOM 2888 C C . VAL A 1 405 ? 15.854 150.962 155.425 1.00 62.33 252 VAL A C 1
ATOM 2889 O O . VAL A 1 405 ? 15.437 152.071 155.756 1.00 62.40 252 VAL A O 1
ATOM 2893 N N . VAL A 1 406 ? 17.029 150.765 154.793 1.00 58.40 253 VAL A N 1
ATOM 2894 C CA . VAL A 1 406 ? 17.988 151.830 154.488 1.00 58.58 253 VAL A CA 1
ATOM 2895 C C . VAL A 1 406 ? 17.332 152.946 153.617 1.00 60.68 253 VAL A C 1
ATOM 2896 O O . VAL A 1 406 ? 17.438 154.121 153.976 1.00 60.30 253 VAL A O 1
ATOM 2900 N N . ALA A 1 407 ? 16.598 152.578 152.546 1.00 55.95 254 ALA A N 1
ATOM 2901 C CA . ALA A 1 407 ? 15.895 153.550 151.693 1.00 54.79 254 ALA A CA 1
ATOM 2902 C C . ALA A 1 407 ? 14.747 154.248 152.446 1.00 62.89 254 ALA A C 1
ATOM 2903 O O . ALA A 1 407 ? 14.544 155.439 152.260 1.00 64.69 254 ALA A O 1
ATOM 2905 N N . SER A 1 408 ? 14.043 153.540 153.339 1.00 61.21 255 SER A N 1
ATOM 2906 C CA . SER A 1 408 ? 12.967 154.137 154.140 1.00 63.07 255 SER A CA 1
ATOM 2907 C C . SER A 1 408 ? 13.494 155.249 155.056 1.00 69.80 255 SER A C 1
ATOM 2908 O O . SER A 1 408 ? 12.933 156.333 155.098 1.00 69.11 255 SER A O 1
ATOM 2911 N N . VAL A 1 409 ? 14.557 154.954 155.807 1.00 69.14 256 VAL A N 1
ATOM 2912 C CA . VAL A 1 409 ? 15.172 155.852 156.780 1.00 70.21 256 VAL A CA 1
ATOM 2913 C C . VAL A 1 409 ? 15.912 157.004 156.094 1.00 74.58 256 VAL A C 1
ATOM 2914 O O . VAL A 1 409 ? 15.752 158.145 156.507 1.00 76.69 256 VAL A O 1
ATOM 2918 N N . CYS A 1 410 ? 16.679 156.719 155.031 1.00 69.28 257 CYS A N 1
ATOM 2919 C CA . CYS A 1 410 ? 17.488 157.722 154.347 1.00 67.74 257 CYS A CA 1
ATOM 2920 C C . CYS A 1 410 ? 16.767 158.507 153.259 1.00 69.87 257 CYS A C 1
ATOM 2921 O O . CYS A 1 410 ? 17.012 159.708 153.149 1.00 71.62 257 CYS A O 1
ATOM 2924 N N . TRP A 1 411 ? 15.943 157.865 152.420 1.00 62.94 258 TRP A N 1
ATOM 2925 C CA . TRP A 1 411 ? 15.335 158.599 151.308 1.00 61.51 258 TRP A CA 1
ATOM 2926 C C . TRP A 1 411 ? 13.960 159.238 151.606 1.00 65.39 258 TRP A C 1
ATOM 2927 O O . TRP A 1 411 ? 13.681 160.310 151.065 1.00 63.42 258 TRP A O 1
ATOM 2938 N N . LEU A 1 412 ? 13.105 158.590 152.425 1.00 63.09 259 LEU A N 1
ATOM 2939 C CA . LEU A 1 412 ? 11.751 159.089 152.700 1.00 63.51 259 LEU A CA 1
ATOM 2940 C C . LEU A 1 412 ? 11.696 160.492 153.317 1.00 68.28 259 LEU A C 1
ATOM 2941 O O . LEU A 1 412 ? 10.904 161.295 152.810 1.00 68.29 259 LEU A O 1
ATOM 2946 N N . PRO A 1 413 ? 12.500 160.862 154.355 1.00 64.96 260 PRO A N 1
ATOM 2947 C CA . PRO A 1 413 ? 12.407 162.241 154.869 1.00 65.13 260 PRO A CA 1
ATOM 2948 C C . PRO A 1 413 ? 12.599 163.298 153.780 1.00 67.59 260 PRO A C 1
ATOM 2949 O O . PRO A 1 413 ? 11.820 164.250 153.749 1.00 69.48 260 PRO A O 1
ATOM 2953 N N . LEU A 1 414 ? 13.578 163.098 152.853 1.00 61.35 261 LEU A N 1
ATOM 2954 C CA . LEU A 1 414 ? 13.872 163.995 151.720 1.00 59.66 261 LEU A CA 1
ATOM 2955 C C . LEU A 1 414 ? 12.734 164.047 150.693 1.00 62.45 261 LEU A C 1
ATOM 2956 O O . LEU A 1 414 ? 12.356 165.131 150.243 1.00 62.68 261 LEU A O 1
ATOM 2961 N N . LEU A 1 415 ? 12.216 162.877 150.316 1.00 58.17 262 LEU A N 1
ATOM 2962 C CA . LEU A 1 415 ? 11.144 162.729 149.338 1.00 57.58 262 LEU A CA 1
ATOM 2963 C C . LEU A 1 415 ? 9.870 163.390 149.824 1.00 65.16 262 LEU A C 1
ATOM 2964 O O . LEU A 1 415 ? 9.222 164.087 149.047 1.00 66.40 262 LEU A O 1
ATOM 2969 N N . VAL A 1 416 ? 9.543 163.229 151.117 1.00 62.70 263 VAL A N 1
ATOM 2970 C CA . VAL A 1 416 ? 8.373 163.865 151.730 1.00 63.93 263 VAL A CA 1
ATOM 2971 C C . VAL A 1 416 ? 8.588 165.392 151.736 1.00 67.82 263 VAL A C 1
ATOM 2972 O O . VAL A 1 416 ? 7.700 166.128 151.305 1.00 67.89 263 VAL A O 1
ATOM 2976 N N . PHE A 1 417 ? 9.792 165.848 152.163 1.00 63.96 264 PHE A N 1
ATOM 2977 C CA . PHE A 1 417 ? 10.162 167.261 152.226 1.00 64.25 264 PHE A CA 1
ATOM 2978 C C . PHE A 1 417 ? 10.042 167.927 150.862 1.00 67.81 264 PHE A C 1
ATOM 2979 O O . PHE A 1 417 ? 9.459 168.999 150.786 1.00 70.46 264 PHE A O 1
ATOM 2987 N N . ILE A 1 418 ? 10.560 167.299 149.790 1.00 60.79 265 ILE A N 1
ATOM 2988 C CA . ILE A 1 418 ? 10.461 167.856 148.440 1.00 58.58 265 ILE A CA 1
ATOM 2989 C C . ILE A 1 418 ? 8.988 168.122 148.136 1.00 62.91 265 ILE A C 1
ATOM 2990 O O . ILE A 1 418 ? 8.636 169.279 147.919 1.00 63.08 265 ILE A O 1
ATOM 2995 N N . ALA A 1 419 ? 8.125 167.075 148.201 1.00 59.01 266 ALA A N 1
ATOM 2996 C CA . ALA A 1 419 ? 6.682 167.182 147.933 1.00 60.68 266 ALA A CA 1
ATOM 2997 C C . ALA A 1 419 ? 5.952 168.228 148.809 1.00 69.39 266 ALA A C 1
ATOM 2998 O O . ALA A 1 419 ? 5.155 168.995 148.274 1.00 72.33 266 ALA A O 1
ATOM 3000 N N . GLN A 1 420 ? 6.268 168.301 150.123 1.00 66.16 267 GLN A N 1
ATOM 3001 C CA . GLN A 1 420 ? 5.699 169.271 151.068 1.00 67.85 267 GLN A CA 1
ATOM 3002 C C . GLN A 1 420 ? 6.086 170.717 150.713 1.00 72.01 267 GLN A C 1
ATOM 3003 O O . GLN A 1 420 ? 5.238 171.613 150.822 1.00 73.88 267 GLN A O 1
ATOM 3009 N N . THR A 1 421 ? 7.366 170.947 150.315 1.00 66.15 268 THR A N 1
ATOM 3010 C CA . THR A 1 421 ? 7.882 172.282 149.949 1.00 66.13 268 THR A CA 1
ATOM 3011 C C . THR A 1 421 ? 7.181 172.802 148.694 1.00 71.33 268 THR A C 1
ATOM 3012 O O . THR A 1 421 ? 6.732 173.950 148.656 1.00 73.44 268 THR A O 1
ATOM 3016 N N . VAL A 1 422 ? 7.102 171.943 147.673 1.00 65.56 269 VAL A N 1
ATOM 3017 C CA . VAL A 1 422 ? 6.534 172.209 146.365 1.00 64.75 269 VAL A CA 1
ATOM 3018 C C . VAL A 1 422 ? 5.014 172.457 146.429 1.00 71.44 269 VAL A C 1
ATOM 3019 O O . VAL A 1 422 ? 4.507 173.208 145.597 1.00 71.67 269 VAL A O 1
ATOM 3023 N N . LEU A 1 423 ? 4.308 171.879 147.440 1.00 69.82 270 LEU A N 1
ATOM 3024 C CA . LEU A 1 423 ? 2.849 171.994 147.623 1.00 72.05 270 LEU A CA 1
ATOM 3025 C C . LEU A 1 423 ? 2.366 173.031 148.671 1.00 81.98 270 LEU A C 1
ATOM 3026 O O . LEU A 1 423 ? 1.151 173.204 148.803 1.00 84.21 270 LEU A O 1
ATOM 3031 N N . ARG A 1 424 ? 3.288 173.710 149.395 1.00 80.91 271 ARG A N 1
ATOM 3032 C CA . ARG A 1 424 ? 2.977 174.707 150.442 1.00 85.12 271 ARG A CA 1
ATOM 3033 C C . ARG A 1 424 ? 1.975 175.807 150.007 1.00 97.51 271 ARG A C 1
ATOM 3034 O O . ARG A 1 424 ? 2.172 176.413 148.942 1.00 96.66 271 ARG A O 1
ATOM 3042 N N . ASN A 1 425 ? 0.886 176.024 150.838 1.00 100.57 272 ASN A N 1
ATOM 3043 C CA . ASN A 1 425 ? -0.225 176.989 150.637 1.00 104.38 272 ASN A CA 1
ATOM 3044 C C . ASN A 1 425 ? 0.337 178.334 150.274 1.00 110.91 272 ASN A C 1
ATOM 3045 O O . ASN A 1 425 ? 0.326 178.623 149.078 1.00 110.87 272 ASN A O 1
ATOM 3047 N N . PRO A 1 426 ? 0.975 179.120 151.185 1.00 108.75 273 PRO A N 1
ATOM 3048 C CA . PRO A 1 426 ? 1.705 180.308 150.702 1.00 106.99 273 PRO A CA 1
ATOM 3049 C C . PRO A 1 426 ? 3.039 179.748 150.151 1.00 104.50 273 PRO A C 1
ATOM 3050 O O . PRO A 1 426 ? 3.630 178.874 150.803 1.00 102.13 273 PRO A O 1
ATOM 3054 N N . PRO A 1 427 ? 3.486 180.105 148.923 1.00 97.86 274 PRO A N 1
ATOM 3055 C CA . PRO A 1 427 ? 4.711 179.479 148.382 1.00 93.51 274 PRO A CA 1
ATOM 3056 C C . PRO A 1 427 ? 5.949 179.562 149.277 1.00 95.21 274 PRO A C 1
ATOM 3057 O O . PRO A 1 427 ? 6.219 180.596 149.886 1.00 96.34 274 PRO A O 1
ATOM 3061 N N . ALA A 1 428 ? 6.663 178.424 149.385 1.00 88.73 275 ALA A N 1
ATOM 3062 C CA . ALA A 1 428 ? 7.906 178.236 150.142 1.00 86.67 275 ALA A CA 1
ATOM 3063 C C . ALA A 1 428 ? 9.025 179.128 149.582 1.00 87.41 275 ALA A C 1
ATOM 3064 O O . ALA A 1 428 ? 9.897 179.582 150.325 1.00 85.93 275 ALA A O 1
ATOM 3066 N N . MET A 1 429 ? 8.994 179.337 148.255 1.00 83.00 276 MET A N 1
ATOM 3067 C CA . MET A 1 429 ? 9.938 180.116 147.473 1.00 81.17 276 MET A CA 1
ATOM 3068 C C . MET A 1 429 ? 9.282 181.387 146.943 1.00 84.63 276 MET A C 1
ATOM 3069 O O . MET A 1 429 ? 8.167 181.351 146.416 1.00 85.25 276 MET A O 1
ATOM 3074 N N . SER A 1 430 ? 9.999 182.507 147.069 1.00 79.99 277 SER A N 1
ATOM 3075 C CA . SER A 1 430 ? 9.590 183.835 146.614 1.00 79.99 277 SER A CA 1
ATOM 3076 C C . SER A 1 430 ? 9.575 183.867 145.066 1.00 84.39 277 SER A C 1
ATOM 3077 O O . SER A 1 430 ? 10.220 183.011 144.455 1.00 81.28 277 SER A O 1
ATOM 3080 N N . PRO A 1 431 ? 8.886 184.841 144.407 1.00 84.11 278 PRO A N 1
ATOM 3081 C CA . PRO A 1 431 ? 8.913 184.890 142.926 1.00 83.35 278 PRO A CA 1
ATOM 3082 C C . PRO A 1 431 ? 10.326 184.934 142.302 1.00 86.28 278 PRO A C 1
ATOM 3083 O O . PRO A 1 431 ? 10.539 184.366 141.231 1.00 84.61 278 PRO A O 1
ATOM 3087 N N . ALA A 1 432 ? 11.287 185.609 142.978 1.00 83.35 279 ALA A N 1
ATOM 3088 C CA . ALA A 1 432 ? 12.688 185.736 142.560 1.00 81.02 279 ALA A CA 1
ATOM 3089 C C . ALA A 1 432 ? 13.430 184.404 142.639 1.00 83.08 279 ALA A C 1
ATOM 3090 O O . ALA A 1 432 ? 14.441 184.224 141.965 1.00 83.03 279 ALA A O 1
ATOM 3092 N N . GLY A 1 433 ? 12.919 183.484 143.452 1.00 77.82 280 GLY A N 1
ATOM 3093 C CA . GLY A 1 433 ? 13.505 182.166 143.631 1.00 74.46 280 GLY A CA 1
ATOM 3094 C C . GLY A 1 433 ? 14.190 181.981 144.970 1.00 76.04 280 GLY A C 1
ATOM 3095 O O . GLY A 1 433 ? 15.019 181.085 145.119 1.00 75.03 280 GLY A O 1
ATOM 3096 N N . GLN A 1 434 ? 13.822 182.782 145.970 1.00 71.84 281 GLN A N 1
ATOM 3097 C CA . GLN A 1 434 ? 14.442 182.689 147.281 1.00 70.54 281 GLN A CA 1
ATOM 3098 C C . GLN A 1 434 ? 13.627 181.894 148.295 1.00 72.76 281 GLN A C 1
ATOM 3099 O O . GLN A 1 434 ? 12.435 182.155 148.507 1.00 73.54 281 GLN A O 1
ATOM 3105 N N . LEU A 1 435 ? 14.307 180.939 148.953 1.00 66.75 282 LEU A N 1
ATOM 3106 C CA . LEU A 1 435 ? 13.753 180.121 150.035 1.00 66.19 282 LEU A CA 1
ATOM 3107 C C . LEU A 1 435 ? 14.209 180.751 151.345 1.00 72.87 282 LEU A C 1
ATOM 3108 O O . LEU A 1 435 ? 15.170 181.532 151.346 1.00 71.78 282 LEU A O 1
ATOM 3113 N N . SER A 1 436 ? 13.549 180.400 152.468 1.00 72.12 283 SER A N 1
ATOM 3114 C CA . SER A 1 436 ? 13.970 180.892 153.780 1.00 73.48 283 SER A CA 1
ATOM 3115 C C . SER A 1 436 ? 15.216 180.083 154.171 1.00 78.22 283 SER A C 1
ATOM 3116 O O . SER A 1 436 ? 15.400 178.962 153.652 1.00 76.01 283 SER A O 1
ATOM 3119 N N . ARG A 1 437 ? 16.070 180.638 155.066 1.00 76.56 284 ARG A N 1
ATOM 3120 C CA . ARG A 1 437 ? 17.271 179.938 155.537 1.00 76.29 284 ARG A CA 1
ATOM 3121 C C . ARG A 1 437 ? 16.924 178.605 156.209 1.00 79.28 284 ARG A C 1
ATOM 3122 O O . ARG A 1 437 ? 17.665 177.640 156.034 1.00 76.33 284 ARG A O 1
ATOM 3130 N N . THR A 1 438 ? 15.793 178.545 156.947 1.00 78.38 285 THR A N 1
ATOM 3131 C CA . THR A 1 438 ? 15.384 177.307 157.612 1.00 79.59 285 THR A CA 1
ATOM 3132 C C . THR A 1 438 ? 15.010 176.242 156.563 1.00 80.83 285 THR A C 1
ATOM 3133 O O . THR A 1 438 ? 15.348 175.078 156.765 1.00 80.08 285 THR A O 1
ATOM 3137 N N . THR A 1 439 ? 14.386 176.642 155.429 1.00 75.02 286 THR A N 1
ATOM 3138 C CA . THR A 1 439 ? 14.034 175.693 154.363 1.00 72.07 286 THR A CA 1
ATOM 3139 C C . THR A 1 439 ? 15.312 175.113 153.757 1.00 73.11 286 THR A C 1
ATOM 3140 O O . THR A 1 439 ? 15.402 173.894 153.601 1.00 72.43 286 THR A O 1
ATOM 3144 N N . GLU A 1 440 ? 16.302 175.992 153.459 1.00 67.62 287 GLU A N 1
ATOM 3145 C CA . GLU A 1 440 ? 17.595 175.642 152.875 1.00 64.77 287 GLU A CA 1
ATOM 3146 C C . GLU A 1 440 ? 18.386 174.732 153.800 1.00 67.77 287 GLU A C 1
ATOM 3147 O O . GLU A 1 440 ? 18.918 173.725 153.344 1.00 64.73 287 GLU A O 1
ATOM 3153 N N . LYS A 1 441 ? 18.432 175.070 155.103 1.00 67.37 288 LYS A N 1
ATOM 3154 C CA . LYS A 1 441 ? 19.128 174.303 156.133 1.00 68.10 288 LYS A CA 1
ATOM 3155 C C . LYS A 1 441 ? 18.537 172.903 156.325 1.00 73.30 288 LYS A C 1
ATOM 3156 O O . LYS A 1 441 ? 19.297 171.957 156.541 1.00 73.95 288 LYS A O 1
ATOM 3162 N N . GLU A 1 442 ? 17.199 172.760 156.194 1.00 69.21 289 GLU A N 1
ATOM 3163 C CA . GLU A 1 442 ? 16.500 171.475 156.298 1.00 68.02 289 GLU A CA 1
ATOM 3164 C C . GLU A 1 442 ? 16.793 170.642 155.052 1.00 67.68 289 GLU A C 1
ATOM 3165 O O . GLU A 1 442 ? 17.101 169.456 155.173 1.00 67.62 289 GLU A O 1
ATOM 3171 N N . LEU A 1 443 ? 16.699 171.257 153.850 1.00 60.63 290 LEU A N 1
ATOM 3172 C CA . LEU A 1 443 ? 16.995 170.570 152.588 1.00 57.29 290 LEU A CA 1
ATOM 3173 C C . LEU A 1 443 ? 18.409 169.990 152.606 1.00 61.27 290 LEU A C 1
ATOM 3174 O O . LEU A 1 443 ? 18.608 168.864 152.156 1.00 63.07 290 LEU A O 1
ATOM 3179 N N . LEU A 1 444 ? 19.362 170.716 153.191 1.00 56.52 291 LEU A N 1
ATOM 3180 C CA . LEU A 1 444 ? 20.725 170.243 153.320 1.00 55.67 291 LEU A CA 1
ATOM 3181 C C . LEU A 1 444 ? 20.774 169.025 154.253 1.00 60.51 291 LEU A C 1
ATOM 3182 O O . LEU A 1 444 ? 21.511 168.084 153.975 1.00 58.75 291 LEU A O 1
ATOM 3187 N N . ILE A 1 445 ? 19.998 169.055 155.357 1.00 59.15 292 ILE A N 1
ATOM 3188 C CA . ILE A 1 445 ? 19.986 167.987 156.350 1.00 60.55 292 ILE A CA 1
ATOM 3189 C C . ILE A 1 445 ? 19.472 166.711 155.735 1.00 63.34 292 ILE A C 1
ATOM 3190 O O . ILE A 1 445 ? 20.161 165.691 155.811 1.00 62.94 292 ILE A O 1
ATOM 3195 N N . TYR A 1 446 ? 18.317 166.790 155.054 1.00 59.17 293 TYR A N 1
ATOM 3196 C CA . TYR A 1 446 ? 17.706 165.653 154.375 1.00 56.98 293 TYR A CA 1
ATOM 3197 C C . TYR A 1 446 ? 18.561 165.131 153.243 1.00 58.37 293 TYR A C 1
ATOM 3198 O O . TYR A 1 446 ? 18.657 163.921 153.074 1.00 57.60 293 TYR A O 1
ATOM 3207 N N . LEU A 1 447 ? 19.226 166.021 152.506 1.00 55.69 294 LEU A N 1
ATOM 3208 C CA . LEU A 1 447 ? 20.112 165.586 151.429 1.00 54.61 294 LEU A CA 1
ATOM 3209 C C . LEU A 1 447 ? 21.318 164.792 151.998 1.00 59.60 294 LEU A C 1
ATOM 3210 O O . LEU A 1 447 ? 21.688 163.740 151.459 1.00 58.22 294 LEU A O 1
ATOM 3215 N N . ARG A 1 448 ? 21.854 165.261 153.135 1.00 57.19 295 ARG A N 1
ATOM 3216 C CA . ARG A 1 448 ? 22.930 164.590 153.855 1.00 57.57 295 ARG A CA 1
ATOM 3217 C C . ARG A 1 448 ? 22.479 163.207 154.390 1.00 62.52 295 ARG A C 1
ATOM 3218 O O . ARG A 1 448 ? 23.265 162.261 154.334 1.00 61.70 295 ARG A O 1
ATOM 3226 N N . VAL A 1 449 ? 21.214 163.091 154.859 1.00 59.80 296 VAL A N 1
ATOM 3227 C CA . VAL A 1 449 ? 20.622 161.836 155.360 1.00 60.36 296 VAL A CA 1
ATOM 3228 C C . VAL A 1 449 ? 20.519 160.830 154.204 1.00 62.70 296 VAL A C 1
ATOM 3229 O O . VAL A 1 449 ? 20.898 159.665 154.377 1.00 60.73 296 VAL A O 1
ATOM 3233 N N . ALA A 1 450 ? 20.054 161.309 153.015 1.00 58.69 297 ALA A N 1
ATOM 3234 C CA . ALA A 1 450 ? 19.900 160.525 151.783 1.00 56.91 297 ALA A CA 1
ATOM 3235 C C . ALA A 1 450 ? 21.221 160.004 151.240 1.00 61.06 297 ALA A C 1
ATOM 3236 O O . ALA A 1 450 ? 21.237 158.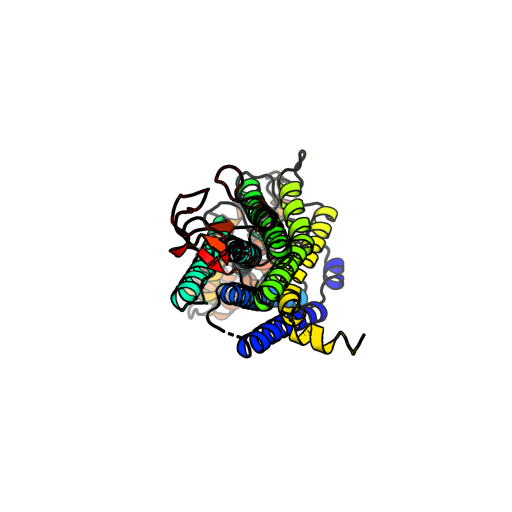922 150.667 1.00 61.76 297 ALA A O 1
ATOM 3238 N N . THR A 1 451 ? 22.326 160.744 151.434 1.00 57.87 298 THR A N 1
ATOM 3239 C CA . THR A 1 451 ? 23.671 160.340 151.003 1.00 57.18 298 THR A CA 1
ATOM 3240 C C . THR A 1 451 ? 24.044 159.003 151.632 1.00 61.55 298 THR A C 1
ATOM 3241 O O . THR A 1 451 ? 24.591 158.151 150.942 1.00 61.19 298 THR A O 1
ATOM 3245 N N . TRP A 1 452 ? 23.677 158.796 152.912 1.00 58.65 299 TRP A N 1
ATOM 3246 C CA . TRP A 1 452 ? 23.965 157.580 153.666 1.00 59.16 299 TRP A CA 1
ATOM 3247 C C . TRP A 1 452 ? 23.396 156.310 153.067 1.00 63.03 299 TRP A C 1
ATOM 3248 O O . TRP A 1 452 ? 23.935 155.244 153.331 1.00 63.37 299 TRP A O 1
ATOM 3259 N N . ASN A 1 453 ? 22.347 156.413 152.233 1.00 58.30 300 ASN A N 1
ATOM 3260 C CA . ASN A 1 453 ? 21.789 155.255 151.549 1.00 56.92 300 ASN A CA 1
ATOM 3261 C C . ASN A 1 453 ? 22.859 154.651 150.616 1.00 59.03 300 ASN A C 1
ATOM 3262 O O . ASN A 1 453 ? 22.971 153.430 150.536 1.00 57.81 300 ASN A O 1
ATOM 3267 N N . GLN A 1 454 ? 23.650 155.521 149.940 1.00 54.58 301 GLN A N 1
ATOM 3268 C CA . GLN A 1 454 ? 24.726 155.152 149.010 1.00 54.38 301 GLN A CA 1
ATOM 3269 C C . GLN A 1 454 ? 25.930 154.563 149.745 1.00 61.46 301 GLN A C 1
ATOM 3270 O O . GLN A 1 454 ? 26.710 153.813 149.147 1.00 61.39 301 GLN A O 1
ATOM 3276 N N . ILE A 1 455 ? 26.074 154.893 151.043 1.00 60.70 302 ILE A N 1
ATOM 3277 C CA . ILE A 1 455 ? 27.157 154.398 151.906 1.00 62.84 302 ILE A CA 1
ATOM 3278 C C . ILE A 1 455 ? 26.765 153.084 152.572 1.00 67.25 302 ILE A C 1
ATOM 3279 O O . ILE A 1 455 ? 27.637 152.238 152.772 1.00 69.21 302 ILE A O 1
ATOM 3284 N N . LEU A 1 456 ? 25.471 152.931 152.953 1.00 62.07 303 LEU A N 1
ATOM 3285 C CA . LEU A 1 456 ? 24.965 151.800 153.734 1.00 61.62 303 LEU A CA 1
ATOM 3286 C C . LEU A 1 456 ? 24.438 150.637 152.922 1.00 64.41 303 LEU A C 1
ATOM 3287 O O . LEU A 1 456 ? 24.479 149.510 153.427 1.00 65.18 303 LEU A O 1
ATOM 3292 N N . ASP A 1 457 ? 23.951 150.872 151.680 1.00 58.94 304 ASP A N 1
ATOM 3293 C CA . ASP A 1 457 ? 23.484 149.771 150.826 1.00 56.68 304 ASP A CA 1
ATOM 3294 C C . ASP A 1 457 ? 24.600 148.705 150.709 1.00 61.42 304 ASP A C 1
ATOM 3295 O O . ASP A 1 457 ? 24.278 147.544 151.006 1.00 61.52 304 ASP A O 1
ATOM 3300 N N . PRO A 1 458 ? 25.915 149.053 150.437 1.00 57.35 305 PRO A N 1
ATOM 3301 C CA . PRO A 1 458 ? 26.964 148.009 150.400 1.00 58.46 305 PRO A CA 1
ATOM 3302 C C . PRO A 1 458 ? 27.140 147.228 151.703 1.00 63.24 305 PRO A C 1
ATOM 3303 O O . PRO A 1 458 ? 27.326 146.024 151.628 1.00 63.52 305 PRO A O 1
ATOM 3307 N N . TRP A 1 459 ? 27.001 147.887 152.881 1.00 60.76 306 TRP A N 1
ATOM 3308 C CA . TRP A 1 459 ? 27.105 147.235 154.196 1.00 62.75 306 TRP A CA 1
ATOM 3309 C C . TRP A 1 459 ? 25.996 146.222 154.486 1.00 65.90 306 TRP A C 1
ATOM 3310 O O . TRP A 1 459 ? 26.278 145.224 155.148 1.00 65.73 306 TRP A O 1
ATOM 3321 N N . VAL A 1 460 ? 24.765 146.436 153.958 1.00 60.85 307 VAL A N 1
ATOM 3322 C CA . VAL A 1 460 ? 23.676 145.467 154.110 1.00 59.80 307 VAL A CA 1
ATOM 3323 C C . VAL A 1 460 ? 24.152 144.155 153.459 1.00 65.43 307 VAL A C 1
ATOM 3324 O O . VAL A 1 460 ? 24.058 143.114 154.094 1.00 66.96 307 VAL A O 1
ATOM 3328 N N . TYR A 1 461 ? 24.745 144.221 152.248 1.00 61.78 308 TYR A N 1
ATOM 3329 C CA . TYR A 1 461 ? 25.285 143.032 151.592 1.00 62.32 308 TYR A CA 1
ATOM 3330 C C . TYR A 1 461 ? 26.494 142.465 152.348 1.00 69.47 308 TYR A C 1
ATOM 3331 O O . TYR A 1 461 ? 26.580 141.255 152.495 1.00 69.53 308 TYR A O 1
ATOM 3340 N N . ILE A 1 462 ? 27.417 143.326 152.815 1.00 68.05 309 ILE A N 1
ATOM 3341 C CA . ILE A 1 462 ? 28.616 142.893 153.540 1.00 70.88 309 ILE A CA 1
ATOM 3342 C C . ILE A 1 462 ? 28.265 142.148 154.848 1.00 77.46 309 ILE A C 1
ATOM 3343 O O . ILE A 1 462 ? 28.802 141.074 155.093 1.00 78.87 309 ILE A O 1
ATOM 3348 N N . LEU A 1 463 ? 27.360 142.717 155.658 1.00 74.90 310 LEU A N 1
ATOM 3349 C CA . LEU A 1 463 ? 26.971 142.211 156.976 1.00 76.61 310 LEU A CA 1
ATOM 3350 C C . LEU A 1 463 ? 25.868 141.163 157.000 1.00 80.22 310 LEU A C 1
ATOM 3351 O O . LEU A 1 463 ? 25.949 140.260 157.830 1.00 81.88 310 LEU A O 1
ATOM 3356 N N . PHE A 1 464 ? 24.819 141.293 156.156 1.00 73.99 311 PHE A N 1
ATOM 3357 C CA . PHE A 1 464 ? 23.686 140.351 156.190 1.00 72.72 311 PHE A CA 1
ATOM 3358 C C . PHE A 1 464 ? 23.946 139.076 155.400 1.00 74.05 311 PHE A C 1
ATOM 3359 O O . PHE A 1 464 ? 23.188 138.730 154.501 1.00 71.58 311 PHE A O 1
ATOM 3367 N N . ARG A 1 465 ? 24.993 138.346 155.793 1.00 71.91 312 ARG A N 1
ATOM 3368 C CA . ARG A 1 465 ? 25.388 137.089 155.174 1.00 71.46 312 ARG A CA 1
ATOM 3369 C C . ARG A 1 465 ? 25.555 135.971 156.221 1.00 79.85 312 ARG A C 1
ATOM 3370 O O . ARG A 1 465 ? 25.983 136.251 157.351 1.00 81.10 312 ARG A O 1
ATOM 3378 N N . ARG A 1 466 ? 25.229 134.705 155.839 1.00 77.83 313 ARG A N 1
ATOM 3379 C CA . ARG A 1 466 ? 25.341 133.528 156.720 1.00 80.67 313 ARG A CA 1
ATOM 3380 C C . ARG A 1 466 ? 26.754 133.392 157.306 1.00 89.35 313 ARG A C 1
ATOM 3381 O O . ARG A 1 466 ? 26.887 133.206 158.517 1.00 90.57 313 ARG A O 1
ATOM 3383 N N . ALA A 1 467 ? 27.800 133.579 156.459 1.00 87.38 314 ALA A N 1
ATOM 3384 C CA . ALA A 1 467 ? 29.214 133.530 156.847 1.00 90.24 314 ALA A CA 1
ATOM 3385 C C . ALA A 1 467 ? 29.543 134.573 157.925 1.00 97.26 314 ALA A C 1
ATOM 3386 O O . ALA A 1 467 ? 30.348 134.274 158.805 1.00 99.57 314 ALA A O 1
ATOM 3388 N N . VAL A 1 468 ? 28.902 135.781 157.874 1.00 93.18 315 VAL A N 1
ATOM 3389 C CA . VA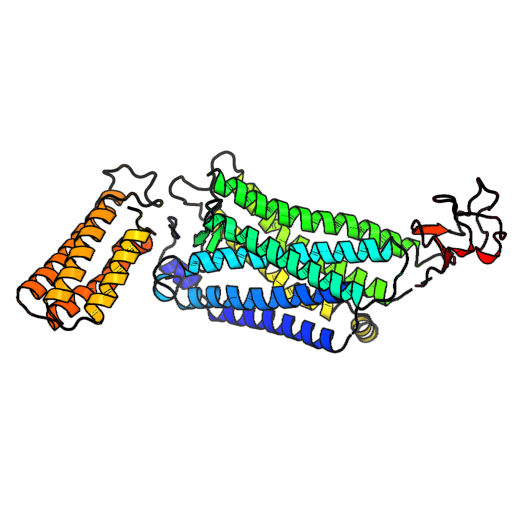L A 1 468 ? 29.078 136.848 158.878 1.00 94.37 315 VAL A CA 1
ATOM 3390 C C . VAL A 1 468 ? 28.437 136.413 160.212 1.00 102.53 315 VAL A C 1
ATOM 3391 O O . VAL A 1 468 ? 29.069 136.541 161.257 1.00 103.92 315 VAL A O 1
ATOM 3395 N N . LEU A 1 469 ? 27.212 135.863 160.155 1.00 101.19 316 LEU A N 1
ATOM 3396 C CA . LEU A 1 469 ? 26.474 135.354 161.316 1.00 103.68 316 LEU A CA 1
ATOM 3397 C C . LEU A 1 469 ? 27.203 134.183 161.980 1.00 111.98 316 LEU A C 1
ATOM 3398 O O . LEU A 1 469 ? 27.319 134.188 163.203 1.00 113.84 316 LEU A O 1
ATOM 3403 N N . ARG A 1 470 ? 27.743 133.219 161.188 1.00 110.15 317 ARG A N 1
ATOM 3404 C CA . ARG A 1 470 ? 28.492 132.064 161.721 1.00 113.65 317 ARG A CA 1
ATOM 3405 C C . ARG A 1 470 ? 29.783 132.496 162.443 1.00 123.93 317 ARG A C 1
ATOM 3406 O O . ARG A 1 470 ? 30.228 131.800 163.353 1.00 126.22 317 ARG A O 1
ATOM 3414 N N . ARG A 1 471 ? 30.364 133.646 162.039 1.00 123.32 318 ARG A N 1
ATOM 3415 C CA . ARG A 1 471 ? 31.583 134.226 162.617 1.00 127.83 318 ARG A CA 1
ATOM 3416 C C . ARG A 1 471 ? 31.271 135.409 163.566 1.00 136.27 318 ARG A C 1
ATOM 3417 O O . ARG A 1 471 ? 32.127 136.266 163.806 1.00 137.66 318 ARG A O 1
ATOM 3425 N N . LEU A 1 472 ? 30.037 135.434 164.108 1.00 134.70 319 LEU A N 1
ATOM 3426 C CA . LEU A 1 472 ? 29.537 136.442 165.048 1.00 136.43 319 LEU A CA 1
ATOM 3427 C C . LEU A 1 472 ? 28.917 135.746 166.259 1.00 144.81 319 LEU A C 1
ATOM 3428 O O . LEU A 1 472 ? 29.100 136.228 167.373 1.00 147.15 319 LEU A O 1
ATOM 3433 N N . GLN A 1 473 ? 28.171 134.630 166.040 1.00 142.25 320 GLN A N 1
ATOM 3434 C CA . GLN A 1 473 ? 27.535 133.835 167.104 1.00 144.64 320 GLN A CA 1
ATOM 3435 C C . GLN A 1 473 ? 28.563 133.472 168.214 1.00 155.30 320 GLN A C 1
ATOM 3436 O O . GLN A 1 473 ? 28.316 133.856 169.362 1.00 157.04 320 GLN A O 1
ATOM 3442 N N . PRO A 1 474 ? 29.749 132.855 167.919 1.00 155.48 321 PRO A N 1
ATOM 3443 C CA . PRO A 1 474 ? 30.712 132.580 169.003 1.00 160.19 321 PRO A CA 1
ATOM 3444 C C . PRO A 1 474 ? 31.452 133.828 169.499 1.00 166.70 321 PRO A C 1
ATOM 3445 O O . PRO A 1 474 ? 31.922 133.834 170.638 1.00 169.18 321 PRO A O 1
ATOM 3449 N N . ARG A 1 475 ? 31.542 134.884 168.656 1.00 161.47 322 ARG A N 1
ATOM 3450 C CA . ARG A 1 475 ? 32.204 136.158 168.980 1.00 162.99 322 ARG A CA 1
ATOM 3451 C C . ARG A 1 475 ? 31.217 137.217 169.537 1.00 165.39 322 ARG A C 1
ATOM 3452 O O . ARG A 1 475 ? 31.399 138.422 169.314 1.00 163.80 322 ARG A O 1
ATOM 3454 N N . LEU A 1 476 ? 30.171 136.745 170.267 1.00 162.64 323 LEU A N 1
ATOM 3455 C CA . LEU A 1 476 ? 29.121 137.548 170.909 1.00 188.00 323 LEU A CA 1
ATOM 3456 C C . LEU A 1 476 ? 28.374 136.724 171.960 1.00 198.27 323 LEU A C 1
ATOM 3457 O O . LEU A 1 476 ? 27.870 135.641 171.663 1.00 166.32 323 LEU A O 1
#

CATH classification: 1.20.120.10 (+1 more: 2.20.28.10)

Radius of gyration: 30.34 Å; Cα contacts (8 Å, |Δi|>4): 672; chains: 1; bounding box: 62×94×59 Å

GO terms:
  GO:0005515 protein binding (F, IPI)
  GO:0004961 thromboxane A2 receptor activity (F, TAS)
  GO:0005886 plasma membrane (C, TAS)
  GO:0007186 G protein-coupled receptor signaling pathway (P, TAS)
  GO:0005085 guanyl-nucleotide exchange factor activity (F, TAS)
  GO:0090051 negative regulation of cell migration involved in sprouting angiogenesis (P, IGI)
  GO:0005886 plasma membrane (C, IDA)

Secondary structure (P-SEA, 3-state):
ccaaaaaaaaaaaaaaaaacccaaaaaaaaaaaaaaaaaaaacccccccccccccaaaaaaaaaaaaaaaaaaaaaaaaaaccaaaaaaaaaaaaaaaaacccccccccccccccaaaaaaaccaaaaaaaaaaaaaaaaaaaaaaaaccccaaaaaaaaaaaaaaaaaaaaaaaaaaaaaacccccccccccaaaaaaaaaaaaaaaaaaaaaaaaaaaaaaaaacccccccaaaaaaaaaaaaaaaaaaaaaaacccccccccccccccccccccccccaaaaaaaaaaaaaaaaaaaaaaaaaaaaaaaaaaaacccbbbbccccccccccccccccccccccccccccccccccccccccccccccccccaaaaaaaaaaaaaaaaaaaccaaaaaaaaaaaacccccccccccccaaaaaaaaaaaaaaaaaaacaaaaaacccaaaaaaccccc

InterPro domains:
  IPR000276 G protein-coupled receptor, rhodopsin-like [PF00001] (42-308)
  IPR000276 G protein-coupled receptor, rhodopsin-like [PR00237] (26-50)
  IPR000276 G protein-coupled receptor, rhodopsin-like [PR00237] (112-134)
  IPR000276 G protein-coupled receptor, rhodopsin-like [PR00237] (148-169)
  IPR000276 G protein-coupled receptor, rhodopsin-like [PR00237] (243-267)
  IPR000276 G protein-coupled receptor, rhodopsin-like [PR00237] (290-316)
  IPR000276 G protein-coupled receptor, rhodopsin-like [PS00237] (118-134)
  IPR001105 Thromboxane receptor [PR00429] (12-30)
  IPR001105 Thromboxane receptor [PR00429] (69-82)
  IPR001105 Thromboxane receptor [PR00429] (108-123)
  IPR001105 Thromboxane receptor [PR00429] (171-186)
  IPR001105 Thromboxane receptor [PR00429] (192-209)
  IPR001105 Thromboxane receptor [PR00429] (232-243)
  IPR001105 Thromboxane receptor [PR00429] (311-332)
  IPR008365 Prostanoid receptor [PR01788] (40-52)
  IPR008365 Prostanoid receptor [PR01788] (62-78)
  IPR008365 Prostanoid receptor [PR01788] (104-117)
  IPR008365 Prostanoid receptor [PR01788] (167-184)
  IPR008365 Prostanoid receptor [PR01788] (246-257)
  IPR008365 Prostanoid receptor [PTHR11866] (23-326)

Foldseek 3Di:
DDLQVLLCLLVVLLVQLVVDDWLVSNLVSLVSNLVSLQVNLPDDQLLCVVPDCPHPVNVVLSVLSVVVNVLSVVLNVCSVVTNSVSSNVSSVVVLVSCCVRRQCRAPQHFDDPDDLVNLLVPQDLPVLVVVLVLLLVLLVVLVVVLVVPPLDLLSLLLPLLSVLLNVLSVLLSVLLSVCSVVSLSVVVVPGHCVSQLVQALSCQLSLLLNLLSLLVNLVSLLCCLQADHDDNDNVSSVVSNVVSVVSSVVSNVLSCVVVVPQFDWHQAPPNSGIYTALWQDPSSLVSLLVSLVSSVVSLVSSVVSLVNSVVSLVVLVDDDWWKAQNPNSDIQHLQCFDVVQPGHRNDDLVNDDQCDADPPPGHTPVRIDIRDDDVVSVLSSQLSVQLSVLSCFQPNVLSVLSNCQNPDPPHQADSSRDHDVVSRVVNVVSVVSNSVSSRCNSVSSVCSGPVNVVVVVVVD

Sequence (460 aa):
ADLEDNWETLNDNLKVIEKADNAAQVKDALTKMRAAALDAQKATPPKLEDKSPDSPEMKDFRHGFDILVGQIDDALKLANEGKVKEAQAAAEQLKTTRNAYIQKYLPCFRPTNITLEERRLIASPWFAASFCVVGLASNLLALSVLAGATRSSFLTFLCGLVLTDFLGLLVTGTIVVSQHAALFEWHAVDPGCRLCRFMGVVMIFFGLSPLLLGAAMASERYLGITRPFSRPAVASQRRAWATVGLVWAAALALGLLPLLGVGRYTVQYPGSWCFLTLGAESGDVAFGLLFSMLGGLSVGLSFLLNTVSVATLCHVYHGMKKYTCTVCGYIYNPEDGDPDNGVNPGTDFKDIPDDWVCPLCGVGKDQFEEVEERDSEVEMMAQALGIMVVASVCWLPLLVFIAQTVLRNPPAMSPAGQLSRTTEKELLIYLRVATWNQILDPWVYILFRRAVLRRLQPRL

B-factor: mean 75.4, std 20.98, range [38.37, 198.27]